Protein 5YKS (pdb70)

Sequence (637 aa):
HSQDLEVLFQGPHMGHFAVVKLARHVFTGEKVAVKVIDKTKLDTLATGHLFQEVRCMKLVQHPNIVRLYEVIDTQTKLYLILELGDGGDMFDYIMKHEEGLNEDLAKKYFAQIVHAISYCHKLHVVHRDLKPENVVFFEKQGLVKLTDFGFSLAYSAPEILLGDEYDAPAVDIWSLGVILFMLVCGQPPFQEANDSETLTMIMDCKYTVPSHVSKECKDLITRMLQRDPKRRASLEEIENHPWLQGVDNIPLVSYKNLSEEEHNSIIQRMVLGDIADRDAIVEALETNRYNHITATYFLLAERILREKQEKESQDLEVLFQGPHMGHFAVVKLARHVFTGEKVAVKVIDKTKLDTLATGHLFQEVRCMKLVQHPNIVRLYEVIDTQTKLYLILELGDGGDMFDYIMKHEEGLNEDLAKKYFAQIVHAISYCHKLHVVHRDLKPENVVFFEKQGLVKLTDFGFSNKFTTSCGSLAYSAPEILLGDEYDAPAVDIWSLGVILFMLVCGQPPFQEANDSETLTMIMDCKYTVPSHVSKECKDLITRMLQRDPKRRASLEEIENHPWLQGPSPATKYNIPLVSYKNLSEEEHNSIIQRMVLGDIADRDAIVEALETNRYNHITATYFLLAERILREKQEKE

Solvent-accessible surface area: 29573 Å² total; per-residue (Å²): 123,94,49,26,7,40,37,2,2,71,14,131,26,56,72,39,8,0,0,1,67,16,35,156,27,60,79,53,57,92,60,2,1,1,56,20,36,74,36,89,86,49,104,128,88,52,21,41,58,45,53,35,40,8,108,8,22,56,68,5,115,20,78,9,3,8,70,6,61,41,22,25,80,21,95,56,36,0,2,15,2,15,37,10,11,60,36,5,5,0,51,30,57,0,80,160,57,119,133,19,8,106,30,84,58,0,43,111,29,0,25,32,2,3,85,0,0,4,30,0,18,63,2,19,8,9,0,77,53,2,37,0,55,12,0,3,6,4,106,99,108,56,47,2,12,1,8,48,31,9,176,109,50,20,25,18,0,3,21,76,56,69,68,67,114,61,64,18,29,14,8,0,8,0,6,0,0,0,0,0,10,2,0,1,8,1,93,39,13,5,80,48,117,49,114,85,48,9,70,89,92,0,86,65,22,59,46,119,29,48,113,118,4,44,86,90,0,72,76,1,0,55,66,0,3,56,51,78,44,92,42,17,2,86,12,61,70,2,67,110,14,84,3,11,70,83,53,143,153,60,20,27,28,62,149,125,138,42,56,140,75,53,60,74,42,0,6,119,117,1,55,159,43,83,22,26,72,121,81,46,0,72,62,10,36,82,105,72,28,63,46,30,19,0,3,7,12,2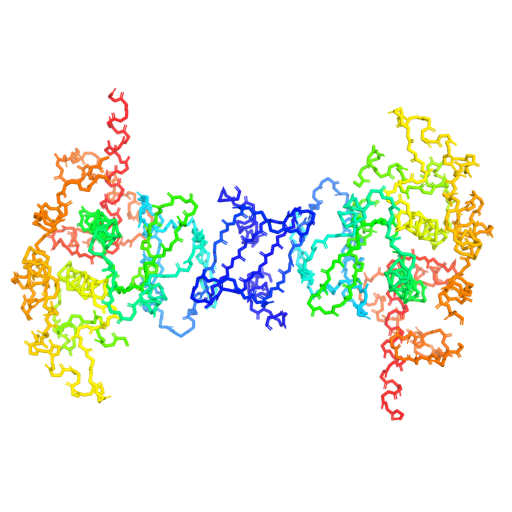7,10,28,3,22,64,42,18,56,56,47,67,151,189,122,124,129,30,7,29,51,2,2,111,8,122,31,53,54,36,0,0,0,0,55,18,50,172,32,69,81,49,62,86,47,2,0,1,57,23,18,80,30,68,110,46,88,119,60,22,30,40,95,1,63,29,40,5,117,4,30,61,85,6,112,20,53,12,5,14,73,6,64,49,18,14,62,31,99,76,12,0,5,11,1,16,35,13,8,60,54,5,4,0,61,28,58,0,67,159,52,123,134,14,7,106,38,89,61,0,55,144,15,0,24,37,0,2,96,0,0,21,28,1,17,73,1,19,10,11,0,65,24,5,9,0,56,8,0,4,7,3,89,84,113,47,31,1,12,1,6,45,27,16,21,12,46,69,129,114,79,98,84,50,16,28,13,26,18,1,0,18,62,56,94,62,91,108,92,98,12,26,13,7,1,7,0,8,0,0,2,1,0,9,2,0,2,10,1,92,32,15,2,104,65,113,104,69,83,43,0,66,75,80,0,41,108,22,56,46,126,28,48,111,121,4,41,84,76,0,73,71,0,0,49,62,0,4,57,107,72,37,91,41,17,3,86,9,66,76,0,36,114,15,72,1,35,72,88,132,105,109,100,67,73,190,92,78,5,17,29,61,124,37,143,51,57,78,78,54,61,82,47,0,6,98,118,4,50,152,56,128,20,21,100,116,110,32,0,77,72,1,38,84,74,84,116,48,45,12,25,1,3,11,15,37,11,33,2,32,60,37,19,49,68,58,109,82,97,115

Structure (mmCIF, N/CA/C/O backbone):
data_5YKS
#
_entry.id   5YKS
#
_cell.length_a   91.920
_cell.length_b   99.075
_cell.length_c   118.656
_cell.angle_alpha   90.00
_cell.angle_beta   90.00
_cell.angle_gamma   90.00
#
_symmetry.space_group_name_H-M   'P 21 21 21'
#
loop_
_atom_site.group_PDB
_atom_site.id
_atom_site.type_symbol
_atom_site.label_atom_id
_atom_site.label_alt_id
_atom_site.label_comp_id
_atom_site.label_asym_id
_atom_site.label_entity_id
_atom_site.label_seq_id
_atom_site.pdbx_PDB_ins_code
_atom_site.Cartn_x
_atom_site.Cartn_y
_atom_site.Cartn_z
_atom_site.occupancy
_atom_site.B_iso_or_equiv
_atom_site.auth_seq_id
_atom_site.auth_comp_id
_atom_site.auth_asym_id
_atom_site.auth_atom_id
_atom_site.pdbx_PDB_model_num
ATOM 1 N N . HIS A 1 9 ? 11.920 31.816 -20.052 1.00 94.79 -12 HIS A N 1
ATOM 2 C CA . HIS A 1 9 ? 11.305 33.132 -20.199 1.00 102.39 -12 HIS A CA 1
ATOM 3 C C . HIS A 1 9 ? 10.479 33.183 -21.483 1.00 105.42 -12 HIS A C 1
ATOM 4 O O . HIS A 1 9 ? 9.254 33.299 -21.438 1.00 101.07 -12 HIS A O 1
ATOM 6 N N . SER A 1 10 ? 11.156 33.102 -22.631 1.00 111.56 -11 SER A N 1
ATOM 7 C CA . SER A 1 10 ? 10.509 33.093 -23.939 1.00 103.22 -11 SER A CA 1
ATOM 8 C C . SER A 1 10 ? 10.419 31.690 -24.525 1.00 103.96 -11 SER A C 1
ATOM 9 O O . SER A 1 10 ? 10.286 31.538 -25.746 1.00 104.59 -11 SER A O 1
ATOM 11 N N . GLN A 1 11 ? 10.516 30.666 -23.681 1.00 99.24 -10 GLN A N 1
ATOM 12 C CA . GLN A 1 11 ? 10.299 29.279 -24.066 1.00 96.61 -10 GLN A CA 1
ATOM 13 C C . GLN A 1 11 ? 9.301 28.622 -23.114 1.00 91.62 -10 GLN A C 1
ATOM 14 O O . GLN A 1 11 ? 9.478 27.476 -22.690 1.00 92.06 -10 GLN A O 1
ATOM 16 N N . ASP A 1 12 ? 8.233 29.349 -22.756 1.00 87.74 -9 ASP A N 1
ATOM 17 C CA . ASP A 1 12 ? 7.273 28.853 -21.769 1.00 86.31 -9 ASP A CA 1
ATOM 18 C C . ASP A 1 12 ? 6.327 27.814 -22.375 1.00 84.46 -9 ASP A C 1
ATOM 19 O O . ASP A 1 12 ? 6.139 26.724 -21.813 1.00 75.09 -9 ASP A O 1
ATOM 24 N N . LEU A 1 13 ? 5.714 28.136 -23.521 1.00 77.92 -8 LEU A N 1
ATOM 25 C CA . LEU A 1 13 ? 5.020 27.107 -24.283 1.00 72.10 -8 LEU A CA 1
ATOM 26 C C . LEU A 1 13 ? 5.918 25.904 -24.487 1.00 72.39 -8 LEU A C 1
ATOM 27 O O . LEU A 1 13 ? 5.456 24.764 -24.465 1.00 75.51 -8 LEU A O 1
ATOM 32 N N . GLU A 1 14 ? 7.215 26.147 -24.650 1.00 78.93 -7 GLU A N 1
ATOM 33 C CA . GLU A 1 14 ? 8.168 25.071 -24.883 1.00 82.02 -7 GLU A CA 1
ATOM 34 C C . GLU A 1 14 ? 8.236 24.113 -23.698 1.00 78.85 -7 GLU A C 1
ATOM 35 O O . GLU A 1 14 ? 8.319 22.895 -23.887 1.00 77.48 -7 GLU A O 1
ATOM 41 N N . VAL A 1 15 ? 8.230 24.637 -22.468 1.00 75.35 -6 VAL A N 1
ATOM 42 C CA . VAL A 1 15 ? 8.327 23.738 -21.318 1.00 71.07 -6 VAL A CA 1
ATOM 43 C C . VAL A 1 15 ? 6.984 23.094 -21.036 1.00 75.10 -6 VAL A C 1
ATOM 44 O O . VAL A 1 15 ? 6.928 21.929 -20.632 1.00 81.66 -6 VAL A O 1
ATOM 48 N N . LEU A 1 16 ? 5.885 23.816 -21.249 1.00 73.92 -5 LEU A N 1
ATOM 49 C CA . LEU A 1 16 ? 4.572 23.194 -21.154 1.00 69.37 -5 LEU A CA 1
ATOM 50 C C . LEU A 1 16 ? 4.453 22.046 -22.145 1.00 72.32 -5 LEU A C 1
ATOM 51 O O . LEU A 1 16 ? 4.289 20.885 -21.755 1.00 79.58 -5 LEU A O 1
ATOM 56 N N . PHE A 1 17 ? 4.576 22.348 -23.438 1.00 70.80 -4 PHE A N 1
ATOM 57 C CA . PHE A 1 17 ? 4.237 21.398 -24.491 1.00 68.79 -4 PHE A CA 1
ATOM 58 C C . PHE A 1 17 ? 5.353 20.433 -24.854 1.00 73.71 -4 PHE A C 1
ATOM 59 O O . PHE A 1 17 ? 5.053 19.356 -25.373 1.00 79.33 -4 PHE A O 1
ATOM 67 N N . GLN A 1 18 ? 6.620 20.772 -24.601 1.00 80.46 -3 GLN A N 1
ATOM 68 C CA . GLN A 1 18 ? 7.738 19.898 -24.959 1.00 79.70 -3 GLN A CA 1
ATOM 69 C C . GLN A 1 18 ? 8.566 19.431 -23.771 1.00 76.53 -3 GLN A C 1
ATOM 70 O O . GLN A 1 18 ? 9.562 18.724 -23.977 1.00 78.17 -3 GLN A O 1
ATOM 76 N N . GLY A 1 19 ? 8.190 19.792 -22.537 1.00 72.70 -2 GLY A N 1
ATOM 77 C CA . GLY A 1 19 ? 8.989 19.477 -21.385 1.00 75.02 -2 GLY A CA 1
ATOM 78 C C . GLY A 1 19 ? 9.050 17.980 -21.085 1.00 82.35 -2 GLY A C 1
ATOM 79 O O . GLY A 1 19 ? 8.442 17.146 -21.775 1.00 82.72 -2 GLY A O 1
ATOM 80 N N . PRO A 1 20 ? 9.759 17.634 -20.003 1.00 85.55 -1 PRO A N 1
ATOM 81 C CA . PRO A 1 20 ? 10.019 16.213 -19.704 1.00 84.64 -1 PRO A CA 1
ATOM 82 C C . PRO A 1 20 ? 8.808 15.449 -19.184 1.00 84.22 -1 PRO A C 1
ATOM 83 O O . PRO A 1 20 ? 8.910 14.235 -18.959 1.00 90.49 -1 PRO A O 1
ATOM 87 N N . HIS A 1 21 ? 7.680 16.108 -18.968 1.00 81.34 0 HIS A N 1
ATOM 88 C CA . HIS A 1 21 ? 6.514 15.448 -18.407 1.00 79.05 0 HIS A CA 1
ATOM 89 C C . HIS A 1 21 ? 5.655 14.792 -19.474 1.00 79.37 0 HIS A C 1
ATOM 90 O O . HIS A 1 21 ? 4.561 14.317 -19.158 1.00 78.34 0 HIS A O 1
ATOM 97 N N . MET A 1 22 ? 6.131 14.759 -20.717 1.00 84.99 1 MET A N 1
ATOM 98 C CA . MET A 1 22 ? 5.416 14.160 -21.844 1.00 87.45 1 MET A CA 1
ATOM 99 C C . MET A 1 22 ? 6.214 13.007 -22.465 1.00 86.80 1 MET A C 1
ATOM 100 O O . MET A 1 22 ? 6.704 12.111 -21.764 1.00 91.67 1 MET A O 1
ATOM 105 N N . GLY A 1 46 ? 2.490 17.086 -33.399 1.00 59.39 25 GLY A N 1
ATOM 106 C CA . GLY A 1 46 ? 2.461 17.941 -32.226 1.00 53.57 25 GLY A CA 1
ATOM 107 C C . GLY A 1 46 ? 1.110 18.612 -32.117 1.00 62.70 25 GLY A C 1
ATOM 108 O O . GLY A 1 46 ? 0.909 19.720 -32.590 1.00 65.30 25 GLY A O 1
ATOM 109 N N . HIS A 1 47 ? 0.163 17.925 -31.491 1.00 64.25 26 HIS A N 1
ATOM 110 C CA . HIS A 1 47 ? -1.230 18.356 -31.507 1.00 57.48 26 HIS A CA 1
ATOM 111 C C . HIS A 1 47 ? -1.840 18.018 -30.157 1.00 56.84 26 HIS A C 1
ATOM 112 O O . HIS A 1 47 ? -1.824 16.854 -29.746 1.00 59.18 26 HIS A O 1
ATOM 119 N N . PHE A 1 48 ? -2.356 19.027 -29.460 1.00 55.70 27 PHE A N 1
ATOM 120 C CA . PHE A 1 48 ? -2.844 18.839 -28.109 1.00 54.29 27 PHE A CA 1
ATOM 121 C C . PHE A 1 48 ? -4.243 19.404 -27.971 1.00 54.24 27 PHE A C 1
ATOM 122 O O . PHE A 1 48 ? -4.685 20.244 -28.753 1.00 54.55 27 PHE A O 1
ATOM 130 N N . ALA A 1 49 ? -4.949 18.908 -26.971 1.00 55.71 28 ALA A N 1
ATOM 131 C CA . ALA A 1 49 ? -6.193 19.512 -26.538 1.00 53.43 28 ALA A CA 1
ATOM 132 C C . ALA A 1 49 ? -5.930 20.201 -25.212 1.00 52.96 28 ALA A C 1
ATOM 133 O O . ALA A 1 49 ? -5.210 19.677 -24.350 1.00 53.27 28 ALA A O 1
ATOM 135 N N . VAL A 1 50 ? -6.457 21.402 -25.083 1.00 49.98 29 VAL A N 1
ATOM 136 C CA . VAL A 1 50 ? -6.472 22.126 -23.823 1.00 52.20 29 VAL A CA 1
ATOM 137 C C . VAL A 1 50 ? -7.923 22.129 -23.376 1.00 54.00 29 VAL A C 1
ATOM 138 O O . VAL A 1 50 ? -8.800 22.595 -24.118 1.00 51.68 29 VAL A O 1
ATOM 142 N N . VAL A 1 51 ? -8.191 21.557 -22.200 1.00 48.07 30 VAL A N 1
ATOM 143 C CA . VAL A 1 51 ? -9.561 21.391 -21.722 1.00 48.03 30 VAL A CA 1
ATOM 144 C C . VAL A 1 51 ? -9.696 21.915 -20.300 1.00 45.17 30 VAL A C 1
ATOM 145 O O . VAL A 1 51 ? -8.979 21.469 -19.399 1.00 43.13 30 VAL A O 1
ATOM 149 N N . LYS A 1 52 ? -10.654 22.817 -20.089 1.00 44.25 31 LYS A N 1
ATOM 150 C CA . LYS A 1 52 ? -10.930 23.287 -18.739 1.00 50.10 31 LYS A CA 1
ATOM 151 C C . LYS A 1 52 ? -11.514 22.159 -17.888 1.00 51.30 31 LYS A C 1
ATOM 152 O O . LYS A 1 52 ? -12.415 21.425 -18.322 1.00 49.15 31 LYS A O 1
ATOM 158 N N . LEU A 1 53 ? -10.973 22.002 -16.684 1.00 45.93 32 LEU A N 1
ATOM 159 C CA . LEU A 1 53 ? -11.457 20.982 -15.776 1.00 42.21 32 LEU A CA 1
ATOM 160 C C . LEU A 1 53 ? -12.458 21.566 -14.781 1.00 45.04 32 LEU A C 1
ATOM 161 O O . LEU A 1 53 ? -12.497 22.770 -14.521 1.00 50.52 32 LEU A O 1
ATOM 166 N N . ALA A 1 54 ? -13.280 20.678 -14.233 1.00 48.81 33 ALA A N 1
ATOM 167 C CA . ALA A 1 54 ? -14.283 21.013 -13.229 1.00 42.42 33 ALA A CA 1
ATOM 168 C C . ALA A 1 54 ? -14.291 19.852 -12.256 1.00 48.65 33 ALA A C 1
ATOM 169 O O . ALA A 1 54 ? -14.575 18.716 -12.665 1.00 47.41 33 ALA A O 1
ATOM 171 N N . ARG A 1 55 ? -13.970 20.122 -10.995 1.00 44.62 34 ARG A N 1
ATOM 172 C CA . ARG A 1 55 ? -13.859 19.060 -10.002 1.00 39.73 34 ARG A CA 1
ATOM 173 C C . ARG A 1 55 ? -13.087 17.858 -10.572 1.00 41.45 34 ARG A C 1
ATOM 174 O O . ARG A 1 55 ? -13.433 16.699 -10.355 1.00 52.67 34 ARG A O 1
ATOM 182 N N . HIS A 1 56 ? -12.074 18.142 -11.378 1.00 41.69 35 HIS A N 1
ATOM 183 C CA . HIS A 1 56 ? -11.096 17.216 -11.968 1.00 41.51 35 HIS A CA 1
ATOM 184 C C . HIS A 1 56 ? -11.605 16.360 -13.107 1.00 45.31 35 HIS A C 1
ATOM 185 O O . HIS A 1 56 ? -10.908 15.414 -13.474 1.00 50.10 35 HIS A O 1
ATOM 192 N N . VAL A 1 57 ? -12.733 16.688 -13.724 1.00 47.29 36 VAL A N 1
ATOM 193 C CA . VAL A 1 57 ? -13.178 15.977 -14.915 1.00 48.27 36 VAL A CA 1
ATOM 194 C C . VAL A 1 57 ? -13.326 16.973 -16.063 1.00 49.34 36 VAL A C 1
ATOM 195 O O . VAL A 1 57 ? -13.598 18.165 -15.851 1.00 41.18 36 VAL A O 1
ATOM 199 N N . PHE A 1 58 ? -13.185 16.450 -17.290 1.00 47.24 37 PHE A N 1
ATOM 200 C CA . PHE A 1 58 ? -13.330 17.251 -18.501 1.00 45.12 37 PHE A CA 1
ATOM 201 C C . PHE A 1 58 ? -14.693 17.921 -18.553 1.00 48.57 37 PHE A C 1
ATOM 202 O O . PHE A 1 58 ? -15.695 17.370 -18.094 1.00 57.89 37 PHE A O 1
ATOM 210 N N . THR A 1 59 ? -14.711 19.136 -19.102 1.00 48.01 38 THR A N 1
ATOM 211 C CA . THR A 1 59 ? -15.917 19.834 -19.525 1.00 44.93 38 THR A CA 1
ATOM 212 C C . THR A 1 59 ? -15.898 19.927 -21.052 1.00 51.82 38 THR A C 1
ATOM 213 O O . THR A 1 59 ? -15.148 19.208 -21.713 1.00 55.68 38 THR A O 1
ATOM 217 N N . GLY A 1 60 ? -16.708 20.794 -21.639 1.00 50.92 39 GLY A N 1
ATOM 218 C CA . GLY A 1 60 ? -16.656 21.028 -23.063 1.00 55.54 39 GLY A CA 1
ATOM 219 C C . GLY A 1 60 ? -15.974 22.318 -23.480 1.00 63.99 39 GLY A C 1
ATOM 220 O O . GLY A 1 60 ? -15.972 22.647 -24.672 1.00 69.52 39 GLY A O 1
ATOM 221 N N . GLU A 1 61 ? -15.413 23.078 -22.544 1.00 51.99 40 GLU A N 1
ATOM 222 C CA . GLU A 1 61 ? -14.633 24.252 -22.905 1.00 55.06 40 GLU A CA 1
ATOM 223 C C . GLU A 1 61 ? -13.239 23.793 -23.309 1.00 52.46 40 GLU A C 1
ATOM 224 O O . GLU A 1 61 ? -12.430 23.426 -22.452 1.00 53.44 40 GLU A O 1
ATOM 230 N N . LYS A 1 62 ? -12.947 23.826 -24.607 1.00 49.61 41 LYS A N 1
ATOM 231 C CA . LYS A 1 62 ? -11.735 23.200 -25.096 1.00 52.22 41 LYS A CA 1
ATOM 232 C C . LYS A 1 62 ? -11.254 23.885 -26.365 1.00 53.99 41 LYS A C 1
ATOM 233 O O . LYS A 1 62 ? -12.045 24.419 -27.142 1.00 50.63 41 LYS A O 1
ATOM 239 N N . VAL A 1 63 ? -9.939 23.841 -26.572 1.00 56.81 42 VAL A N 1
ATOM 240 C CA . VAL A 1 63 ? -9.322 24.234 -27.832 1.00 54.98 42 VAL A CA 1
ATOM 241 C C . VAL A 1 63 ? -8.217 23.241 -28.102 1.00 50.21 42 VAL A C 1
ATOM 242 O O . VAL A 1 63 ? -7.702 22.593 -27.193 1.00 56.55 42 VAL A O 1
ATOM 246 N N . ALA A 1 64 ? -7.839 23.143 -29.364 1.00 52.72 43 ALA A N 1
ATOM 247 C CA . ALA A 1 64 ? -6.638 22.424 -29.747 1.00 50.21 43 ALA A CA 1
ATOM 248 C C . ALA A 1 64 ? -5.468 23.402 -29.839 1.00 52.13 43 ALA A C 1
ATOM 249 O O . ALA A 1 64 ? -5.623 24.618 -29.815 1.00 55.10 43 ALA A O 1
ATOM 251 N N . VAL A 1 65 ? -4.276 22.837 -29.919 1.00 55.41 44 VAL A N 1
ATOM 252 C CA . VAL A 1 65 ? -3.027 23.564 -30.048 1.00 53.93 44 VAL A CA 1
ATOM 253 C C . VAL A 1 65 ? -2.158 22.732 -30.979 1.00 55.43 44 VAL A C 1
ATOM 254 O O . VAL A 1 65 ? -1.895 21.560 -30.689 1.00 55.20 44 VAL A O 1
ATOM 258 N N . LYS A 1 66 ? -1.738 23.303 -32.104 1.00 55.29 45 LYS A N 1
ATOM 259 C CA . LYS A 1 66 ? -0.818 22.613 -33.004 1.00 60.31 45 LYS A CA 1
ATOM 260 C C . LYS A 1 66 ? 0.569 23.235 -32.908 1.00 63.44 45 LYS A C 1
ATOM 261 O O . LYS A 1 66 ? 0.712 24.462 -32.942 1.00 69.21 45 LYS A O 1
ATOM 267 N N . VAL A 1 67 ? 1.581 22.385 -32.786 1.00 64.18 46 VAL A N 1
ATOM 268 C CA . VAL A 1 67 ? 2.970 22.800 -32.630 1.00 71.35 46 VAL A CA 1
ATOM 269 C C . VAL A 1 67 ? 3.710 22.462 -33.913 1.00 75.48 46 VAL A C 1
ATOM 270 O O . VAL A 1 67 ? 3.802 21.287 -34.295 1.00 74.89 46 VAL A O 1
ATOM 274 N N . ILE A 1 68 ? 4.259 23.485 -34.560 1.00 78.40 47 ILE A N 1
ATOM 275 C CA . ILE A 1 68 ? 4.990 23.336 -35.812 1.00 82.06 47 ILE A CA 1
ATOM 276 C C . ILE A 1 68 ? 6.472 23.578 -35.556 1.00 83.54 47 ILE A C 1
ATOM 277 O O . ILE A 1 68 ? 6.844 24.525 -34.857 1.00 88.12 47 ILE A O 1
ATOM 282 N N . ASP A 1 69 ? 7.317 22.718 -36.122 1.00 90.09 48 ASP A N 1
ATOM 283 C CA . ASP A 1 69 ? 8.757 22.737 -35.865 1.00 96.06 48 ASP A CA 1
ATOM 284 C C . ASP A 1 69 ? 9.437 23.670 -36.867 1.00 98.59 48 ASP A C 1
ATOM 285 O O . ASP A 1 69 ? 9.708 23.282 -38.007 1.00 100.91 48 ASP A O 1
ATOM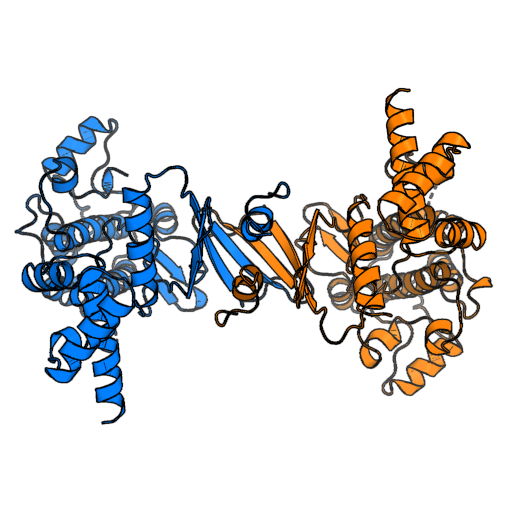 290 N N . LYS A 1 70 ? 9.721 24.909 -36.437 1.00 98.48 49 LYS A N 1
ATOM 291 C CA . LYS A 1 70 ? 10.353 25.883 -37.331 1.00 99.62 49 LYS A CA 1
ATOM 292 C C . LYS A 1 70 ? 11.734 25.410 -37.776 1.00 108.15 49 LYS A C 1
ATOM 293 O O . LYS A 1 70 ? 12.137 25.632 -38.926 1.00 108.52 49 LYS A O 1
ATOM 299 N N . THR A 1 71 ? 12.464 24.748 -36.875 1.00 103.87 50 THR A N 1
ATOM 300 C CA . THR A 1 71 ? 13.857 24.402 -37.124 1.00 100.65 50 THR A CA 1
ATOM 301 C C . THR A 1 71 ? 14.010 23.597 -38.409 1.00 108.18 50 THR A C 1
ATOM 302 O O . THR A 1 71 ? 14.856 23.910 -39.254 1.00 107.78 50 THR A O 1
ATOM 306 N N . LYS A 1 72 ? 13.174 22.571 -38.592 1.00 111.97 51 LYS A N 1
ATOM 307 C CA . LYS A 1 72 ? 13.205 21.773 -39.817 1.00 113.86 51 LYS A CA 1
ATOM 308 C C . LYS A 1 72 ? 12.608 22.548 -40.989 1.00 116.43 51 LYS A C 1
ATOM 309 O O . LYS A 1 72 ? 11.646 22.086 -41.615 1.00 115.02 51 LYS A O 1
ATOM 311 N N . LEU A 1 73 ? 13.179 23.719 -41.290 1.00 112.79 52 LEU A N 1
ATOM 312 C CA . LEU A 1 73 ? 12.746 24.592 -42.375 1.00 114.54 52 LEU A CA 1
ATOM 313 C C . LEU A 1 73 ? 13.718 25.762 -42.481 1.00 120.16 52 LEU A C 1
ATOM 314 O O . LEU A 1 73 ? 14.304 26.186 -41.479 1.00 119.68 52 LEU A O 1
ATOM 316 N N . ASP A 1 74 ? 13.872 26.282 -43.699 1.00 126.23 53 ASP A N 1
ATOM 317 C CA . ASP A 1 74 ? 14.735 27.428 -43.964 1.00 122.58 53 ASP A CA 1
ATOM 318 C C . ASP A 1 74 ? 14.026 28.729 -43.610 1.00 119.93 53 ASP A C 1
ATOM 319 O O . ASP A 1 74 ? 12.806 28.766 -43.445 1.00 121.80 53 ASP A O 1
ATOM 324 N N . THR A 1 75 ? 14.809 29.814 -43.501 1.00 120.15 54 THR A N 1
ATOM 325 C CA . THR A 1 75 ? 14.208 31.112 -43.183 1.00 121.75 54 THR A CA 1
ATOM 326 C C . THR A 1 75 ? 13.405 31.661 -44.355 1.00 121.13 54 THR A C 1
ATOM 327 O O . THR A 1 75 ? 12.487 32.467 -44.152 1.00 122.53 54 THR A O 1
ATOM 331 N N . LEU A 1 76 ? 13.737 31.255 -45.582 1.00 120.30 55 LEU A N 1
ATOM 332 C CA . LEU A 1 76 ? 12.855 31.559 -46.702 1.00 121.73 55 LEU A CA 1
ATOM 333 C C . LEU A 1 76 ? 11.548 30.778 -46.594 1.00 122.09 55 LEU A C 1
ATOM 334 O O . LEU A 1 76 ? 10.468 31.333 -46.835 1.00 124.82 55 LEU A O 1
ATOM 336 N N . ALA A 1 77 ? 11.622 29.496 -46.208 1.00 122.09 56 ALA A N 1
ATOM 337 C CA . ALA A 1 77 ? 10.406 28.703 -46.032 1.00 119.14 56 ALA A CA 1
ATOM 338 C C . ALA A 1 77 ? 9.664 29.066 -44.748 1.00 114.37 56 ALA A C 1
ATOM 339 O O . ALA A 1 77 ? 8.429 29.076 -44.734 1.00 112.08 56 ALA A O 1
ATOM 341 N N . THR A 1 78 ? 10.393 29.367 -43.666 1.00 118.95 57 THR A N 1
ATOM 342 C CA . THR A 1 78 ? 9.754 29.786 -42.419 1.00 115.89 57 THR A CA 1
ATOM 343 C C . THR A 1 78 ? 9.064 31.145 -42.551 1.00 118.34 57 THR A C 1
ATOM 344 O O . THR A 1 78 ? 8.069 31.399 -41.859 1.00 115.43 57 THR A O 1
ATOM 346 N N . GLY A 1 79 ? 9.576 32.036 -43.408 1.00 119.38 58 GLY A N 1
ATOM 347 C CA . GLY A 1 79 ? 8.868 33.278 -43.676 1.00 111.79 58 GLY A CA 1
ATOM 348 C C . GLY A 1 79 ? 7.573 33.069 -44.440 1.00 105.71 58 GLY A C 1
ATOM 349 O O . GLY A 1 79 ? 6.593 33.793 -44.219 1.00 99.65 58 GLY A O 1
ATOM 350 N N . HIS A 1 80 ? 7.544 32.080 -45.342 1.00 101.37 59 HIS A N 1
ATOM 351 C CA . HIS A 1 80 ? 6.335 31.794 -46.108 1.00 100.50 59 HIS A CA 1
ATOM 352 C C . HIS A 1 80 ? 5.299 31.037 -45.285 1.00 101.79 59 HIS A C 1
ATOM 353 O O . HIS A 1 80 ? 4.095 31.156 -45.548 1.00 98.20 59 HIS A O 1
ATOM 355 N N . LEU A 1 81 ? 5.733 30.264 -44.288 1.00 97.93 60 LEU A N 1
ATOM 356 C CA . LEU A 1 81 ? 4.775 29.578 -43.433 1.00 89.85 60 LEU A CA 1
ATOM 357 C C . LEU A 1 81 ? 4.012 30.565 -42.552 1.00 89.86 60 LEU A C 1
ATOM 358 O O . LEU A 1 81 ? 2.793 30.448 -42.385 1.00 86.61 60 LEU A O 1
ATOM 363 N N . PHE A 1 82 ? 4.706 31.545 -41.970 1.00 86.78 61 PHE A N 1
ATOM 364 C CA . PHE A 1 82 ? 4.017 32.451 -41.062 1.00 82.44 61 PHE A CA 1
ATOM 365 C C . PHE A 1 82 ? 3.034 33.340 -41.804 1.00 85.58 61 PHE A C 1
ATOM 366 O O . PHE A 1 82 ? 1.983 33.687 -41.252 1.00 84.99 61 PHE A O 1
ATOM 374 N N . GLN A 1 83 ? 3.345 33.732 -43.040 1.00 88.90 62 GLN A N 1
ATOM 375 C CA . GLN A 1 83 ? 2.370 34.526 -43.779 1.00 87.46 62 GLN A CA 1
ATOM 376 C C . GLN A 1 83 ? 1.167 33.677 -44.154 1.00 86.42 62 GLN A C 1
ATOM 377 O O . GLN A 1 83 ? 0.026 34.160 -44.156 1.00 80.68 62 GLN A O 1
ATOM 383 N N . GLU A 1 84 ? 1.409 32.387 -44.414 1.00 93.50 63 GLU A N 1
ATOM 384 C CA . GLU A 1 84 ? 0.353 31.485 -44.857 1.00 86.51 63 GLU A CA 1
ATOM 385 C C . GLU A 1 84 ? -0.625 31.181 -43.729 1.00 81.31 63 GLU A C 1
ATOM 386 O O . GLU A 1 84 ? -1.823 31.009 -43.973 1.00 84.49 63 GLU A O 1
ATOM 392 N N . VAL A 1 85 ? -0.144 31.120 -42.487 1.00 80.73 64 VAL A N 1
ATOM 393 C CA . VAL A 1 85 ? -1.049 30.819 -41.383 1.00 75.99 64 VAL A CA 1
ATOM 394 C C . VAL A 1 85 ? -1.685 32.082 -40.825 1.00 75.60 64 VAL A C 1
ATOM 395 O O . VAL A 1 85 ? -2.830 32.038 -40.363 1.00 75.14 64 VAL A O 1
ATOM 399 N N . ARG A 1 86 ? -0.982 33.222 -40.854 1.00 76.67 65 ARG A N 1
ATOM 400 C CA . ARG A 1 86 ? -1.621 34.460 -40.424 1.00 75.74 65 ARG A CA 1
ATOM 401 C C . ARG A 1 86 ? -2.867 34.722 -41.247 1.00 73.93 65 ARG A C 1
ATOM 402 O O . ARG A 1 86 ? -3.929 35.042 -40.701 1.00 75.64 65 ARG A O 1
ATOM 410 N N . CYS A 1 87 ? -2.750 34.574 -42.566 1.00 69.83 66 CYS A N 1
ATOM 411 C CA . CYS A 1 87 ? -3.900 34.684 -43.454 1.00 71.79 66 CYS A CA 1
ATOM 412 C C . CYS A 1 87 ? -5.100 33.874 -42.941 1.00 74.82 66 CYS A C 1
ATOM 413 O O . CYS A 1 87 ? -6.254 34.328 -43.004 1.00 68.37 66 CYS A O 1
ATOM 416 N N . MET A 1 88 ? -4.840 32.692 -42.381 1.00 73.18 67 MET A N 1
ATOM 417 C CA . MET A 1 88 ? -5.922 31.785 -42.024 1.00 69.92 67 MET A CA 1
ATOM 418 C C . MET A 1 88 ? -6.815 32.336 -40.913 1.00 69.38 67 MET A C 1
ATOM 419 O O . MET A 1 88 ? -8.008 32.009 -40.877 1.00 64.83 67 MET A O 1
ATOM 424 N N . LYS A 1 89 ? -6.280 33.185 -40.019 1.00 65.92 68 LYS A N 1
ATOM 425 C CA . LYS A 1 89 ? -7.108 33.759 -38.954 1.00 63.23 68 LYS A CA 1
ATOM 426 C C . LYS A 1 89 ? -8.296 34.520 -39.507 1.00 65.59 68 LYS A C 1
ATOM 427 O O . LYS A 1 89 ? -9.234 34.824 -38.760 1.00 69.37 68 LYS A O 1
ATOM 433 N N . LEU A 1 90 ? -8.268 34.849 -40.790 1.00 65.78 69 LEU A N 1
ATOM 434 C CA . LEU A 1 90 ? -9.331 35.628 -41.394 1.00 65.96 69 LEU A CA 1
ATOM 435 C C . LEU A 1 90 ? -10.425 34.763 -41.975 1.00 68.84 69 LEU A C 1
ATOM 436 O O . LEU A 1 90 ? -11.549 35.249 -42.134 1.00 75.49 69 LEU A O 1
ATOM 441 N N . VAL A 1 91 ? -10.117 33.498 -42.283 1.00 71.77 70 VAL A N 1
ATOM 442 C CA . VAL A 1 91 ? -11.138 32.535 -42.684 1.00 74.45 70 VAL A CA 1
ATOM 443 C C . VAL A 1 91 ? -12.153 32.369 -41.566 1.00 73.83 70 VAL A C 1
ATOM 444 O O . VAL A 1 91 ? -11.787 32.174 -40.401 1.00 76.95 70 VAL A O 1
ATOM 448 N N . GLN A 1 92 ? -13.436 32.421 -41.916 1.00 71.63 71 GLN A N 1
ATOM 449 C CA . GLN A 1 92 ? -14.495 32.176 -40.937 1.00 73.78 71 GLN A CA 1
ATOM 450 C C . GLN A 1 92 ? -15.654 31.480 -41.648 1.00 71.50 71 GLN A C 1
ATOM 451 O O . GLN A 1 92 ? -16.427 32.122 -42.362 1.00 70.64 71 GLN A O 1
ATOM 457 N N . HIS A 1 93 ? -15.771 30.173 -41.438 1.00 75.17 72 HIS A N 1
ATOM 458 C CA . HIS A 1 93 ? -16.805 29.368 -42.071 1.00 65.45 72 HIS A CA 1
ATOM 459 C C . HIS A 1 93 ? -17.217 28.266 -41.105 1.00 64.00 72 HIS A C 1
ATOM 460 O O . HIS A 1 93 ? -16.404 27.829 -40.279 1.00 61.49 72 HIS A O 1
ATOM 467 N N . PRO A 1 94 ? -18.473 27.821 -41.161 1.00 67.89 73 PRO A N 1
ATOM 468 C CA . PRO A 1 94 ? -18.902 26.752 -40.240 1.00 64.12 73 PRO A CA 1
ATOM 469 C C . PRO A 1 94 ? -18.251 25.415 -40.508 1.00 60.37 73 PRO A C 1
ATOM 470 O O . PRO A 1 94 ? -18.158 24.604 -39.581 1.00 60.94 73 PRO A O 1
ATOM 474 N N . ASN A 1 95 ? -17.809 25.153 -41.737 1.00 59.43 74 ASN A N 1
ATOM 475 C CA . ASN A 1 95 ? -17.213 23.876 -42.098 1.00 57.38 74 ASN A CA 1
ATOM 476 C C . ASN A 1 95 ? -15.712 23.947 -42.252 1.00 59.77 74 ASN A C 1
ATOM 477 O O . ASN A 1 95 ? -15.124 23.047 -42.856 1.00 57.05 74 ASN A O 1
ATOM 482 N N . ILE A 1 96 ? -15.087 25.005 -41.741 1.00 61.51 75 ILE A N 1
ATOM 483 C CA . ILE A 1 96 ? -13.638 25.143 -41.691 1.00 56.96 75 ILE A CA 1
ATOM 484 C C . ILE A 1 96 ? -13.229 25.423 -40.253 1.00 54.37 75 ILE A C 1
ATOM 485 O O . ILE A 1 96 ? -13.858 26.226 -39.553 1.00 60.37 75 ILE A O 1
ATOM 490 N N . VAL A 1 97 ? -12.190 24.729 -39.809 1.00 50.53 76 VAL A N 1
ATOM 491 C CA . VAL A 1 97 ? -11.729 24.827 -38.429 1.00 57.34 76 VAL A CA 1
ATOM 492 C C . VAL A 1 97 ? -11.117 26.204 -38.194 1.00 57.91 76 VAL A C 1
ATOM 493 O O . VAL A 1 97 ? -10.160 26.590 -38.873 1.00 61.25 76 VAL A O 1
ATOM 497 N N . ARG A 1 98 ? -11.649 26.940 -37.219 1.00 54.74 77 ARG A N 1
ATOM 498 C CA . ARG A 1 98 ? -11.116 28.265 -36.920 1.00 61.71 77 ARG A CA 1
ATOM 499 C C . ARG A 1 98 ? -9.694 28.201 -36.361 1.00 59.40 77 ARG A C 1
ATOM 500 O O . ARG A 1 98 ? -9.350 27.326 -35.564 1.00 55.41 77 ARG A O 1
ATOM 508 N N . LEU A 1 99 ? -8.857 29.132 -36.828 1.00 64.81 78 LEU A N 1
ATOM 509 C CA . LEU A 1 99 ? -7.546 29.414 -36.253 1.00 58.99 78 LEU A CA 1
ATOM 510 C C . LEU A 1 99 ? -7.712 30.639 -35.370 1.00 60.21 78 LEU A C 1
ATOM 511 O O . LEU A 1 99 ? -7.906 31.750 -35.875 1.00 71.62 78 LEU A O 1
ATOM 516 N N . TYR A 1 100 ? -7.679 30.437 -34.056 1.00 59.48 79 TYR A N 1
ATOM 517 C CA . TYR A 1 100 ? -7.885 31.554 -33.140 1.00 62.49 79 TYR A CA 1
ATOM 518 C C . TYR A 1 100 ? -6.637 32.432 -33.030 1.00 65.96 79 TYR A C 1
ATOM 519 O O . TYR A 1 100 ? -6.740 33.658 -33.100 1.00 60.23 79 TYR A O 1
ATOM 528 N N . GLU A 1 101 ? -5.457 31.826 -32.869 1.00 63.84 80 GLU A N 1
ATOM 529 C CA . GLU A 1 101 ? -4.216 32.562 -32.690 1.00 61.64 80 GLU A CA 1
ATOM 530 C C . GLU A 1 101 ? -3.063 31.822 -33.336 1.00 65.13 80 GLU A C 1
ATOM 531 O O . GLU A 1 101 ? -3.094 30.602 -33.513 1.00 65.78 80 GLU A O 1
ATOM 537 N N . VAL A 1 102 ? -2.027 32.588 -33.658 1.00 66.99 81 VAL A N 1
ATOM 538 C CA . VAL A 1 102 ? -0.702 32.060 -33.951 1.00 64.01 81 VAL A CA 1
ATOM 539 C C . VAL A 1 102 ? 0.256 32.685 -32.948 1.00 65.46 81 VAL A C 1
ATOM 540 O O . VAL A 1 102 ? 0.227 33.900 -32.723 1.00 73.42 81 VAL A O 1
ATOM 544 N N . ILE A 1 103 ? 1.060 31.860 -32.306 1.00 63.52 82 ILE A N 1
ATOM 545 C CA . ILE A 1 103 ? 2.048 32.327 -31.352 1.00 65.36 82 ILE A CA 1
ATOM 546 C C . ILE A 1 103 ? 3.404 31.872 -31.865 1.00 69.31 82 ILE A C 1
ATOM 547 O O . ILE A 1 103 ? 3.656 30.667 -31.965 1.00 72.07 82 ILE A O 1
ATOM 552 N N . ASP A 1 104 ? 4.262 32.837 -32.209 1.00 82.45 83 ASP A N 1
ATOM 553 C CA . ASP A 1 104 ? 5.589 32.585 -32.763 1.00 79.08 83 ASP A CA 1
ATOM 554 C C . ASP A 1 104 ? 6.605 32.376 -31.641 1.00 78.20 83 ASP A C 1
ATOM 555 O O . ASP A 1 104 ? 6.492 32.961 -30.559 1.00 79.85 83 ASP A O 1
ATOM 560 N N . THR A 1 105 ? 7.564 31.493 -31.888 1.00 77.48 84 THR A N 1
ATOM 561 C CA . THR A 1 105 ? 8.695 31.268 -31.005 1.00 83.00 84 THR A CA 1
ATOM 562 C C . THR A 1 105 ? 9.932 31.247 -31.888 1.00 88.77 84 THR A C 1
ATOM 563 O O . THR A 1 105 ? 9.837 31.073 -33.107 1.00 84.95 84 THR A O 1
ATOM 567 N N . GLN A 1 106 ? 11.092 31.488 -31.279 1.00 89.75 85 GLN A N 1
ATOM 568 C CA . GLN A 1 106 ? 12.333 31.199 -31.978 1.00 97.65 85 GLN A CA 1
ATOM 569 C C . GLN A 1 106 ? 12.249 29.831 -32.649 1.00 95.25 85 GLN A C 1
ATOM 570 O O . GLN A 1 106 ? 12.213 29.723 -33.881 1.00 94.42 85 GLN A O 1
ATOM 572 N N . THR A 1 107 ? 12.127 28.779 -31.848 1.00 92.56 86 THR A N 1
ATOM 573 C CA . THR A 1 107 ? 12.230 27.424 -32.369 1.00 94.23 86 THR A CA 1
ATOM 574 C C . THR A 1 107 ? 10.929 26.861 -32.943 1.00 96.81 86 THR A C 1
ATOM 575 O O . THR A 1 107 ? 10.998 25.972 -33.802 1.00 100.81 86 THR A O 1
ATOM 579 N N . LYS A 1 108 ? 9.750 27.333 -32.511 1.00 91.69 87 LYS A N 1
ATOM 580 C CA . LYS A 1 108 ? 8.502 26.652 -32.856 1.00 89.46 87 LYS A CA 1
ATOM 581 C C . LYS A 1 108 ? 7.378 27.646 -33.119 1.00 80.95 87 LYS A C 1
ATOM 582 O O . LYS A 1 108 ? 7.503 28.844 -32.887 1.00 83.47 87 LYS A O 1
ATOM 588 N N . LEU A 1 109 ? 6.265 27.123 -33.614 1.00 80.27 88 LEU A N 1
ATOM 589 C CA . LEU A 1 109 ? 5.076 27.902 -33.930 1.00 78.83 88 LEU A CA 1
ATOM 590 C C . LEU A 1 109 ? 3.839 27.184 -33.401 1.00 74.35 88 LEU A C 1
ATOM 591 O O . LEU A 1 109 ? 3.689 25.970 -33.585 1.00 70.24 88 LEU A O 1
ATOM 596 N N . TYR A 1 110 ? 2.943 27.943 -32.771 1.00 66.85 89 TYR A N 1
ATOM 597 C CA . TYR A 1 110 ? 1.789 27.397 -32.064 1.00 65.54 89 TYR A CA 1
ATOM 598 C C . TYR A 1 110 ? 0.496 27.923 -32.665 1.00 63.17 89 TYR A C 1
ATOM 599 O O . TYR A 1 110 ? 0.313 29.138 -32.776 1.00 65.91 89 TYR A O 1
ATOM 608 N N . LEU A 1 111 ? -0.414 27.024 -33.029 1.00 54.90 90 LEU A N 1
ATOM 609 C CA . LEU A 1 111 ? -1.705 27.434 -33.568 1.00 57.04 90 LEU A CA 1
ATOM 610 C C . LEU A 1 111 ? -2.798 27.000 -32.608 1.00 55.73 90 LEU A C 1
ATOM 611 O O . LEU A 1 111 ? -2.944 25.803 -32.342 1.00 57.08 90 LEU A O 1
ATOM 616 N N . ILE A 1 112 ? -3.567 27.957 -32.100 1.00 53.50 91 ILE A N 1
ATOM 617 C CA . ILE A 1 112 ? -4.711 27.647 -31.245 1.00 58.34 91 ILE A CA 1
ATOM 618 C C . ILE A 1 112 ? -5.942 27.452 -32.122 1.00 57.71 91 ILE A C 1
ATOM 619 O O . ILE A 1 112 ? -6.367 28.370 -32.828 1.00 60.20 91 ILE A O 1
ATOM 624 N N . LEU A 1 113 ? -6.534 26.263 -32.049 1.00 60.02 92 LEU A N 1
ATOM 625 C CA . LEU A 1 113 ? -7.482 25.781 -33.040 1.00 56.99 92 LEU A CA 1
ATOM 626 C C . LEU A 1 113 ? -8.739 25.259 -32.372 1.00 54.98 92 LEU A C 1
ATOM 627 O O . LEU A 1 113 ? -8.745 24.911 -31.189 1.00 53.35 92 LEU A O 1
ATOM 632 N N . GLU A 1 114 ? -9.801 25.224 -33.168 1.00 58.31 93 GLU A N 1
ATOM 633 C CA . GLU A 1 114 ? -11.067 24.625 -32.789 1.00 53.47 93 GLU A CA 1
ATOM 634 C C . GLU A 1 114 ? -10.878 23.117 -32.628 1.00 57.18 93 GLU A C 1
ATOM 635 O O . GLU A 1 114 ? -10.162 22.477 -33.406 1.00 54.17 93 GLU A O 1
ATOM 641 N N . LEU A 1 115 ? -11.491 22.543 -31.601 1.00 59.02 94 LEU A N 1
ATOM 642 C CA . LEU A 1 115 ? -11.271 21.137 -31.275 1.00 56.39 94 LEU A CA 1
ATOM 643 C C . LEU A 1 115 ? -12.515 20.314 -31.572 1.00 54.26 94 LEU A C 1
ATOM 644 O O . LEU A 1 115 ? -13.616 20.667 -31.143 1.00 57.13 94 LEU A O 1
ATOM 649 N N . GLY A 1 116 ? -12.332 19.214 -32.300 1.00 58.64 95 GLY A N 1
ATOM 650 C CA . GLY A 1 116 ? -13.436 18.387 -32.734 1.00 60.20 95 GLY A CA 1
ATOM 651 C C . GLY A 1 116 ? -13.849 17.389 -31.671 1.00 61.51 95 GLY A C 1
ATOM 652 O O . GLY A 1 116 ? -13.329 17.367 -30.554 1.00 58.23 95 GLY A O 1
ATOM 653 N N . ASP A 1 117 ? -14.799 16.525 -32.049 1.00 72.85 96 ASP A N 1
ATOM 654 C CA . ASP A 1 117 ? -15.329 15.499 -31.153 1.00 60.76 96 ASP A CA 1
ATOM 655 C C . ASP A 1 117 ? -15.067 14.085 -31.664 1.00 65.11 96 ASP A C 1
ATOM 656 O O . ASP A 1 117 ? -14.442 13.292 -30.949 1.00 75.00 96 ASP A O 1
ATOM 661 N N . GLY A 1 118 ? -15.464 13.728 -32.884 1.00 58.09 97 GLY A N 1
ATOM 662 C CA . GLY A 1 118 ? -15.264 12.335 -33.278 1.00 55.78 97 GLY A CA 1
ATOM 663 C C . GLY A 1 118 ? -14.156 11.949 -34.246 1.00 53.02 97 GLY A C 1
ATOM 664 O O . GLY A 1 118 ? -14.423 11.244 -35.217 1.00 64.58 97 GLY A O 1
ATOM 665 N N . GLY A 1 119 ? -12.915 12.350 -33.998 1.00 59.71 98 GLY A N 1
ATOM 666 C CA . GLY A 1 119 ? -11.814 12.002 -34.890 1.00 54.24 98 GLY A CA 1
ATOM 667 C C . GLY A 1 119 ? -11.958 12.525 -36.323 1.00 53.02 98 GLY A C 1
ATOM 668 O O . GLY A 1 119 ? -12.779 13.378 -36.643 1.00 55.27 98 GLY A O 1
ATOM 669 N N . ASP A 1 120 ? -11.122 11.969 -37.191 1.00 50.35 99 ASP A N 1
ATOM 670 C CA . ASP A 1 120 ? -11.073 12.322 -38.599 1.00 52.64 99 ASP A CA 1
ATOM 671 C C . ASP A 1 120 ? -12.003 11.441 -39.429 1.00 57.06 99 ASP A C 1
ATOM 672 O O . ASP A 1 120 ? -12.563 10.450 -38.961 1.00 60.27 99 ASP A O 1
ATOM 677 N N . MET A 1 121 ? -12.152 11.827 -40.693 1.00 57.72 100 MET A N 1
ATOM 678 C CA . MET A 1 121 ? -12.955 11.116 -41.674 1.00 57.76 100 MET A CA 1
ATOM 679 C C . MET A 1 121 ? -12.222 9.921 -42.270 1.00 62.95 100 MET A C 1
ATOM 680 O O . MET A 1 121 ? -12.857 9.071 -42.905 1.00 60.46 100 MET A O 1
ATOM 685 N N . PHE A 1 122 ? -10.909 9.815 -42.063 1.00 61.01 101 PHE A N 1
ATOM 686 C CA . PHE A 1 122 ? -10.205 8.651 -42.577 1.00 59.43 101 PHE A CA 1
ATOM 687 C C . PHE A 1 122 ? -10.441 7.440 -41.699 1.00 61.92 101 PHE A C 1
ATOM 688 O O . PHE A 1 122 ? -10.577 6.324 -42.210 1.00 63.85 101 PHE A O 1
ATOM 696 N N . ASP A 1 123 ? -10.483 7.623 -40.380 1.00 62.66 102 ASP A N 1
ATOM 697 C CA . ASP A 1 123 ? -10.760 6.466 -39.535 1.00 64.26 102 ASP A CA 1
ATOM 698 C C . ASP A 1 123 ? -12.197 5.998 -39.705 1.00 62.99 102 ASP A C 1
ATOM 699 O O . ASP A 1 123 ? -12.457 4.788 -39.670 1.00 63.64 102 ASP A O 1
ATOM 704 N N . TYR A 1 124 ? -13.128 6.931 -39.931 1.00 55.99 103 TYR A N 1
ATOM 705 C CA . TYR A 1 124 ? -14.511 6.552 -40.186 1.00 53.38 103 TYR A CA 1
ATOM 706 C C . TYR A 1 124 ? -14.615 5.665 -41.414 1.00 59.91 103 TYR A C 1
ATOM 707 O O . TYR A 1 124 ? -15.281 4.625 -41.378 1.00 63.54 103 TYR A O 1
ATOM 716 N N . ILE A 1 125 ? -13.939 6.033 -42.501 1.00 57.80 104 ILE A N 1
ATOM 717 C CA . ILE A 1 125 ? -13.959 5.191 -43.694 1.00 55.66 104 ILE A CA 1
ATOM 718 C C . ILE A 1 125 ? -13.268 3.847 -43.450 1.00 60.32 104 ILE A C 1
ATOM 719 O O . ILE A 1 125 ? -13.648 2.828 -44.038 1.00 64.28 104 ILE A O 1
ATOM 724 N N . MET A 1 126 ? -12.246 3.806 -42.592 1.00 63.78 105 MET A N 1
ATOM 725 C CA . MET A 1 126 ? -11.646 2.511 -42.290 1.00 62.14 105 MET A CA 1
ATOM 726 C C . MET A 1 126 ? -12.637 1.603 -41.581 1.00 61.51 105 MET A C 1
ATOM 727 O O . MET A 1 126 ? -12.533 0.376 -41.677 1.00 69.04 105 MET A O 1
ATOM 732 N N . LYS A 1 127 ? -13.601 2.182 -40.878 1.00 60.99 106 LYS A N 1
ATOM 733 C CA . LYS A 1 127 ? -14.642 1.408 -40.221 1.00 60.12 106 LYS A CA 1
ATOM 734 C C . LYS A 1 127 ? -15.743 0.978 -41.181 1.00 63.20 106 LYS A C 1
ATOM 735 O O . LYS A 1 127 ? -16.758 0.432 -40.731 1.00 68.29 106 LYS A O 1
ATOM 741 N N . HIS A 1 128 ? -15.580 1.230 -42.502 1.00 62.20 107 HIS A N 1
ATOM 742 C CA . HIS A 1 128 ? -16.610 0.950 -43.517 1.00 62.34 107 HIS A CA 1
ATOM 743 C C . HIS A 1 128 ? -15.905 0.406 -44.771 1.00 63.77 107 HIS A C 1
ATOM 744 O O . HIS A 1 128 ? -15.829 1.085 -45.802 1.00 59.47 107 HIS A O 1
ATOM 751 N N . GLU A 1 129 ? -15.454 -0.856 -44.690 1.00 60.27 108 GLU A N 1
ATOM 752 C CA . GLU A 1 129 ? -14.536 -1.411 -45.678 1.00 60.40 108 GLU A CA 1
ATOM 753 C C . GLU A 1 129 ? -15.075 -1.380 -47.106 1.00 57.96 108 GLU A C 1
ATOM 754 O O . GLU A 1 129 ? -14.275 -1.475 -48.043 1.00 60.42 108 GLU A O 1
ATOM 760 N N . GLU A 1 130 ? -16.389 -1.269 -47.318 1.00 54.35 109 GLU A N 1
ATOM 761 C CA . GLU A 1 130 ? -16.920 -1.245 -48.682 1.00 55.54 109 GLU A CA 1
ATOM 762 C C . GLU A 1 130 ? -17.699 0.024 -48.968 1.00 61.75 109 GLU A C 1
ATOM 763 O O . GLU A 1 130 ? -18.521 0.046 -49.892 1.00 62.52 109 GLU A O 1
ATOM 769 N N . GLY A 1 131 ? -17.479 1.073 -48.192 1.00 60.43 110 GLY A N 1
ATOM 770 C CA . GLY A 1 131 ? -18.093 2.341 -48.508 1.00 58.28 110 GLY A CA 1
ATOM 771 C C . GLY A 1 131 ? -19.228 2.699 -47.565 1.00 58.02 110 GLY A C 1
ATOM 772 O O . GLY A 1 131 ? -19.786 1.861 -46.862 1.00 61.46 110 GLY A O 1
ATOM 773 N N . LEU A 1 132 ? -19.553 3.982 -47.543 1.00 57.90 111 LEU A N 1
ATOM 774 C CA . LEU A 1 132 ? -20.719 4.467 -46.829 1.00 60.41 111 LEU A CA 1
ATOM 775 C C . LEU A 1 132 ? -21.926 4.382 -47.742 1.00 59.18 111 LEU A C 1
ATOM 776 O O . LEU A 1 132 ? -21.803 4.398 -48.971 1.00 60.44 111 LEU A O 1
ATOM 781 N N . ASN A 1 133 ? -23.098 4.277 -47.136 1.00 62.57 112 ASN A N 1
ATOM 782 C CA . ASN A 1 133 ? -24.304 4.418 -47.922 1.00 60.55 112 ASN A CA 1
ATOM 783 C C . ASN A 1 133 ? -24.301 5.791 -48.569 1.00 61.36 112 ASN A C 1
ATOM 784 O O . ASN A 1 133 ? -23.883 6.775 -47.956 1.00 63.85 112 ASN A O 1
ATOM 789 N N . GLU A 1 134 ? -24.757 5.852 -49.821 1.00 61.27 113 GLU A N 1
ATOM 790 C CA . GLU A 1 134 ? -24.645 7.092 -50.578 1.00 57.47 113 GLU A CA 1
ATOM 791 C C . GLU A 1 134 ? -25.404 8.228 -49.913 1.00 63.04 113 GLU A C 1
ATOM 792 O O . GLU A 1 134 ? -24.925 9.365 -49.897 1.00 68.59 113 GLU A O 1
ATOM 798 N N . ASP A 1 135 ? -26.568 7.955 -49.327 1.00 68.08 114 ASP A N 1
ATOM 799 C CA . ASP A 1 135 ? -27.308 9.055 -48.705 1.00 71.72 114 ASP A CA 1
ATOM 800 C C . ASP A 1 135 ? -26.521 9.679 -47.555 1.00 70.23 114 ASP A C 1
ATOM 801 O O . ASP A 1 135 ? -26.555 10.900 -47.365 1.00 65.24 114 ASP A O 1
ATOM 806 N N . LEU A 1 136 ? -25.779 8.866 -46.799 1.00 65.68 115 LEU A N 1
ATOM 807 C CA . LEU A 1 136 ? -24.927 9.427 -45.758 1.00 62.02 115 LEU A CA 1
ATOM 808 C C . LEU A 1 136 ? -23.687 10.106 -46.344 1.00 64.95 115 LEU A C 1
ATOM 809 O O . LEU A 1 136 ? -23.268 11.170 -45.865 1.00 64.62 115 LEU A O 1
ATOM 814 N N . ALA A 1 137 ? -23.092 9.512 -47.379 1.00 63.16 116 ALA A N 1
ATOM 815 C CA . ALA A 1 137 ? -21.970 10.151 -48.059 1.00 59.76 116 ALA A CA 1
ATOM 816 C C . ALA A 1 137 ? -22.328 11.560 -48.501 1.00 60.99 116 ALA A C 1
ATOM 817 O O . ALA A 1 137 ? -21.585 12.508 -48.240 1.00 64.81 116 ALA A O 1
ATOM 819 N N . LYS A 1 138 ? -23.476 11.709 -49.167 1.00 67.85 117 LYS A N 1
ATOM 820 C CA . LYS A 1 138 ? -23.941 13.015 -49.641 1.00 65.99 117 LYS A CA 1
ATOM 821 C C . LYS A 1 138 ? -23.818 14.073 -48.565 1.00 62.78 117 LYS A C 1
ATOM 822 O O . LYS A 1 138 ? -23.378 15.192 -48.831 1.00 64.12 117 LYS A O 1
ATOM 828 N N . LYS A 1 139 ? -24.212 13.730 -47.335 1.00 63.97 118 LYS A N 1
ATOM 829 C CA . LYS A 1 139 ? -24.251 14.723 -46.270 1.00 66.86 118 LYS A CA 1
ATOM 830 C C . LYS A 1 139 ? -22.848 15.206 -45.909 1.00 63.15 118 LYS A C 1
ATOM 831 O O . LYS A 1 139 ? -22.631 16.408 -45.720 1.00 62.51 118 LYS A O 1
ATOM 837 N N . TYR A 1 140 ? -21.881 14.294 -45.848 1.00 61.25 119 TYR A N 1
ATOM 838 C CA . TYR A 1 140 ? -20.503 14.692 -45.595 1.00 59.70 119 TYR A CA 1
ATOM 839 C C . TYR A 1 140 ? -19.907 15.451 -46.779 1.00 61.72 119 TYR A C 1
ATOM 840 O O . TYR A 1 140 ? -19.285 16.508 -46.603 1.00 62.11 119 TYR A O 1
ATOM 849 N N . PHE A 1 141 ? -20.084 14.935 -47.995 1.00 56.09 120 PHE A N 1
ATOM 850 C CA . PHE A 1 141 ? -19.412 15.546 -49.134 1.00 57.55 120 PHE A CA 1
ATOM 851 C C . PHE A 1 141 ? -19.974 16.930 -49.438 1.00 57.90 120 PHE A C 1
ATOM 852 O O . PHE A 1 141 ? -19.228 17.839 -49.813 1.00 57.30 120 PHE A O 1
ATOM 860 N N . ALA A 1 142 ? -21.284 17.114 -49.281 1.00 59.90 121 ALA A N 1
ATOM 861 C CA . ALA A 1 142 ? -21.849 18.445 -49.475 1.00 58.79 121 ALA A CA 1
ATOM 862 C C . ALA A 1 142 ? -21.162 19.460 -48.573 1.00 59.26 121 ALA A C 1
ATOM 863 O O . ALA A 1 142 ? -20.848 20.573 -49.009 1.00 60.87 121 ALA A O 1
ATOM 865 N N . GLN A 1 143 ? -20.898 19.087 -47.319 1.00 53.98 122 GLN A N 1
ATOM 866 C CA . GLN A 1 143 ? -20.219 20.003 -46.412 1.00 60.98 122 GLN A CA 1
ATOM 867 C C . GLN A 1 143 ? -18.785 20.280 -46.867 1.00 61.83 122 GLN A C 1
ATOM 868 O O . GLN A 1 143 ? -18.323 21.428 -46.868 1.00 59.12 122 GLN A O 1
ATOM 874 N N . ILE A 1 144 ? -18.061 19.234 -47.241 1.00 56.65 123 ILE A N 1
ATOM 875 C CA . ILE A 1 144 ? -16.719 19.424 -47.767 1.00 56.59 123 ILE A CA 1
ATOM 876 C C . ILE A 1 144 ? -16.758 20.378 -48.949 1.00 58.12 123 ILE A C 1
ATOM 877 O O . ILE A 1 144 ? -16.079 21.408 -48.964 1.00 62.80 123 ILE A O 1
ATOM 882 N N . VAL A 1 145 ? -17.577 20.063 -49.944 1.00 61.13 124 VAL A N 1
ATOM 883 C CA . VAL A 1 145 ? -17.624 20.884 -51.147 1.00 60.71 124 VAL A CA 1
ATOM 884 C C . VAL A 1 145 ? -18.049 22.298 -50.804 1.00 62.34 124 VAL A C 1
ATOM 885 O O . VAL A 1 145 ? -17.489 23.262 -51.318 1.00 68.79 124 VAL A O 1
ATOM 889 N N . HIS A 1 146 ? -19.013 22.451 -49.904 1.00 65.11 125 HIS A N 1
ATOM 890 C CA . HIS A 1 146 ? -19.420 23.793 -49.512 1.00 67.98 125 HIS A CA 1
ATOM 891 C C . HIS A 1 146 ? -18.251 24.568 -48.919 1.00 70.94 125 HIS A C 1
ATOM 892 O O . HIS A 1 146 ? -18.117 25.779 -49.133 1.00 72.20 125 HIS A O 1
ATOM 899 N N . ALA A 1 147 ? -17.379 23.879 -48.187 1.00 69.88 126 ALA A N 1
ATOM 900 C CA . ALA A 1 147 ? -16.232 24.537 -47.576 1.00 63.65 126 ALA A CA 1
ATOM 901 C C . ALA A 1 147 ? -15.230 24.986 -48.634 1.00 66.13 126 ALA A C 1
ATOM 902 O O . ALA A 1 147 ? -14.910 26.172 -48.735 1.00 70.11 126 ALA A O 1
ATOM 904 N N . ILE A 1 148 ? -14.716 24.050 -49.434 1.00 65.61 127 ILE A N 1
ATOM 905 C CA . ILE A 1 148 ? -13.754 24.422 -50.460 1.00 62.67 127 ILE A CA 1
ATOM 906 C C . ILE A 1 148 ? -14.378 25.368 -51.470 1.00 68.34 127 ILE A C 1
ATOM 907 O O . ILE A 1 148 ? -13.712 26.281 -51.974 1.00 68.99 127 ILE A O 1
ATOM 912 N N . SER A 1 149 ? -15.662 25.193 -51.775 1.00 72.07 128 SER A N 1
ATOM 913 C CA . SER A 1 149 ? -16.325 26.164 -52.641 1.00 73.97 128 SER A CA 1
ATOM 914 C C . SER A 1 149 ? -16.223 27.573 -52.077 1.00 71.82 128 SER A C 1
ATOM 915 O O . SER A 1 149 ? -16.058 28.533 -52.831 1.00 73.47 128 SER A O 1
ATOM 918 N N . TYR A 1 150 ? -16.350 27.720 -50.759 1.00 67.45 129 TYR A N 1
ATOM 919 C CA . TYR A 1 150 ? -16.155 29.028 -50.140 1.00 67.58 129 TYR A CA 1
ATOM 920 C C . TYR A 1 150 ? -14.699 29.472 -50.261 1.00 73.30 129 TYR A C 1
ATOM 921 O O . TYR A 1 150 ? -14.416 30.607 -50.662 1.00 72.54 129 TYR A O 1
ATOM 930 N N . CYS A 1 151 ? -13.761 28.585 -49.930 1.00 68.33 130 CYS A N 1
ATOM 931 C CA . CYS A 1 151 ? -12.348 28.895 -50.082 1.00 69.20 130 CYS A CA 1
ATOM 932 C C . CYS A 1 151 ? -12.044 29.456 -51.463 1.00 72.55 130 CYS A C 1
ATOM 933 O O . CYS A 1 151 ? -11.492 30.552 -51.593 1.00 79.51 130 CYS A O 1
ATOM 936 N N . HIS A 1 152 ? -12.399 28.716 -52.510 1.00 70.96 131 HIS A N 1
ATOM 937 C CA . HIS A 1 152 ? -11.991 29.097 -53.853 1.00 69.04 131 HIS A CA 1
ATOM 938 C C . HIS A 1 152 ? -12.588 30.435 -54.293 1.00 72.60 131 HIS A C 1
ATOM 939 O O . HIS A 1 152 ? -11.990 31.116 -55.133 1.00 82.83 131 HIS A O 1
ATOM 946 N N . LYS A 1 153 ? -13.711 30.865 -53.720 1.00 65.70 132 LYS A N 1
ATOM 947 C CA . LYS A 1 153 ? -14.217 32.187 -54.068 1.00 71.27 132 LYS A CA 1
ATOM 948 C C . LYS A 1 153 ? -13.468 33.302 -53.347 1.00 77.05 132 LYS A C 1
ATOM 949 O O . LYS A 1 153 ? -13.622 34.475 -53.709 1.00 84.85 132 LYS A O 1
ATOM 955 N N . LEU A 1 154 ? -12.650 32.955 -52.356 1.00 73.53 133 LEU A N 1
ATOM 956 C CA . LEU A 1 154 ? -11.833 33.893 -51.607 1.00 69.14 133 LEU A CA 1
ATOM 957 C C . LEU A 1 154 ? -10.360 33.681 -51.864 1.00 72.28 133 LEU A C 1
ATOM 958 O O . LEU A 1 154 ? -9.525 34.170 -51.101 1.00 74.37 133 LEU A O 1
ATOM 963 N N . HIS A 1 155 ? -10.027 32.938 -52.904 1.00 70.22 134 HIS A N 1
ATOM 964 C CA . HIS A 1 155 ? -8.650 32.695 -53.299 1.00 70.82 134 HIS A CA 1
ATOM 965 C C . HIS A 1 155 ? -7.850 31.997 -52.203 1.00 69.62 134 HIS A C 1
ATOM 966 O O . HIS A 1 155 ? -6.612 31.981 -52.242 1.00 69.79 134 HIS A O 1
ATOM 973 N N . VAL A 1 156 ? -8.551 31.376 -51.236 1.00 69.49 135 VAL A N 1
ATOM 974 C CA . VAL A 1 156 ? -7.952 30.390 -50.342 1.00 68.20 135 VAL A CA 1
ATOM 975 C C . VAL A 1 156 ? -8.043 29.028 -51.006 1.00 63.11 135 VAL A C 1
ATOM 976 O O . VAL A 1 156 ? -9.035 28.705 -51.666 1.00 63.42 135 VAL A O 1
ATOM 980 N N . VAL A 1 157 ? -7.009 28.220 -50.814 1.00 61.43 136 VAL A N 1
ATOM 981 C CA . VAL A 1 157 ? -6.828 26.970 -51.537 1.00 61.37 136 VAL A CA 1
ATOM 982 C C . VAL A 1 157 ? -6.123 25.984 -50.611 1.00 67.30 136 VAL A C 1
ATOM 983 O O . VAL A 1 157 ? -5.106 26.323 -49.994 1.00 69.44 136 VAL A O 1
ATOM 987 N N . HIS A 1 158 ? -6.642 24.755 -50.533 1.00 66.49 137 HIS A N 1
ATOM 988 C CA . HIS A 1 158 ? -6.208 23.859 -49.466 1.00 64.14 137 HIS A CA 1
ATOM 989 C C . HIS A 1 158 ? -4.886 23.154 -49.791 1.00 64.11 137 HIS A C 1
ATOM 990 O O . HIS A 1 158 ? -3.997 23.084 -48.936 1.00 63.18 137 HIS A O 1
ATOM 997 N N . ARG A 1 159 ? -4.756 22.588 -50.998 1.00 64.30 138 ARG A N 1
ATOM 998 C CA . ARG A 1 159 ? -3.522 21.964 -51.489 1.00 64.44 138 ARG A CA 1
ATOM 999 C C . ARG A 1 159 ? -3.184 20.601 -50.886 1.00 72.14 138 ARG A C 1
ATOM 1000 O O . ARG A 1 159 ? -2.339 19.872 -51.432 1.00 69.72 138 ARG A O 1
ATOM 1008 N N . ASP A 1 160 ? -3.789 20.249 -49.752 1.00 73.53 139 ASP A N 1
ATOM 1009 C CA . ASP A 1 160 ? -3.470 18.982 -49.089 1.00 71.39 139 ASP A CA 1
ATOM 1010 C C . ASP A 1 160 ? -4.744 18.297 -48.635 1.00 69.76 139 ASP A C 1
ATOM 1011 O O . ASP A 1 160 ? -4.854 17.820 -47.503 1.00 69.01 139 ASP A O 1
ATOM 1016 N N . LEU A 1 161 ? -5.728 18.239 -49.511 1.00 65.68 140 LEU A N 1
ATOM 1017 C CA . LEU A 1 161 ? -7.061 17.824 -49.117 1.00 65.14 140 LEU A CA 1
ATOM 1018 C C . LEU A 1 161 ? -7.141 16.295 -49.052 1.00 68.15 140 LEU A C 1
ATOM 1019 O O . LEU A 1 161 ? -7.071 15.617 -50.078 1.00 74.15 140 LEU A O 1
ATOM 1024 N N . LYS A 1 162 ? -7.278 15.749 -47.851 1.00 68.87 141 LYS A N 1
ATOM 1025 C CA . LYS A 1 162 ? -7.339 14.317 -47.602 1.00 63.82 141 LYS A CA 1
ATOM 1026 C C . LYS A 1 162 ? -8.449 14.071 -46.587 1.00 63.93 141 LYS A C 1
ATOM 1027 O O . LYS A 1 162 ? -8.816 14.980 -45.843 1.00 67.60 141 LYS A O 1
ATOM 1033 N N . PRO A 1 163 ? -8.967 12.840 -46.516 1.00 64.04 142 PRO A N 1
ATOM 1034 C CA . PRO A 1 163 ? -9.921 12.524 -45.436 1.00 61.68 142 PRO A CA 1
ATOM 1035 C C . PRO A 1 163 ? -9.339 12.714 -44.053 1.00 63.30 142 PRO A C 1
ATOM 1036 O O . PRO A 1 163 ? -10.079 13.007 -43.105 1.00 62.54 142 PRO A O 1
ATOM 1040 N N . GLU A 1 164 ? -8.027 12.545 -43.905 1.00 61.96 143 GLU A N 1
ATOM 1041 C CA . GLU A 1 164 ? -7.388 12.849 -42.638 1.00 59.15 143 GLU A CA 1
ATOM 1042 C C . GLU A 1 164 ? -7.547 14.322 -42.264 1.00 60.70 143 GLU A C 1
ATOM 1043 O O . GLU A 1 164 ? -7.443 14.664 -41.086 1.00 62.86 143 GLU A O 1
ATOM 1049 N N . ASN A 1 165 ? -7.791 15.207 -43.228 1.00 58.13 144 ASN A N 1
ATOM 1050 C CA . ASN A 1 165 ? -8.001 16.618 -42.939 1.00 52.23 144 ASN A CA 1
ATOM 1051 C C . ASN A 1 165 ? -9.476 16.995 -42.975 1.00 59.12 144 ASN A C 1
ATOM 1052 O O . ASN A 1 165 ? -9.817 18.168 -43.189 1.00 58.92 144 ASN A O 1
ATOM 1057 N N . VAL A 1 166 ? -10.359 16.017 -42.796 1.00 61.40 145 VAL A N 1
ATOM 1058 C CA . VAL A 1 166 ? -11.780 16.254 -42.575 1.00 56.72 145 VAL A CA 1
ATOM 1059 C C . VAL A 1 166 ? -12.101 15.719 -41.186 1.00 52.15 145 VAL A C 1
ATOM 1060 O O . VAL A 1 166 ? -11.748 14.587 -40.857 1.00 55.58 145 VAL A O 1
ATOM 1064 N N . VAL A 1 167 ? -12.736 16.537 -40.367 1.00 55.45 146 VAL A N 1
ATOM 1065 C CA . VAL A 1 167 ? -12.741 16.347 -38.926 1.00 53.41 146 VAL A CA 1
ATOM 1066 C C . VAL A 1 167 ? -14.172 16.388 -38.424 1.00 55.64 146 VAL A C 1
ATOM 1067 O O . VAL A 1 167 ? -14.988 17.177 -38.917 1.00 60.11 146 VAL A O 1
ATOM 1071 N N . PHE A 1 168 ? -14.477 15.556 -37.436 1.00 55.71 147 PHE A N 1
ATOM 1072 C CA . PHE A 1 168 ? -15.836 15.482 -36.920 1.00 58.21 147 PHE A CA 1
ATOM 1073 C C . PHE A 1 168 ? -16.046 16.467 -35.781 1.00 58.15 147 PHE A C 1
ATOM 1074 O O . PHE A 1 168 ? -15.181 16.621 -34.913 1.00 60.71 147 PHE A O 1
ATOM 1082 N N . PHE A 1 169 ? -17.192 17.148 -35.822 1.00 55.75 148 PHE A N 1
ATOM 1083 C CA . PHE A 1 169 ? -17.762 17.895 -34.703 1.00 65.25 148 PHE A CA 1
ATOM 1084 C C . PHE A 1 169 ? -19.119 17.248 -34.462 1.00 67.91 148 PHE A C 1
ATOM 1085 O O . PHE A 1 169 ? -20.151 17.761 -34.895 1.00 67.54 148 PHE A O 1
ATOM 1093 N N . GLU A 1 170 ? -19.103 16.099 -33.771 1.00 73.62 149 GLU A N 1
ATOM 1094 C CA . GLU A 1 170 ? -20.281 15.241 -33.740 1.00 72.88 149 GLU A CA 1
ATOM 1095 C C . GLU A 1 170 ? -21.434 15.902 -33.004 1.00 75.87 149 GLU A C 1
ATOM 1096 O O . GLU A 1 170 ? -22.582 15.838 -33.461 1.00 75.44 149 GLU A O 1
ATOM 1102 N N . LYS A 1 171 ? -21.147 16.543 -31.863 1.00 74.70 150 LYS A N 1
ATOM 1103 C CA . LYS A 1 171 ? -22.195 17.171 -31.066 1.00 67.85 150 LYS A CA 1
ATOM 1104 C C . LYS A 1 171 ? -22.953 18.224 -31.862 1.00 74.08 150 LYS A C 1
ATOM 1105 O O . LYS A 1 171 ? -24.135 18.475 -31.580 1.00 78.85 150 LYS A O 1
ATOM 1107 N N . GLN A 1 172 ? -22.307 18.814 -32.873 1.00 73.65 151 GLN A N 1
ATOM 1108 C CA . GLN A 1 172 ? -22.916 19.793 -33.762 1.00 71.15 151 GLN A CA 1
ATOM 1109 C C . GLN A 1 172 ? -23.458 19.191 -35.055 1.00 72.53 151 GLN A C 1
ATOM 1110 O O . GLN A 1 172 ? -24.202 19.872 -35.769 1.00 73.60 151 GLN A O 1
ATOM 1116 N N . GLY A 1 173 ? -23.109 17.951 -35.384 1.00 68.55 152 GLY A N 1
ATOM 1117 C CA . GLY A 1 173 ? -23.529 17.392 -36.657 1.00 70.13 152 GLY A CA 1
ATOM 1118 C C . GLY A 1 173 ? -22.800 17.965 -37.853 1.00 74.29 152 GLY A C 1
ATOM 1119 O O . GLY A 1 173 ? -23.391 18.102 -38.929 1.00 74.14 152 GLY A O 1
ATOM 1120 N N . LEU A 1 174 ? -21.520 18.290 -37.692 1.00 70.67 153 LEU A N 1
ATOM 1121 C CA . LEU A 1 174 ? -20.708 18.923 -38.713 1.00 60.02 153 LEU A CA 1
ATOM 1122 C C . LEU A 1 174 ? -19.442 18.114 -39.008 1.00 62.18 153 LEU A C 1
ATOM 1123 O O . LEU A 1 174 ? -18.910 17.389 -38.154 1.00 61.69 153 LEU A O 1
ATOM 1128 N N . VAL A 1 175 ? -18.958 18.242 -40.240 1.00 58.52 154 VAL A N 1
ATOM 1129 C CA . VAL A 1 175 ? -17.557 17.978 -40.554 1.00 59.71 154 VAL A CA 1
ATOM 1130 C C . VAL A 1 175 ? -16.901 19.310 -40.930 1.00 57.08 154 VAL A C 1
ATOM 1131 O O . VAL A 1 175 ? -17.561 20.241 -41.405 1.00 54.96 154 VAL A O 1
ATOM 1135 N N . LYS A 1 176 ? -15.598 19.416 -40.683 1.00 58.24 155 LYS A N 1
ATOM 1136 C CA . LYS A 1 176 ? -14.864 20.639 -40.979 1.00 53.56 155 LYS A CA 1
ATOM 1137 C C . LYS A 1 176 ? -13.503 20.283 -41.541 1.00 49.44 155 LYS A C 1
ATOM 1138 O O . LYS A 1 176 ? -12.901 19.286 -41.154 1.00 48.65 155 LYS A O 1
ATOM 1144 N N . LEU A 1 177 ? -13.026 21.107 -42.465 1.00 54.67 156 LEU A N 1
ATOM 1145 C CA . LEU A 1 177 ? -11.675 20.959 -42.999 1.00 56.70 156 LEU A CA 1
ATOM 1146 C C . LEU A 1 177 ? -10.657 21.593 -42.061 1.00 53.45 156 LEU A C 1
ATOM 1147 O O . LEU A 1 177 ? -10.873 22.682 -41.527 1.00 57.86 156 LEU A O 1
ATOM 1152 N N . THR A 1 178 ? -9.537 20.923 -41.870 1.00 48.77 157 THR A N 1
ATOM 1153 C CA . THR A 1 178 ? -8.492 21.480 -41.037 1.00 54.48 157 THR A CA 1
ATOM 1154 C C . THR A 1 178 ? -7.146 21.258 -41.715 1.00 58.89 157 THR A C 1
ATOM 1155 O O . THR A 1 178 ? -7.057 20.633 -42.775 1.00 58.61 157 THR A O 1
ATOM 1159 N N . ASP A 1 179 ? -6.092 21.775 -41.085 1.00 59.53 158 ASP A N 1
ATOM 1160 C CA . ASP A 1 179 ? -4.717 21.528 -41.503 1.00 56.30 158 ASP A CA 1
ATOM 1161 C C . ASP A 1 179 ? -4.513 21.916 -42.965 1.00 56.78 158 ASP A C 1
ATOM 1162 O O . ASP A 1 179 ? -4.063 21.126 -43.787 1.00 59.02 158 ASP A O 1
ATOM 1167 N N . PHE A 1 180 ? -4.867 23.151 -43.293 1.00 61.88 159 PHE A N 1
ATOM 1168 C CA . PHE A 1 180 ? -4.593 23.657 -44.628 1.00 62.82 159 PHE A CA 1
ATOM 1169 C C . PHE A 1 180 ? -3.116 23.495 -44.964 1.00 73.26 159 PHE A C 1
ATOM 1170 O O . PHE A 1 180 ? -2.251 23.494 -44.081 1.00 79.43 159 PHE A O 1
ATOM 1178 N N . GLY A 1 181 ? -2.837 23.308 -46.254 1.00 76.95 160 GLY A N 1
ATOM 1179 C CA . GLY A 1 181 ? -1.488 23.051 -46.724 1.00 79.75 160 GLY A CA 1
ATOM 1180 C C . GLY A 1 181 ? -0.540 24.214 -46.500 1.00 86.74 160 GLY A C 1
ATOM 1181 O O . GLY A 1 181 ? -0.895 25.377 -46.749 1.00 78.30 160 GLY A O 1
ATOM 1182 N N . PHE A 1 182 ? 0.661 23.888 -46.007 1.00 87.33 161 PHE A N 1
ATOM 1183 C CA . PHE A 1 182 ? 1.735 24.852 -45.746 1.00 92.60 161 PHE A CA 1
ATOM 1184 C C . PHE A 1 182 ? 1.381 25.949 -44.711 1.00 87.59 161 PHE A C 1
ATOM 1185 O O . PHE A 1 182 ? 0.217 26.307 -44.489 1.00 79.82 161 PHE A O 1
ATOM 1193 N N . SER A 1 198 ? 1.249 9.257 -48.922 1.00 93.04 177 SER A N 1
ATOM 1194 C CA . SER A 1 198 ? 0.655 10.533 -49.294 1.00 93.76 177 SER A CA 1
ATOM 1195 C C . SER A 1 198 ? 0.361 10.578 -50.802 1.00 98.30 177 SER A C 1
ATOM 1196 O O . SER A 1 198 ? -0.251 11.532 -51.315 1.00 89.11 177 SER A O 1
ATOM 1199 N N . LEU A 1 199 ? 0.777 9.510 -51.496 1.00 98.99 178 LEU A N 1
ATOM 1200 C CA . LEU A 1 199 ? 0.777 9.501 -52.959 1.00 92.19 178 LEU A CA 1
ATOM 1201 C C . LEU A 1 199 ? -0.627 9.346 -53.549 1.00 91.09 178 LEU A C 1
ATOM 1202 O O . LEU A 1 199 ? -0.900 9.877 -54.632 1.00 94.40 178 LEU A O 1
ATOM 1207 N N . ALA A 1 200 ? -1.529 8.642 -52.860 1.00 88.98 179 ALA A N 1
ATOM 1208 C CA . ALA A 1 200 ? -2.863 8.396 -53.407 1.00 86.37 179 ALA A CA 1
ATOM 1209 C C . ALA A 1 200 ? -3.612 9.698 -53.685 1.00 85.83 179 ALA A C 1
ATOM 1210 O O . ALA A 1 200 ? -4.223 9.866 -54.750 1.00 85.65 179 ALA A O 1
ATOM 1212 N N . TYR A 1 201 ? -3.564 10.637 -52.741 1.00 86.06 180 TYR A N 1
ATOM 1213 C CA . TYR A 1 201 ? -4.393 11.834 -52.793 1.00 82.54 180 TYR A CA 1
ATOM 1214 C C . TYR A 1 201 ? -3.860 12.909 -53.724 1.00 83.43 180 TYR A C 1
ATOM 1215 O O . TYR A 1 201 ? -4.549 13.918 -53.930 1.00 82.22 180 TYR A O 1
ATOM 1224 N N . SER A 1 202 ? -2.661 12.733 -54.268 1.00 83.43 181 SER A N 1
ATOM 1225 C CA . SER A 1 202 ? -2.005 13.775 -55.044 1.00 84.91 181 SER A CA 1
ATOM 1226 C C . SER A 1 202 ? -2.486 13.752 -56.487 1.00 82.85 181 SER A C 1
ATOM 1227 O O . SER A 1 202 ? -2.431 12.710 -57.148 1.00 87.59 181 SER A O 1
ATOM 1230 N N . ALA A 1 203 ? -2.955 14.899 -56.962 1.00 78.42 182 ALA A N 1
ATOM 1231 C CA . ALA A 1 203 ? -3.325 15.033 -58.361 1.00 80.11 182 ALA A CA 1
ATOM 1232 C C . ALA A 1 203 ? -2.128 14.661 -59.227 1.00 86.49 182 ALA A C 1
ATOM 1233 O O . ALA A 1 203 ? -0.985 14.915 -58.833 1.00 90.76 182 ALA A O 1
ATOM 1235 N N . PRO A 1 204 ? -2.342 14.048 -60.399 1.00 92.14 183 PRO A N 1
ATOM 1236 C CA . PRO A 1 204 ? -1.199 13.479 -61.134 1.00 93.54 183 PRO A CA 1
ATOM 1237 C C . PRO A 1 204 ? -0.272 14.541 -61.710 1.00 96.99 183 PRO A C 1
ATOM 1238 O O . PRO A 1 204 ? 0.907 14.238 -61.947 1.00 95.73 183 PRO A O 1
ATOM 1242 N N . GLU A 1 205 ? -0.765 15.774 -61.922 1.00 90.78 184 GLU A N 1
ATOM 1243 C CA . GLU A 1 205 ? 0.107 16.865 -62.346 1.00 90.33 184 GLU A CA 1
ATOM 1244 C C . GLU A 1 205 ? 1.122 17.211 -61.265 1.00 93.84 184 GLU A C 1
ATOM 1245 O O . GLU A 1 205 ? 2.280 17.520 -61.572 1.00 98.72 184 GLU A O 1
ATOM 1251 N N . ILE A 1 206 ? 0.710 17.143 -60.000 1.00 90.63 185 ILE A N 1
ATOM 1252 C CA . ILE A 1 206 ? 1.625 17.359 -58.886 1.00 92.48 185 ILE A CA 1
ATOM 1253 C C . ILE A 1 206 ? 2.813 16.401 -58.969 1.00 99.95 185 ILE A C 1
ATOM 1254 O O . ILE A 1 206 ? 3.955 16.774 -58.672 1.00 103.94 185 ILE A O 1
ATOM 1259 N N . LEU A 1 207 ? 2.569 15.157 -59.390 1.00 99.79 186 LEU A N 1
ATOM 1260 C CA . LEU A 1 207 ? 3.639 14.173 -59.489 1.00 99.45 186 LEU A CA 1
ATOM 1261 C C . LEU A 1 207 ? 4.570 14.440 -60.666 1.00 100.98 186 LEU A C 1
ATOM 1262 O O . LEU A 1 207 ? 5.727 13.997 -60.641 1.00 97.00 186 LEU A O 1
ATOM 1267 N N . LEU A 1 208 ? 4.098 15.171 -61.681 1.00 100.05 187 LEU A N 1
ATOM 1268 C CA . LEU A 1 208 ? 4.972 15.548 -62.788 1.00 106.12 187 LEU A CA 1
ATOM 1269 C C . LEU A 1 208 ? 5.842 16.754 -62.438 1.00 105.18 187 LEU A C 1
ATOM 1270 O O . LEU A 1 208 ? 6.869 16.990 -63.084 1.00 106.44 187 LEU A O 1
ATOM 1272 N N . GLY A 1 209 ? 5.456 17.526 -61.430 1.00 106.39 188 GLY A N 1
ATOM 1273 C CA . GLY A 1 209 ? 6.201 18.705 -61.041 1.00 108.69 188 GLY A CA 1
ATOM 1274 C C . GLY A 1 209 ? 5.924 19.954 -61.851 1.00 112.53 188 GLY A C 1
ATOM 1275 O O . GLY A 1 209 ? 6.514 21.001 -61.560 1.00 114.91 188 GLY A O 1
ATOM 1276 N N . ASP A 1 210 ? 5.045 19.884 -62.849 1.00 115.59 189 ASP A N 1
ATOM 1277 C CA . ASP A 1 210 ? 4.757 21.020 -63.718 1.00 119.00 189 ASP A CA 1
ATOM 1278 C C . ASP A 1 210 ? 3.875 22.052 -63.012 1.00 118.06 189 ASP A C 1
ATOM 1279 O O . ASP A 1 210 ? 3.159 21.754 -62.057 1.00 115.31 189 ASP A O 1
ATOM 1281 N N . GLU A 1 211 ? 3.927 23.285 -63.515 1.00 117.29 190 GLU A N 1
ATOM 1282 C CA . GLU A 1 211 ? 3.169 24.393 -62.934 1.00 116.62 190 GLU A CA 1
ATOM 1283 C C . GLU A 1 211 ? 1.682 24.058 -62.870 1.00 117.73 190 GLU A C 1
ATOM 1284 O O . GLU A 1 211 ? 1.092 23.607 -63.856 1.00 115.73 190 GLU A O 1
ATOM 1286 N N . TYR A 1 212 ? 1.085 24.287 -61.697 1.00 111.25 191 TYR A N 1
ATOM 1287 C CA . TYR A 1 212 ? -0.269 23.867 -61.362 1.00 100.77 191 TYR A CA 1
ATOM 1288 C C . TYR A 1 212 ? -1.216 25.063 -61.291 1.00 98.13 191 TYR A C 1
ATOM 1289 O O . TYR A 1 212 ? -0.802 26.187 -61.003 1.00 104.01 191 TYR A O 1
ATOM 1291 N N . ASP A 1 213 ? -2.495 24.819 -61.586 1.00 100.24 192 ASP A N 1
ATOM 1292 C CA . ASP A 1 213 ? -3.575 25.748 -61.250 1.00 98.62 192 ASP A CA 1
ATOM 1293 C C . ASP A 1 213 ? -4.171 25.251 -59.939 1.00 96.24 192 ASP A C 1
ATOM 1294 O O . ASP A 1 213 ? -4.907 24.257 -59.921 1.00 96.72 192 ASP A O 1
ATOM 1296 N N . ALA A 1 214 ? -3.836 25.934 -58.847 1.00 91.48 193 ALA A N 1
ATOM 1297 C CA . ALA A 1 214 ? -4.108 25.391 -57.520 1.00 83.50 193 ALA A CA 1
ATOM 1298 C C . ALA A 1 214 ? -5.565 25.012 -57.279 1.00 79.53 193 ALA A C 1
ATOM 1299 O O . ALA A 1 214 ? -5.797 24.009 -56.581 1.00 77.78 193 ALA A O 1
ATOM 1301 N N . PRO A 1 215 ? -6.572 25.736 -57.781 1.00 76.52 194 PRO A N 1
ATOM 1302 C CA . PRO A 1 215 ? -7.957 25.290 -57.538 1.00 81.20 194 PRO A CA 1
ATOM 1303 C C . PRO A 1 215 ? -8.291 23.933 -58.143 1.00 76.86 194 PRO A C 1
ATOM 1304 O O . PRO A 1 215 ? -9.101 23.198 -57.569 1.00 77.84 194 PRO A O 1
ATOM 1308 N N . ALA A 1 216 ? -7.684 23.569 -59.271 1.00 74.98 195 ALA A N 1
ATOM 1309 C CA . ALA A 1 216 ? -7.967 22.274 -59.877 1.00 75.62 195 ALA A CA 1
ATOM 1310 C C . ALA A 1 216 ? -7.405 21.114 -59.066 1.00 75.16 195 ALA A C 1
ATOM 1311 O O . ALA A 1 216 ? -7.947 20.007 -59.132 1.00 76.10 195 ALA A O 1
ATOM 1313 N N . VAL A 1 217 ? -6.316 21.323 -58.327 1.00 71.61 196 VAL A N 1
ATOM 1314 C CA . VAL A 1 217 ? -5.772 20.225 -57.541 1.00 70.73 196 VAL A CA 1
ATOM 1315 C C . VAL A 1 217 ? -6.706 19.899 -56.389 1.00 69.44 196 VAL A C 1
ATOM 1316 O O . VAL A 1 217 ? -6.874 18.731 -56.009 1.00 70.52 196 VAL A O 1
ATOM 1320 N N . ASP A 1 218 ? -7.350 20.917 -55.832 1.00 67.72 197 ASP A N 1
ATOM 1321 C CA . ASP A 1 218 ? -8.363 20.652 -54.824 1.00 71.44 197 ASP A CA 1
ATOM 1322 C C . ASP A 1 218 ? -9.525 19.852 -55.418 1.00 70.00 197 ASP A C 1
ATOM 1323 O O . ASP A 1 218 ? -9.986 18.883 -54.809 1.00 71.37 197 ASP A O 1
ATOM 1328 N N . ILE A 1 219 ? -9.965 20.200 -56.634 1.00 70.86 198 ILE A N 1
ATOM 1329 C CA . ILE A 1 219 ? -11.032 19.451 -57.300 1.00 69.48 198 ILE A CA 1
ATOM 1330 C C . ILE A 1 219 ? -10.654 17.981 -57.467 1.00 67.10 198 ILE A C 1
ATOM 1331 O O . ILE A 1 219 ? -11.482 17.090 -57.265 1.00 70.81 198 ILE A O 1
ATOM 1336 N N . TRP A 1 220 ? -9.413 17.696 -57.846 1.00 62.84 199 TRP A N 1
ATOM 1337 C CA . TRP A 1 220 ? -8.990 16.306 -57.887 1.00 67.39 199 TRP A CA 1
ATOM 1338 C C . TRP A 1 220 ? -9.072 15.688 -56.502 1.00 70.97 199 TRP A C 1
ATOM 1339 O O . TRP A 1 220 ? -9.712 14.651 -56.301 1.00 72.06 199 TRP A O 1
ATOM 1350 N N . SER A 1 221 ? -8.411 16.308 -55.527 1.00 70.16 200 SER A N 1
ATOM 1351 C CA . SER A 1 221 ? -8.453 15.782 -54.171 1.00 69.13 200 SER A CA 1
ATOM 1352 C C . SER A 1 221 ? -9.886 15.655 -53.663 1.00 65.33 200 SER A C 1
ATOM 1353 O O . SER A 1 221 ? -10.174 14.831 -52.791 1.00 60.03 200 SER A O 1
ATOM 1356 N N . LEU A 1 222 ? -10.789 16.468 -54.196 1.00 63.53 201 LEU A N 1
ATOM 1357 C CA . LEU A 1 222 ? -12.206 16.303 -53.924 1.00 63.28 201 LEU A CA 1
ATOM 1358 C C . LEU A 1 222 ? -12.721 14.990 -54.520 1.00 71.95 201 LEU A C 1
ATOM 1359 O O . LEU A 1 222 ? -13.543 14.291 -53.906 1.00 66.80 201 LEU A O 1
ATOM 1364 N N . GLY A 1 223 ? -12.234 14.632 -55.711 1.00 70.03 202 GLY A N 1
ATOM 1365 C CA . GLY A 1 223 ? -12.687 13.411 -56.348 1.00 64.31 202 GLY A CA 1
ATOM 1366 C C . GLY A 1 223 ? -12.201 12.164 -55.643 1.00 68.78 202 GLY A C 1
ATOM 1367 O O . GLY A 1 223 ? -12.931 11.175 -55.542 1.00 72.82 202 GLY A O 1
ATOM 1368 N N . VAL A 1 224 ? -10.955 12.178 -55.169 1.00 66.91 203 VAL A N 1
ATOM 1369 C CA . VAL A 1 224 ? -10.458 11.058 -54.382 1.00 59.97 203 VAL A CA 1
ATOM 1370 C C . VAL A 1 224 ? -11.267 10.917 -53.104 1.00 59.79 203 VAL A C 1
ATOM 1371 O O . VAL A 1 224 ? -11.417 9.818 -52.568 1.00 66.19 203 VAL A O 1
ATOM 1375 N N . ILE A 1 225 ? -11.837 12.007 -52.612 1.00 61.06 204 ILE A N 1
ATOM 1376 C CA . ILE A 1 225 ? -12.558 11.931 -51.353 1.00 56.59 204 ILE A CA 1
ATOM 1377 C C . ILE A 1 225 ? -13.929 11.317 -51.574 1.00 61.09 204 ILE A C 1
ATOM 1378 O O . ILE A 1 225 ? -14.376 10.458 -50.801 1.00 57.93 204 ILE A O 1
ATOM 1383 N N . LEU A 1 226 ? -14.606 11.731 -52.649 1.00 64.23 205 LEU A N 1
ATOM 1384 C CA . LEU A 1 226 ? -15.890 11.133 -52.995 1.00 60.78 205 LEU A CA 1
ATOM 1385 C C . LEU A 1 226 ? -15.746 9.636 -53.193 1.00 66.00 205 LEU A C 1
ATOM 1386 O O . LEU A 1 226 ? -16.534 8.846 -52.660 1.00 62.61 205 LEU A O 1
ATOM 1391 N N . PHE A 1 227 ? -14.736 9.227 -53.965 1.00 65.59 206 PHE A N 1
ATOM 1392 C CA . PHE A 1 227 ? -14.506 7.805 -54.175 1.00 63.31 206 PHE A CA 1
ATOM 1393 C C . PHE A 1 227 ? -14.423 7.075 -52.845 1.00 65.19 206 PHE A C 1
ATOM 1394 O O . PHE A 1 227 ? -15.156 6.109 -52.605 1.00 65.85 206 PHE A O 1
ATOM 1402 N N . MET A 1 228 ? -13.569 7.560 -51.942 1.00 64.89 207 MET A N 1
ATOM 1403 C CA . MET A 1 228 ? -13.320 6.812 -50.715 1.00 64.06 207 MET A CA 1
ATOM 1404 C C . MET A 1 228 ? -14.549 6.758 -49.824 1.00 61.47 207 MET A C 1
ATOM 1405 O O . MET A 1 228 ? -14.721 5.799 -49.070 1.00 60.73 207 MET A O 1
ATOM 1410 N N . LEU A 1 229 ? -15.412 7.772 -49.893 1.00 58.54 208 LEU A N 1
ATOM 1411 C CA . LEU A 1 229 ? -16.647 7.734 -49.118 1.00 59.19 208 LEU A CA 1
ATOM 1412 C C . LEU A 1 229 ? -17.540 6.584 -49.563 1.00 63.70 208 LEU A C 1
ATOM 1413 O O . LEU A 1 229 ? -18.158 5.905 -48.731 1.00 62.25 208 LEU A O 1
ATOM 1418 N N . VAL A 1 230 ? -17.614 6.341 -50.872 1.00 61.80 209 VAL A N 1
ATOM 1419 C CA . VAL A 1 230 ? -18.584 5.397 -51.407 1.00 60.13 209 VAL A CA 1
ATOM 1420 C C . VAL A 1 230 ? -17.996 4.009 -51.684 1.00 65.01 209 VAL A C 1
ATOM 1421 O O . VAL A 1 230 ? -18.762 3.086 -52.009 1.00 67.61 209 VAL A O 1
ATOM 1425 N N . CYS A 1 231 ? -16.676 3.814 -51.543 1.00 61.95 210 CYS A N 1
ATOM 1426 C CA . CYS A 1 231 ? -16.089 2.475 -51.622 1.00 56.80 210 CYS A CA 1
ATOM 1427 C C . CYS A 1 231 ? -15.333 2.053 -50.379 1.00 59.61 210 CYS A C 1
ATOM 1428 O O . CYS A 1 231 ? -15.059 0.861 -50.220 1.00 66.31 210 CYS A O 1
ATOM 1431 N N . GLY A 1 232 ? -14.972 2.980 -49.508 1.00 59.98 211 GLY A N 1
ATOM 1432 C CA . GLY A 1 232 ? -14.157 2.652 -48.368 1.00 59.28 211 GLY A CA 1
ATOM 1433 C C . GLY A 1 232 ? -12.743 2.263 -48.712 1.00 59.01 211 GLY A C 1
ATOM 1434 O O . GLY A 1 232 ? -12.033 1.739 -47.841 1.00 60.14 211 GLY A O 1
ATOM 1435 N N . GLN A 1 233 ? -12.321 2.480 -49.955 1.00 55.45 212 GLN A N 1
ATOM 1436 C CA . GLN A 1 233 ? -10.962 2.198 -50.394 1.00 64.39 212 GLN A CA 1
ATOM 1437 C C . GLN A 1 233 ? -10.483 3.353 -51.262 1.00 65.51 212 GLN A C 1
ATOM 1438 O O . GLN A 1 233 ? -11.295 4.023 -51.914 1.00 63.29 212 GLN A O 1
ATOM 1444 N N . PRO A 1 234 ? -9.180 3.618 -51.287 1.00 68.27 213 PRO A N 1
ATOM 1445 C CA . PRO A 1 234 ? -8.661 4.670 -52.172 1.00 66.27 213 PRO A CA 1
ATOM 1446 C C . PRO A 1 234 ? -8.817 4.268 -53.627 1.00 64.64 213 PRO A C 1
ATOM 1447 O O . PRO A 1 234 ? -8.875 3.072 -53.947 1.00 70.43 213 PRO A O 1
ATOM 1451 N N . PRO A 1 235 ? -8.892 5.234 -54.544 1.00 64.04 214 PRO A N 1
ATOM 1452 C CA . PRO A 1 235 ? -9.081 4.882 -55.954 1.00 66.09 214 PRO A CA 1
ATOM 1453 C C . PRO A 1 235 ? -7.829 4.380 -56.647 1.00 71.25 214 PRO A C 1
ATOM 1454 O O . PRO A 1 235 ? -7.955 3.722 -57.688 1.00 76.72 214 PRO A O 1
ATOM 1458 N N . PHE A 1 236 ? -6.633 4.659 -56.123 1.00 76.49 215 PHE A N 1
ATOM 1459 C CA . PHE A 1 236 ? -5.386 4.156 -56.705 1.00 72.74 215 PHE A CA 1
ATOM 1460 C C . PHE A 1 236 ? -4.534 3.512 -55.609 1.00 75.78 215 PHE A C 1
ATOM 1461 O O . PHE A 1 236 ? -3.931 4.219 -54.797 1.00 74.33 215 PHE A O 1
ATOM 1469 N N . GLN A 1 237 ? -4.476 2.174 -55.597 1.00 81.26 216 GLN A N 1
ATOM 1470 C CA . GLN A 1 237 ? -3.697 1.437 -54.596 1.00 89.39 216 GLN A CA 1
ATOM 1471 C C . GLN A 1 237 ? -3.218 0.109 -55.183 1.00 96.75 216 GLN A C 1
ATOM 1472 O O . GLN A 1 237 ? -4.018 -0.808 -55.387 1.00 96.72 216 GLN A O 1
ATOM 1474 N N . GLU A 1 238 ? -1.911 0.000 -55.438 1.00 96.47 217 GLU A N 1
ATOM 1475 C CA . GLU A 1 238 ? -1.253 -1.237 -55.846 1.00 94.93 217 GLU A CA 1
ATOM 1476 C C . GLU A 1 238 ? -0.109 -1.519 -54.867 1.00 103.36 217 GLU A C 1
ATOM 1477 O O . GLU A 1 238 ? 0.173 -0.713 -53.973 1.00 104.90 217 GLU A O 1
ATOM 1479 N N . ALA A 1 239 ? 0.565 -2.669 -55.038 1.00 104.62 218 ALA A N 1
ATOM 1480 C CA . ALA A 1 239 ? 1.599 -3.083 -54.085 1.00 103.80 218 ALA A CA 1
ATOM 1481 C C . ALA A 1 239 ? 2.764 -2.098 -54.056 1.00 104.26 218 ALA A C 1
ATOM 1482 O O . ALA A 1 239 ? 3.135 -1.590 -52.991 1.00 104.30 218 ALA A O 1
ATOM 1484 N N . ASN A 1 240 ? 3.356 -1.822 -55.215 1.00 107.79 219 ASN A N 1
ATOM 1485 C CA . ASN A 1 240 ? 4.513 -0.942 -55.305 1.00 108.43 219 ASN A CA 1
ATOM 1486 C C . ASN A 1 240 ? 4.049 0.504 -55.385 1.00 106.09 219 ASN A C 1
ATOM 1487 O O . ASN A 1 240 ? 3.125 0.823 -56.142 1.00 102.65 219 ASN A O 1
ATOM 1489 N N . ASP A 1 241 ? 4.697 1.378 -54.607 1.00 107.80 220 ASP A N 1
ATOM 1490 C CA . ASP A 1 241 ? 4.499 2.815 -54.789 1.00 104.78 220 ASP A CA 1
ATOM 1491 C C . ASP A 1 241 ? 4.709 3.219 -56.242 1.00 103.86 220 ASP A C 1
ATOM 1492 O O . ASP A 1 241 ? 4.138 4.215 -56.705 1.00 97.72 220 ASP A O 1
ATOM 1497 N N . SER A 1 242 ? 5.517 2.448 -56.978 1.00 109.43 221 SER A N 1
ATOM 1498 C CA . SER A 1 242 ? 5.788 2.758 -58.375 1.00 106.62 221 SER A CA 1
ATOM 1499 C C . SER A 1 242 ? 4.629 2.342 -59.274 1.00 103.70 221 SER A C 1
ATOM 1500 O O . SER A 1 242 ? 4.143 3.143 -60.084 1.00 97.89 221 SER A O 1
ATOM 1503 N N . GLU A 1 243 ? 4.177 1.091 -59.144 1.00 100.33 222 GLU A N 1
ATOM 1504 C CA . GLU A 1 243 ? 3.015 0.634 -59.899 1.00 102.92 222 GLU A CA 1
ATOM 1505 C C . GLU A 1 243 ? 1.856 1.614 -59.741 1.00 104.94 222 GLU A C 1
ATOM 1506 O O . GLU A 1 243 ? 1.262 2.066 -60.729 1.00 103.58 222 GLU A O 1
ATOM 1508 N N . THR A 1 244 ? 1.566 1.992 -58.493 1.00 101.84 223 THR A N 1
ATOM 1509 C CA . THR A 1 244 ? 0.515 2.962 -58.195 1.00 92.47 223 THR A CA 1
ATOM 1510 C C . THR A 1 244 ? 0.630 4.203 -59.062 1.00 93.51 223 THR A C 1
ATOM 1511 O O . THR A 1 244 ? -0.340 4.621 -59.701 1.00 95.37 223 THR A O 1
ATOM 1515 N N . LEU A 1 245 ? 1.826 4.793 -59.103 1.00 102.01 224 LEU A N 1
ATOM 1516 C CA . LEU A 1 245 ? 2.027 6.077 -59.768 1.00 96.48 224 LEU A CA 1
ATOM 1517 C C . LEU A 1 245 ? 1.546 6.043 -61.216 1.00 94.86 224 LEU A C 1
ATOM 1518 O O . LEU A 1 245 ? 0.933 7.002 -61.695 1.00 88.21 224 LEU A O 1
ATOM 1523 N N . THR A 1 246 ? 1.786 4.931 -61.921 1.00 99.24 225 THR A N 1
ATOM 1524 C CA . THR A 1 246 ? 1.332 4.816 -63.306 1.00 97.91 225 THR A CA 1
ATOM 1525 C C . THR A 1 246 ? -0.175 4.993 -63.391 1.00 98.02 225 THR A C 1
ATOM 1526 O O . THR A 1 246 ? -0.676 5.833 -64.154 1.00 91.29 225 THR A O 1
ATOM 1530 N N . MET A 1 247 ? -0.906 4.203 -62.590 1.00 99.28 226 MET A N 1
ATOM 1531 C CA . MET A 1 247 ? -2.363 4.296 -62.520 1.00 92.70 226 MET A CA 1
ATOM 1532 C C . MET A 1 247 ? -2.821 5.740 -62.375 1.00 90.75 226 MET A C 1
ATOM 1533 O O . MET A 1 247 ? -3.692 6.195 -63.121 1.00 94.75 226 MET A O 1
ATOM 1538 N N . ILE A 1 248 ? -2.251 6.472 -61.409 1.00 89.42 227 ILE A N 1
ATOM 1539 C CA . ILE A 1 248 ? -2.680 7.845 -61.142 1.00 82.82 227 ILE A CA 1
ATOM 1540 C C . ILE A 1 248 ? -2.427 8.715 -62.361 1.00 86.35 227 ILE A C 1
ATOM 1541 O O . ILE A 1 248 ? -3.282 9.523 -62.752 1.00 87.21 227 ILE A O 1
ATOM 1546 N N . MET A 1 249 ? -1.264 8.529 -63.005 1.00 91.04 228 MET A N 1
ATOM 1547 C CA . MET A 1 249 ? -0.971 9.222 -64.257 1.00 94.35 228 MET A CA 1
ATOM 1548 C C . MET A 1 249 ? -1.956 8.823 -65.340 1.00 92.67 228 MET A C 1
ATOM 1549 O O . MET A 1 249 ? -2.494 9.685 -66.052 1.00 90.70 228 MET A O 1
ATOM 1554 N N . ASP A 1 250 ? -2.175 7.513 -65.498 1.00 93.21 229 ASP A N 1
ATOM 1555 C CA . ASP A 1 250 ? -3.182 7.042 -66.441 1.00 96.37 229 ASP A CA 1
ATOM 1556 C C . ASP A 1 250 ? -4.556 7.624 -66.096 1.00 96.67 229 ASP A C 1
ATOM 1557 O O . ASP A 1 250 ? -5.255 8.161 -66.969 1.00 94.28 229 ASP A O 1
ATOM 1559 N N . CYS A 1 251 ? -4.916 7.587 -64.800 1.00 94.92 230 CYS A N 1
ATOM 1560 C CA . CYS A 1 251 ? -6.205 8.001 -64.234 1.00 95.17 230 CYS A CA 1
ATOM 1561 C C . CYS A 1 251 ? -7.208 6.873 -64.481 1.00 91.87 230 CYS A C 1
ATOM 1562 O O . CYS A 1 251 ? -8.354 7.090 -64.891 1.00 88.07 230 CYS A O 1
ATOM 1565 N N . LYS A 1 252 ? -6.763 5.647 -64.229 1.00 85.46 231 LYS A N 1
ATOM 1566 C CA . LYS A 1 252 ? -7.554 4.441 -64.446 1.00 88.95 231 LYS A CA 1
ATOM 1567 C C . LYS A 1 252 ? -7.984 3.867 -63.095 1.00 84.02 231 LYS A C 1
ATOM 1568 O O . LYS A 1 252 ? -7.153 3.379 -62.314 1.00 78.60 231 LYS A O 1
ATOM 1570 N N . TYR A 1 253 ? -9.286 3.930 -62.832 1.00 82.38 232 TYR A N 1
ATOM 1571 C CA . TYR A 1 253 ? -9.907 3.384 -61.633 1.00 81.16 232 TYR A CA 1
ATOM 1572 C C . TYR A 1 253 ? -11.226 2.708 -62.014 1.00 78.03 232 TYR A C 1
ATOM 1573 O O . TYR A 1 253 ? -11.856 3.053 -63.021 1.00 75.55 232 TYR A O 1
ATOM 1582 N N . THR A 1 254 ? -11.653 1.743 -61.196 1.00 73.73 233 THR A N 1
ATOM 1583 C CA . THR A 1 254 ? -12.955 1.100 -61.360 1.00 72.65 233 THR A CA 1
ATOM 1584 C C . THR A 1 254 ? -13.896 1.536 -60.250 1.00 70.98 233 THR A C 1
ATOM 1585 O O . THR A 1 254 ? -13.540 1.442 -59.069 1.00 72.38 233 THR A O 1
ATOM 1589 N N . VAL A 1 255 ? -15.101 1.962 -60.630 1.00 63.62 234 VAL A N 1
ATOM 1590 C CA . VAL A 1 255 ? -16.185 2.284 -59.699 1.00 60.69 234 VAL A CA 1
ATOM 1591 C C . VAL A 1 255 ? -17.054 1.048 -59.468 1.00 62.26 234 VAL A C 1
ATOM 1592 O O . VAL A 1 255 ? -17.525 0.441 -60.442 1.00 68.78 234 VAL A O 1
ATOM 1596 N N . PRO A 1 256 ? -17.298 0.630 -58.223 1.00 61.71 235 PRO A N 1
ATOM 1597 C CA . PRO A 1 256 ? -18.100 -0.591 -57.990 1.00 62.48 235 PRO A CA 1
ATOM 1598 C C . PRO A 1 256 ? -19.553 -0.484 -58.470 1.00 60.04 235 PRO A C 1
ATOM 1599 O O . PRO A 1 256 ? -20.137 0.604 -58.548 1.00 55.55 235 PRO A O 1
ATOM 1603 N N . SER A 1 257 ? -20.153 -1.655 -58.748 1.00 58.70 236 SER A N 1
ATOM 1604 C CA . SER A 1 257 ? -21.423 -1.693 -59.478 1.00 55.29 236 SER A CA 1
ATOM 1605 C C . SER A 1 257 ? -22.568 -1.085 -58.680 1.00 52.11 236 SER A C 1
ATOM 1606 O O . SER A 1 257 ? -23.557 -0.613 -59.261 1.00 49.44 236 SER A O 1
ATOM 1609 N N . HIS A 1 258 ? -22.460 -1.077 -57.360 1.00 51.38 237 HIS A N 1
ATOM 1610 C CA . HIS A 1 258 ? -23.564 -0.558 -56.578 1.00 52.19 237 HIS A CA 1
ATOM 1611 C C . HIS A 1 258 ? -23.625 0.960 -56.560 1.00 55.80 237 HIS A C 1
ATOM 1612 O O . HIS A 1 258 ? -24.625 1.501 -56.082 1.00 62.19 237 HIS A O 1
ATOM 1619 N N . VAL A 1 259 ? -22.615 1.661 -57.079 1.00 55.09 238 VAL A N 1
ATOM 1620 C CA . VAL A 1 259 ? -22.611 3.122 -57.043 1.00 55.89 238 VAL A CA 1
ATOM 1621 C C . VAL A 1 259 ? -23.517 3.645 -58.142 1.00 56.93 238 VAL A C 1
ATOM 1622 O O . VAL A 1 259 ? -23.371 3.269 -59.310 1.00 61.25 238 VAL A O 1
ATOM 1626 N N . SER A 1 260 ? -24.421 4.553 -57.775 1.00 59.83 239 SER A N 1
ATOM 1627 C CA . SER A 1 260 ? -25.442 5.040 -58.691 1.00 58.01 239 SER A CA 1
ATOM 1628 C C . SER A 1 260 ? -24.834 5.659 -59.944 1.00 65.79 239 SER A C 1
ATOM 1629 O O . SER A 1 260 ? -23.642 6.002 -60.001 1.00 63.09 239 SER A O 1
ATOM 1632 N N . LYS A 1 261 ? -25.688 5.791 -60.969 1.00 71.74 240 LYS A N 1
ATOM 1633 C CA . LYS A 1 261 ? -25.246 6.362 -62.238 1.00 74.04 240 LYS A CA 1
ATOM 1634 C C . LYS A 1 261 ? -24.881 7.834 -62.074 1.00 70.13 240 LYS A C 1
ATOM 1635 O O . LYS A 1 261 ? -23.858 8.284 -62.604 1.00 71.18 240 LYS A O 1
ATOM 1637 N N . GLU A 1 262 ? -25.693 8.589 -61.322 1.00 69.71 241 GLU A N 1
ATOM 1638 C CA . GLU A 1 262 ? -25.388 9.996 -61.059 1.00 76.31 241 GLU A CA 1
ATOM 1639 C C . GLU A 1 262 ? -24.044 10.154 -60.358 1.00 73.48 241 GLU A C 1
ATOM 1640 O O . GLU A 1 262 ? -23.145 10.842 -60.854 1.00 76.78 241 GLU A O 1
ATOM 1646 N N . CYS A 1 263 ? -23.890 9.524 -59.195 1.00 69.59 242 CYS A N 1
ATOM 1647 C CA . CYS A 1 263 ? -22.662 9.675 -58.424 1.00 65.45 242 CYS A CA 1
ATOM 1648 C C . CYS A 1 263 ? -21.448 9.160 -59.176 1.00 64.79 242 CYS A C 1
ATOM 1649 O O . CYS A 1 263 ? -20.348 9.663 -58.969 1.00 70.63 242 CYS A O 1
ATOM 1652 N N . LYS A 1 264 ? -21.608 8.153 -60.029 1.00 66.13 243 LYS A N 1
ATOM 1653 C CA . LYS A 1 264 ? -20.478 7.727 -60.847 1.00 66.12 243 LYS A CA 1
ATOM 1654 C C . LYS A 1 264 ? -20.027 8.849 -61.766 1.00 68.81 243 LYS A C 1
ATOM 1655 O O . LYS A 1 264 ? -18.829 8.997 -62.038 1.00 66.65 243 LYS A O 1
ATOM 1661 N N . ASP A 1 265 ? -20.979 9.647 -62.250 1.00 64.59 244 ASP A N 1
ATOM 1662 C CA . ASP A 1 265 ? -20.665 10.680 -63.219 1.00 68.73 244 ASP A CA 1
ATOM 1663 C C . ASP A 1 265 ? -19.897 11.818 -62.553 1.00 78.06 244 ASP A C 1
ATOM 1664 O O . ASP A 1 265 ? -18.926 12.348 -63.115 1.00 75.77 244 ASP A O 1
ATOM 1669 N N . LEU A 1 266 ? -20.327 12.194 -61.345 1.00 75.51 245 LEU A N 1
ATOM 1670 C CA . LEU A 1 266 ? -19.636 13.212 -60.572 1.00 68.53 245 LEU A CA 1
ATOM 1671 C C . LEU A 1 266 ? -18.175 12.842 -60.349 1.00 70.21 245 LEU A C 1
ATOM 1672 O O . LEU A 1 266 ? -17.299 13.711 -60.386 1.00 76.86 245 LEU A O 1
ATOM 1677 N N . ILE A 1 267 ? -17.883 11.564 -60.124 1.00 65.65 246 ILE A N 1
ATOM 1678 C CA . ILE A 1 267 ? -16.501 11.182 -59.865 1.00 64.55 246 ILE A CA 1
ATOM 1679 C C . ILE A 1 267 ? -15.660 11.348 -61.114 1.00 73.28 246 ILE A C 1
ATOM 1680 O O . ILE A 1 267 ? -14.517 11.819 -61.049 1.00 80.03 246 ILE A O 1
ATOM 1685 N N . THR A 1 268 ? -16.198 10.968 -62.271 1.00 75.41 247 THR A N 1
ATOM 1686 C CA . THR A 1 268 ? -15.415 11.118 -63.491 1.00 79.22 247 THR A CA 1
ATOM 1687 C C . THR A 1 268 ? -15.257 12.585 -63.877 1.00 81.89 247 THR A C 1
ATOM 1688 O O . THR A 1 268 ? -14.302 12.921 -64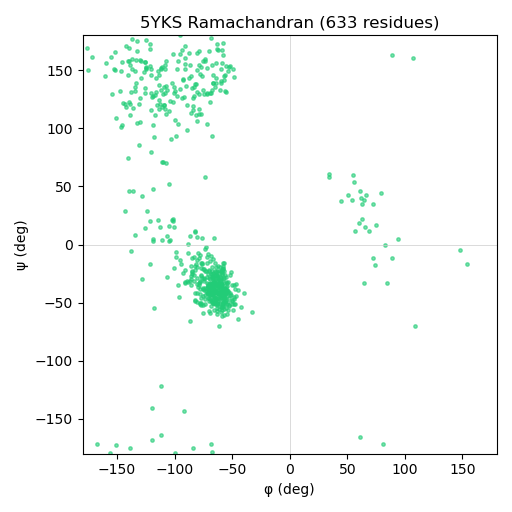.584 1.00 86.84 247 THR A O 1
ATOM 1692 N N . ARG A 1 269 ? -16.144 13.466 -63.393 1.00 76.46 248 ARG A N 1
ATOM 1693 C CA . ARG A 1 269 ? -16.024 14.902 -63.637 1.00 75.47 248 ARG A CA 1
ATOM 1694 C C . ARG A 1 269 ? -14.955 15.567 -62.781 1.00 81.09 248 ARG A C 1
ATOM 1695 O O . ARG A 1 269 ? -14.578 16.709 -63.064 1.00 84.09 248 ARG A O 1
ATOM 1703 N N . MET A 1 270 ? -14.498 14.920 -61.711 1.00 78.46 249 MET A N 1
ATOM 1704 C CA . MET A 1 270 ? -13.438 15.487 -60.888 1.00 73.48 249 MET A CA 1
ATOM 1705 C C . MET A 1 270 ? -12.111 14.777 -61.075 1.00 79.55 249 MET A C 1
ATOM 1706 O O . MET A 1 270 ? -11.060 15.400 -60.908 1.00 82.42 249 MET A O 1
ATOM 1711 N N . LEU A 1 271 ? -12.129 13.495 -61.427 1.00 78.40 250 LEU A N 1
ATOM 1712 C CA . LEU A 1 271 ? -10.911 12.700 -61.545 1.00 81.52 250 LEU A CA 1
ATOM 1713 C C . LEU A 1 271 ? -10.633 12.454 -63.027 1.00 84.85 250 LEU A C 1
ATOM 1714 O O . LEU A 1 271 ? -10.785 11.343 -63.530 1.00 89.05 250 LEU A O 1
ATOM 1719 N N . GLN A 1 272 ? -10.245 13.510 -63.736 1.00 92.12 251 GLN A N 1
ATOM 1720 C CA . GLN A 1 272 ? -9.759 13.378 -65.101 1.00 96.95 251 GLN A CA 1
ATOM 1721 C C . GLN A 1 272 ? -8.284 13.745 -65.145 1.00 96.55 251 GLN A C 1
ATOM 1722 O O . GLN A 1 272 ? -7.828 14.602 -64.384 1.00 96.18 251 GLN A O 1
ATOM 1728 N N . ARG A 1 273 ? -7.534 13.068 -66.027 1.00 96.91 252 ARG A N 1
ATOM 1729 C CA . ARG A 1 273 ? -6.077 13.212 -66.036 1.00 97.03 252 ARG A CA 1
ATOM 1730 C C . ARG A 1 273 ? -5.624 14.650 -66.274 1.00 100.99 252 ARG A C 1
ATOM 1731 O O . ARG A 1 273 ? -4.505 15.002 -65.878 1.00 102.92 252 ARG A O 1
ATOM 1733 N N . ASP A 1 274 ? -6.465 15.490 -66.891 1.00 92.55 253 ASP A N 1
ATOM 1734 C CA . ASP A 1 274 ? -6.050 16.813 -67.335 1.00 91.40 253 ASP A CA 1
ATOM 1735 C C . ASP A 1 274 ? -6.723 17.895 -66.506 1.00 97.51 253 ASP A C 1
ATOM 1736 O O . ASP A 1 274 ? -7.960 18.032 -66.540 1.00 94.27 253 ASP A O 1
ATOM 1741 N N . PRO A 1 275 ? -5.932 18.712 -65.799 1.00 95.90 254 PRO A N 1
ATOM 1742 C CA . PRO A 1 275 ? -6.510 19.718 -64.889 1.00 88.04 254 PRO A CA 1
ATOM 1743 C C . PRO A 1 275 ? -7.473 20.683 -65.547 1.00 85.77 254 PRO A C 1
ATOM 1744 O O . PRO A 1 275 ? -8.239 21.345 -64.835 1.00 85.09 254 PRO A O 1
ATOM 1748 N N . LYS A 1 276 ? -7.483 20.780 -66.875 1.00 89.75 255 LYS A N 1
ATOM 1749 C CA . LYS A 1 276 ? -8.407 21.709 -67.514 1.00 97.66 255 LYS A CA 1
ATOM 1750 C C . LYS A 1 276 ? -9.807 21.117 -67.686 1.00 96.09 255 LYS A C 1
ATOM 1751 O O . LYS A 1 276 ? -10.785 21.874 -67.725 1.00 91.49 255 LYS A O 1
ATOM 1753 N N . ARG A 1 277 ? -9.931 19.781 -67.771 1.00 98.85 256 ARG A N 1
ATOM 1754 C CA . ARG A 1 277 ? -11.229 19.134 -67.976 1.00 97.21 256 ARG A CA 1
ATOM 1755 C C . ARG A 1 277 ? -12.003 18.903 -66.682 1.00 89.84 256 ARG A C 1
ATOM 1756 O O . ARG A 1 277 ? -13.195 18.579 -66.752 1.00 88.02 256 ARG A O 1
ATOM 1758 N N . ARG A 1 278 ? -11.368 19.064 -65.518 1.00 87.51 257 ARG A N 1
ATOM 1759 C CA . ARG A 1 278 ? -12.061 18.886 -64.253 1.00 79.45 257 ARG A CA 1
ATOM 1760 C C . ARG A 1 278 ? -13.154 19.924 -64.121 1.00 76.06 257 ARG A C 1
ATOM 1761 O O . ARG A 1 278 ? -13.283 20.833 -64.930 1.00 82.58 257 ARG A O 1
ATOM 1769 N N . ALA A 1 279 ? -13.951 19.779 -63.082 1.00 78.57 258 ALA A N 1
ATOM 1770 C CA . ALA A 1 279 ? -15.178 20.548 -62.956 1.00 82.72 258 ALA A CA 1
ATOM 1771 C C . ALA A 1 279 ? -14.992 21.727 -62.008 1.00 84.54 258 ALA A C 1
ATOM 1772 O O . ALA A 1 279 ? -14.399 21.593 -60.930 1.00 85.41 258 ALA A O 1
ATOM 1774 N N . SER A 1 280 ? -15.499 22.885 -62.413 1.00 81.17 259 SER A N 1
ATOM 1775 C CA . SER A 1 280 ? -15.564 24.006 -61.490 1.00 84.10 259 SER A CA 1
ATOM 1776 C C . SER A 1 280 ? -16.625 23.721 -60.422 1.00 83.95 259 SER A C 1
ATOM 1777 O O . SER A 1 280 ? -17.444 22.809 -60.548 1.00 86.52 259 SER A O 1
ATOM 1780 N N . LEU A 1 281 ? -16.617 24.517 -59.359 1.00 80.93 260 LEU A N 1
ATOM 1781 C CA . LEU A 1 281 ? -17.453 24.179 -58.214 1.00 81.17 260 LEU A CA 1
ATOM 1782 C C . LEU A 1 281 ? -18.943 24.449 -58.439 1.00 85.01 260 LEU A C 1
ATOM 1783 O O . LEU A 1 281 ? -19.775 23.759 -57.839 1.00 89.47 260 LEU A O 1
ATOM 1788 N N . GLU A 1 282 ? -19.324 25.424 -59.268 1.00 82.01 261 GLU A N 1
ATOM 1789 C CA . GLU A 1 282 ? -20.756 25.599 -59.514 1.00 87.36 261 GLU A CA 1
ATOM 1790 C C . GLU A 1 282 ? -21.371 24.329 -60.107 1.00 85.82 261 GLU A C 1
ATOM 1791 O O . GLU A 1 282 ? -22.529 23.990 -59.817 1.00 80.03 261 GLU A O 1
ATOM 1793 N N . GLU A 1 283 ? -20.595 23.603 -60.912 1.00 82.38 262 GLU A N 1
ATOM 1794 C CA . GLU A 1 283 ? -21.056 22.335 -61.462 1.00 85.02 262 GLU A CA 1
ATOM 1795 C C . GLU A 1 283 ? -21.204 21.289 -60.359 1.00 89.28 262 GLU A C 1
ATOM 1796 O O . GLU A 1 283 ? -22.250 20.632 -60.246 1.00 90.42 262 GLU A O 1
ATOM 1802 N N . ILE A 1 284 ? -20.168 21.141 -59.527 1.00 84.26 263 ILE A N 1
ATOM 1803 C CA . ILE A 1 284 ? -20.197 20.169 -58.439 1.00 79.74 263 ILE A CA 1
ATOM 1804 C C . ILE A 1 284 ? -21.273 20.540 -57.425 1.00 81.70 263 ILE A C 1
ATOM 1805 O O . ILE A 1 284 ? -22.073 19.696 -57.011 1.00 87.00 263 ILE A O 1
ATOM 1810 N N . GLU A 1 285 ? -21.316 21.808 -57.018 1.00 77.70 264 GLU A N 1
ATOM 1811 C CA . GLU A 1 285 ? -22.300 22.242 -56.030 1.00 80.08 264 GLU A CA 1
ATOM 1812 C C . GLU A 1 285 ? -23.718 21.902 -56.430 1.00 76.50 264 GLU A C 1
ATOM 1813 O O . GLU A 1 285 ? -24.556 21.630 -55.567 1.00 74.77 264 GLU A O 1
ATOM 1819 N N . ASN A 1 286 ? -24.019 21.974 -57.721 1.00 81.41 265 ASN A N 1
ATOM 1820 C CA . ASN A 1 286 ? -25.375 21.814 -58.218 1.00 83.00 265 ASN A CA 1
ATOM 1821 C C . ASN A 1 286 ? -25.603 20.465 -58.880 1.00 85.49 265 ASN A C 1
ATOM 1822 O O . ASN A 1 286 ? -26.706 20.226 -59.391 1.00 83.38 265 ASN A O 1
ATOM 1827 N N . HIS A 1 287 ? -24.590 19.589 -58.878 1.00 85.77 266 HIS A N 1
ATOM 1828 C CA . HIS A 1 287 ? -24.707 18.264 -59.474 1.00 82.35 266 HIS A CA 1
ATOM 1829 C C . HIS A 1 287 ? -25.989 17.579 -58.996 1.00 81.04 266 HIS A C 1
ATOM 1830 O O . HIS A 1 287 ? -26.406 17.770 -57.841 1.00 77.17 266 HIS A O 1
ATOM 1837 N N . PRO A 1 288 ? -26.654 16.801 -59.864 1.00 82.83 267 PRO A N 1
ATOM 1838 C CA . PRO A 1 288 ? -27.870 16.087 -59.440 1.00 79.66 267 PRO A CA 1
ATOM 1839 C C . PRO A 1 288 ? -27.715 15.339 -58.129 1.00 78.70 267 PRO A C 1
ATOM 1840 O O . PRO A 1 288 ? -28.579 15.446 -57.248 1.00 80.67 267 PRO A O 1
ATOM 1844 N N . TRP A 1 289 ? -26.601 14.618 -57.972 1.00 77.90 268 TRP A N 1
ATOM 1845 C CA . TRP A 1 289 ? -26.386 13.770 -56.803 1.00 75.56 268 TRP A CA 1
ATOM 1846 C C . TRP A 1 289 ? -26.560 14.534 -55.496 1.00 76.75 268 TRP A C 1
ATOM 1847 O O . TRP A 1 289 ? -26.992 13.960 -54.490 1.00 68.68 268 TRP A O 1
ATOM 1858 N N . LEU A 1 290 ? -26.216 15.833 -55.490 1.00 80.96 269 LEU A N 1
ATOM 1859 C CA . LEU A 1 290 ? -26.202 16.660 -54.289 1.00 71.34 269 LEU A CA 1
ATOM 1860 C C . LEU A 1 290 ? -27.493 17.438 -54.076 1.00 77.70 269 LEU A C 1
ATOM 1861 O O . LEU A 1 290 ? -27.726 17.912 -52.957 1.00 81.40 269 LEU A O 1
ATOM 1866 N N . GLN A 1 291 ? -28.331 17.570 -55.108 1.00 81.05 270 GLN A N 1
ATOM 1867 C CA . GLN A 1 291 ? -29.648 18.182 -54.965 1.00 85.86 270 GLN A CA 1
ATOM 1868 C C . GLN A 1 291 ? -30.432 17.541 -53.820 1.00 86.61 270 GLN A C 1
ATOM 1869 O O . GLN A 1 291 ? -30.214 16.381 -53.456 1.00 86.20 270 GLN A O 1
ATOM 1871 N N . GLY A 1 292 ? -31.353 18.312 -53.244 1.00 87.26 271 GLY A N 1
ATOM 1872 C CA . GLY A 1 292 ? -32.121 17.877 -52.103 1.00 86.22 271 GLY A CA 1
ATOM 1873 C C . GLY A 1 292 ? -31.441 18.086 -50.763 1.00 93.41 271 GLY A C 1
ATOM 1874 O O . GLY A 1 292 ? -32.123 18.361 -49.769 1.00 96.17 271 GLY A O 1
ATOM 1875 N N . VAL A 1 293 ? -30.114 17.983 -50.709 1.00 92.82 272 VAL A N 1
ATOM 1876 C CA . VAL A 1 293 ? -29.398 18.095 -49.440 1.00 94.53 272 VAL A CA 1
ATOM 1877 C C . VAL A 1 293 ? -29.326 19.566 -49.043 1.00 96.63 272 VAL A C 1
ATOM 1878 O O . VAL A 1 293 ? -28.641 20.361 -49.695 1.00 99.34 272 VAL A O 1
ATOM 1882 N N . ASP A 1 294 ? -30.016 19.932 -47.967 1.00 100.26 273 ASP A N 1
ATOM 1883 C CA . ASP A 1 294 ? -29.911 21.291 -47.431 1.00 106.00 273 ASP A CA 1
ATOM 1884 C C . ASP A 1 294 ? -29.140 21.236 -46.117 1.00 92.62 273 ASP A C 1
ATOM 1885 O O . ASP A 1 294 ? -28.813 20.149 -45.637 1.00 89.15 273 ASP A O 1
ATOM 1887 N N . ASN A 1 302 ? -24.614 33.683 -46.352 1.00 114.03 281 ASN A N 1
ATOM 1888 C CA . ASN A 1 302 ? -24.972 32.844 -47.491 1.00 116.78 281 ASN A CA 1
ATOM 1889 C C . ASN A 1 302 ? -23.726 32.475 -48.311 1.00 120.43 281 ASN A C 1
ATOM 1890 O O . ASN A 1 302 ? -22.786 31.866 -47.787 1.00 114.26 281 ASN A O 1
ATOM 1892 N N . ILE A 1 303 ? -23.731 32.834 -49.593 1.00 118.84 282 ILE A N 1
ATOM 1893 C CA . ILE A 1 303 ? -22.588 32.631 -50.489 1.00 115.79 282 ILE A CA 1
ATOM 1894 C C . ILE A 1 303 ? -21.722 33.888 -50.434 1.00 114.76 282 ILE A C 1
ATOM 1895 O O . ILE A 1 303 ? -22.266 34.980 -50.213 1.00 117.95 282 ILE A O 1
ATOM 1897 N N . PRO A 1 304 ? -20.399 33.804 -50.642 1.00 110.90 283 PRO A N 1
ATOM 1898 C CA . PRO A 1 304 ? -19.523 34.946 -50.316 1.00 107.54 283 PRO A CA 1
ATOM 1899 C C . PRO A 1 304 ? -19.809 36.185 -51.160 1.00 111.04 283 PRO A C 1
ATOM 1900 O O . PRO A 1 304 ? -20.021 36.108 -52.376 1.00 108.18 283 PRO A O 1
ATOM 1904 N N . LEU A 1 305 ? -19.780 37.348 -50.493 1.00 110.60 284 LEU A N 1
ATOM 1905 C CA . LEU A 1 305 ? -20.172 38.596 -51.141 1.00 104.90 284 LEU A CA 1
ATOM 1906 C C . LEU A 1 305 ? -19.191 38.994 -52.242 1.00 104.53 284 LEU A C 1
ATOM 1907 O O . LEU A 1 305 ? -19.578 39.666 -53.200 1.00 109.15 284 LEU A O 1
ATOM 1909 N N . VAL A 1 306 ? -17.932 38.574 -52.134 1.00 101.94 285 VAL A N 1
ATOM 1910 C CA . VAL A 1 306 ? -16.875 38.841 -53.109 1.00 98.27 285 VAL A CA 1
ATOM 1911 C C . VAL A 1 306 ? -17.255 38.315 -54.489 1.00 100.82 285 VAL A C 1
ATOM 1912 O O . VAL A 1 306 ? -16.711 38.754 -55.511 1.00 99.33 285 VAL A O 1
ATOM 1916 N N . SER A 1 307 ? -18.188 37.359 -54.523 1.00 107.80 286 SER A N 1
ATOM 1917 C CA . SER A 1 307 ? -18.525 36.679 -55.767 1.00 107.74 286 SER A CA 1
ATOM 1918 C C . SER A 1 307 ? -19.429 37.526 -56.661 1.00 107.13 286 SER A C 1
ATOM 1919 O O . SER A 1 307 ? -19.326 37.446 -57.892 1.00 98.72 286 SER A O 1
ATOM 1921 N N . TYR A 1 308 ? -20.292 38.359 -56.070 1.00 107.84 287 TYR A N 1
ATOM 1922 C CA . TYR A 1 308 ? -21.317 39.056 -56.838 1.00 110.80 287 TYR A CA 1
ATOM 1923 C C . TYR A 1 308 ? -21.450 40.541 -56.510 1.00 111.47 287 TYR A C 1
ATOM 1924 O O . TYR A 1 308 ? -22.399 41.173 -56.981 1.00 113.33 287 TYR A O 1
ATOM 1933 N N . LYS A 1 309 ? -20.550 41.116 -55.717 1.00 107.00 288 LYS A N 1
ATOM 1934 C CA . LYS A 1 309 ? -20.516 42.555 -55.488 1.00 108.54 288 LYS A CA 1
ATOM 1935 C C . LYS A 1 309 ? -19.084 43.056 -55.645 1.00 107.26 288 LYS A C 1
ATOM 1936 O O . LYS A 1 309 ? -18.130 42.274 -55.671 1.00 103.30 288 LYS A O 1
ATOM 1942 N N . ASN A 1 310 ? -18.935 44.381 -55.750 1.00 105.73 289 ASN A N 1
ATOM 1943 C CA . ASN A 1 310 ? -17.646 45.009 -56.010 1.00 102.00 289 ASN A CA 1
ATOM 1944 C C . ASN A 1 310 ? -17.319 46.053 -54.949 1.00 100.12 289 ASN A C 1
ATOM 1945 O O . ASN A 1 310 ? -18.210 46.676 -54.355 1.00 95.97 289 ASN A O 1
ATOM 1950 N N . LEU A 1 311 ? -16.022 46.238 -54.725 1.00 96.82 290 LEU A N 1
ATOM 1951 C CA . LEU A 1 311 ? -15.543 47.253 -53.801 1.00 95.17 290 LEU A CA 1
ATOM 1952 C C . LEU A 1 311 ? -15.627 48.638 -54.425 1.00 95.65 290 LEU A C 1
ATOM 1953 O O . LEU A 1 311 ? -15.414 48.802 -55.632 1.00 96.08 290 LEU A O 1
ATOM 1958 N N . SER A 1 312 ? -15.924 49.638 -53.597 1.00 87.02 291 SER A N 1
ATOM 1959 C CA . SER A 1 312 ? -15.710 51.002 -54.050 1.00 88.04 291 SER A CA 1
ATOM 1960 C C . SER A 1 312 ? -14.214 51.295 -54.056 1.00 86.41 291 SER A C 1
ATOM 1961 O O . SER A 1 312 ? -13.430 50.639 -53.367 1.00 89.57 291 SER A O 1
ATOM 1964 N N . GLU A 1 313 ? -13.814 52.289 -54.850 1.00 85.26 292 GLU A N 1
ATOM 1965 C CA . GLU A 1 313 ? -12.384 52.526 -55.057 1.00 91.25 292 GLU A CA 1
ATOM 1966 C C . GLU A 1 313 ? -11.691 53.030 -53.789 1.00 86.27 292 GLU A C 1
ATOM 1967 O O . GLU A 1 313 ? -10.523 52.702 -53.542 1.00 77.61 292 GLU A O 1
ATOM 1973 N N . GLU A 1 314 ? -12.387 53.832 -52.975 1.00 89.40 293 GLU A N 1
ATOM 1974 C CA . GLU A 1 314 ? -11.846 54.162 -51.660 1.00 86.59 293 GLU A CA 1
ATOM 1975 C C . GLU A 1 314 ? -11.822 52.933 -50.755 1.00 84.96 293 GLU A C 1
ATOM 1976 O O . GLU A 1 314 ? -10.888 52.774 -49.960 1.00 83.68 293 GLU A O 1
ATOM 1978 N N . GLU A 1 315 ? -12.810 52.037 -50.878 1.00 86.75 294 GLU A N 1
ATOM 1979 C CA . GLU A 1 315 ? -12.750 50.774 -50.138 1.00 86.52 294 GLU A CA 1
ATOM 1980 C C . GLU A 1 315 ? -11.566 49.918 -50.602 1.00 81.50 294 GLU A C 1
ATOM 1981 O O . GLU A 1 315 ? -10.814 49.371 -49.782 1.00 79.14 294 GLU A O 1
ATOM 1987 N N . HIS A 1 316 ? -11.379 49.800 -51.919 1.00 76.38 295 HIS A N 1
ATOM 1988 C CA . HIS A 1 316 ? -10.252 49.031 -52.437 1.00 75.80 295 HIS A CA 1
ATOM 1989 C C . HIS A 1 316 ? -8.920 49.613 -51.973 1.00 78.70 295 HIS A C 1
ATOM 1990 O O . HIS A 1 316 ? -8.002 48.870 -51.598 1.00 76.87 295 HIS A O 1
ATOM 1997 N N . ASN A 1 317 ? -8.791 50.940 -51.989 1.00 77.05 296 ASN A N 1
ATOM 1998 C CA . ASN A 1 317 ? -7.516 51.543 -51.620 1.00 74.36 296 ASN A CA 1
ATOM 1999 C C . ASN A 1 317 ? -7.224 51.358 -50.140 1.00 74.72 296 ASN A C 1
ATOM 2000 O O . ASN A 1 317 ? -6.067 51.154 -49.756 1.00 74.05 296 ASN A O 1
ATOM 2005 N N . SER A 1 318 ? -8.252 51.418 -49.292 1.00 71.41 297 SER A N 1
ATOM 2006 C CA . SER A 1 318 ? -8.012 51.204 -47.870 1.00 72.38 297 SER A CA 1
ATOM 2007 C C . SER A 1 318 ? -7.397 49.830 -47.616 1.00 80.06 297 SER A C 1
ATOM 2008 O O . SER A 1 318 ? -6.442 49.707 -46.837 1.00 76.78 297 SER A O 1
ATOM 2011 N N . ILE A 1 319 ? -7.917 48.786 -48.283 1.00 78.26 298 ILE A N 1
ATOM 2012 C CA . ILE A 1 319 ? -7.384 47.442 -48.075 1.00 76.78 298 ILE A CA 1
ATOM 2013 C C . ILE A 1 319 ? -5.909 47.401 -48.447 1.00 69.32 298 ILE A C 1
ATOM 2014 O O . ILE A 1 319 ? -5.067 46.994 -47.640 1.00 71.32 298 ILE A O 1
ATOM 2019 N N . ILE A 1 320 ? -5.565 47.830 -49.666 1.00 68.19 299 ILE A N 1
ATOM 2020 C CA . ILE A 1 320 ? -4.161 47.731 -50.063 1.00 72.82 299 ILE A CA 1
ATOM 2021 C C . ILE A 1 320 ? -3.286 48.579 -49.142 1.00 72.09 299 ILE A C 1
ATOM 2022 O O . ILE A 1 320 ? -2.130 48.229 -48.873 1.00 70.35 299 ILE A O 1
ATOM 2027 N N . GLN A 1 321 ? -3.834 49.662 -48.589 1.00 69.37 300 GLN A N 1
ATOM 2028 C CA . GLN A 1 321 ? -3.072 50.445 -47.625 1.00 70.79 300 GLN A CA 1
ATOM 2029 C C . GLN A 1 321 ? -2.894 49.685 -46.313 1.00 71.32 300 GLN A C 1
ATOM 2030 O O . GLN A 1 321 ? -1.783 49.594 -45.782 1.00 74.45 300 GLN A O 1
ATOM 2036 N N . ARG A 1 322 ? -3.973 49.125 -45.772 1.00 75.74 301 ARG A N 1
ATOM 2037 C CA . ARG A 1 322 ? -3.839 48.346 -44.543 1.00 75.32 301 ARG A CA 1
ATOM 2038 C C . ARG A 1 322 ? -2.961 47.110 -44.745 1.00 71.43 301 ARG A C 1
ATOM 2039 O O . ARG A 1 322 ? -2.285 46.666 -43.809 1.00 65.46 301 ARG A O 1
ATOM 2047 N N . MET A 1 323 ? -2.929 46.560 -45.961 1.00 70.81 302 MET A N 1
ATOM 2048 C CA . MET A 1 323 ? -2.124 45.367 -46.196 1.00 72.02 302 MET A CA 1
ATOM 2049 C C . MET A 1 323 ? -0.638 45.685 -46.145 1.00 71.00 302 MET A C 1
ATOM 2050 O O . MET A 1 323 ? 0.156 44.892 -45.623 1.00 68.38 302 MET A O 1
ATOM 2055 N N . VAL A 1 324 ? -0.235 46.836 -46.689 1.00 72.03 303 VAL A N 1
ATOM 2056 C CA . VAL A 1 324 ? 1.186 47.180 -46.681 1.00 72.30 303 VAL A CA 1
ATOM 2057 C C . VAL A 1 324 ? 1.633 47.579 -45.283 1.00 67.09 303 VAL A C 1
ATOM 2058 O O . VAL A 1 324 ? 2.688 47.145 -44.805 1.00 63.11 303 VAL A O 1
ATOM 2062 N N . LEU A 1 325 ? 0.824 48.383 -44.596 1.00 65.76 304 LEU A N 1
ATOM 2063 C CA . LEU A 1 325 ? 1.145 48.763 -43.227 1.00 71.39 304 LEU A CA 1
ATOM 2064 C C . LEU A 1 325 ? 1.287 47.543 -42.316 1.00 74.36 304 LEU A C 1
ATOM 2065 O O . LEU A 1 325 ? 2.055 47.576 -41.348 1.00 79.62 304 LEU A O 1
ATOM 2070 N N . GLY A 1 326 ? 0.567 46.459 -42.603 1.00 72.89 305 GLY A N 1
ATOM 2071 C CA . GLY A 1 326 ? 0.669 45.212 -41.867 1.00 71.95 305 GLY A CA 1
ATOM 2072 C C . GLY A 1 326 ? 1.813 44.301 -42.268 1.00 72.72 305 GLY A C 1
ATOM 2073 O O . GLY A 1 326 ? 1.868 43.150 -41.815 1.00 73.43 305 GLY A O 1
ATOM 2074 N N . ASP A 1 327 ? 2.742 44.791 -43.088 1.00 72.58 306 ASP A N 1
ATOM 2075 C CA . ASP A 1 327 ? 3.886 44.006 -43.554 1.00 80.07 306 ASP A CA 1
ATOM 2076 C C . ASP A 1 327 ? 3.430 42.694 -44.199 1.00 81.12 306 ASP A C 1
ATOM 2077 O O . ASP A 1 327 ? 4.067 41.648 -44.049 1.00 85.47 306 ASP A O 1
ATOM 2079 N N . ILE A 1 328 ? 2.316 42.745 -44.936 1.00 71.15 307 ILE A N 1
ATOM 2080 C CA . ILE A 1 328 ? 1.888 41.547 -45.648 1.00 77.78 307 ILE A CA 1
ATOM 2081 C C . ILE A 1 328 ? 2.764 41.312 -46.879 1.00 83.17 307 ILE A C 1
ATOM 2082 O O . ILE A 1 328 ? 3.123 40.167 -47.184 1.00 80.00 307 ILE A O 1
ATOM 2087 N N . ALA A 1 329 ? 3.146 42.380 -47.585 1.00 86.46 308 ALA A N 1
ATOM 2088 C CA . ALA A 1 329 ? 4.012 42.291 -48.765 1.00 88.38 308 ALA A CA 1
ATOM 2089 C C . ALA A 1 329 ? 4.326 43.703 -49.253 1.00 82.09 308 ALA A C 1
ATOM 2090 O O . ALA A 1 329 ? 3.718 44.677 -48.804 1.00 81.50 308 ALA A O 1
ATOM 2092 N N . ASP A 1 330 ? 5.280 43.801 -50.188 1.00 84.88 309 ASP A N 1
ATOM 2093 C CA . ASP A 1 330 ? 5.555 45.061 -50.878 1.00 81.71 309 ASP A CA 1
ATOM 2094 C C . ASP A 1 330 ? 4.428 45.388 -51.858 1.00 83.08 309 ASP A C 1
ATOM 2095 O O . ASP A 1 330 ? 4.060 44.552 -52.688 1.00 89.77 309 ASP A O 1
ATOM 2097 N N . ARG A 1 331 ? 3.904 46.618 -51.780 1.00 80.80 310 ARG A N 1
ATOM 2098 C CA . ARG A 1 331 ? 2.737 47.020 -52.571 1.00 79.78 310 ARG A CA 1
ATOM 2099 C C . ARG A 1 331 ? 2.826 46.614 -54.040 1.00 84.18 310 ARG A C 1
ATOM 2100 O O . ARG A 1 331 ? 1.798 46.324 -54.669 1.00 83.95 310 ARG A O 1
ATOM 2108 N N . ASP A 1 332 ? 4.028 46.620 -54.619 1.00 84.79 311 ASP A N 1
ATOM 2109 C CA . ASP A 1 332 ? 4.159 46.200 -56.009 1.00 86.99 311 ASP A CA 1
ATOM 2110 C C . ASP A 1 332 ? 3.783 44.728 -56.161 1.00 87.94 311 ASP A C 1
ATOM 2111 O O . ASP A 1 332 ? 2.970 44.364 -57.022 1.00 82.92 311 ASP A O 1
ATOM 2113 N N . ALA A 1 333 ? 4.350 43.870 -55.306 1.00 87.43 312 ALA A N 1
ATOM 2114 C CA . ALA A 1 333 ? 3.986 42.454 -55.302 1.00 85.98 312 ALA A CA 1
ATOM 2115 C C . ALA A 1 333 ? 2.474 42.257 -55.164 1.00 81.59 312 ALA A C 1
ATOM 2116 O O . ALA A 1 333 ? 1.893 41.383 -55.825 1.00 78.46 312 ALA A O 1
ATOM 2118 N N . ILE A 1 334 ? 1.823 43.069 -54.318 1.00 75.76 313 ILE A N 1
ATOM 2119 C CA . ILE A 1 334 ? 0.389 42.935 -54.064 1.00 74.71 313 ILE A CA 1
ATOM 2120 C C . ILE A 1 334 ? -0.406 43.155 -55.338 1.00 78.25 313 ILE A C 1
ATOM 2121 O O . ILE A 1 334 ? -1.462 42.546 -55.544 1.00 78.83 313 ILE A O 1
ATOM 2126 N N . VAL A 1 335 ? 0.065 44.049 -56.200 1.00 83.65 314 VAL A N 1
ATOM 2127 C CA . VAL A 1 335 ? -0.728 44.338 -57.383 1.00 82.61 314 VAL A CA 1
ATOM 2128 C C . VAL A 1 335 ? -0.411 43.346 -58.496 1.00 81.63 314 VAL A C 1
ATOM 2129 O O . VAL A 1 335 ? -1.314 42.965 -59.254 1.00 81.85 314 VAL A O 1
ATOM 2133 N N . GLU A 1 336 ? 0.850 42.902 -58.607 1.00 77.35 315 GLU A N 1
ATOM 2134 C CA . GLU A 1 336 ? 1.156 41.762 -59.467 1.00 78.06 315 GLU A CA 1
ATOM 2135 C C . GLU A 1 336 ? 0.287 40.573 -59.092 1.00 81.61 315 GLU A C 1
ATOM 2136 O O . GLU A 1 336 ? -0.387 39.983 -59.944 1.00 81.17 315 GLU A O 1
ATOM 2138 N N . ALA A 1 337 ? 0.268 40.233 -57.803 1.00 80.94 316 ALA A N 1
ATOM 2139 C CA . ALA A 1 337 ? -0.546 39.125 -57.316 1.00 79.79 316 ALA A CA 1
ATOM 2140 C C . ALA A 1 337 ? -2.005 39.284 -57.722 1.00 79.36 316 ALA A C 1
ATOM 2141 O O . ALA A 1 337 ? -2.572 38.425 -58.405 1.00 85.54 316 ALA A O 1
ATOM 2143 N N . LEU A 1 338 ? -2.633 40.377 -57.294 1.00 72.87 317 LEU A N 1
ATOM 2144 C CA . LEU A 1 338 ? -4.053 40.579 -57.558 1.00 75.31 317 LEU A CA 1
ATOM 2145 C C . LEU A 1 338 ? -4.366 40.577 -59.052 1.00 80.63 317 LEU A C 1
ATOM 2146 O O . LEU A 1 338 ? -5.443 40.121 -59.460 1.00 79.77 317 LEU A O 1
ATOM 2151 N N . GLU A 1 339 ? -3.443 41.088 -59.878 1.00 83.95 318 GLU A N 1
ATOM 2152 C CA . GLU A 1 339 ? -3.670 41.176 -61.318 1.00 83.11 318 GLU A CA 1
ATOM 2153 C C . GLU A 1 339 ? -3.372 39.852 -62.012 1.00 81.51 318 GLU A C 1
ATOM 2154 O O . GLU A 1 339 ? -4.180 39.381 -62.818 1.00 83.37 318 GLU A O 1
ATOM 2156 N N . THR A 1 340 ? -2.208 39.245 -61.723 1.00 76.68 319 THR A N 1
ATOM 2157 C CA . THR A 1 340 ? -1.961 37.853 -62.093 1.00 76.27 319 THR A CA 1
ATOM 2158 C C . THR A 1 340 ? -3.092 36.934 -61.621 1.00 85.94 319 THR A C 1
ATOM 2159 O O . THR A 1 340 ? -3.316 35.871 -62.217 1.00 83.71 319 THR A O 1
ATOM 2163 N N . ASN A 1 341 ? -3.832 37.347 -60.585 1.00 86.76 320 ASN A N 1
ATOM 2164 C CA . ASN A 1 341 ? -4.929 36.571 -60.005 1.00 82.10 320 ASN A CA 1
ATOM 2165 C C . ASN A 1 341 ? -4.416 35.249 -59.442 1.00 86.64 320 ASN A C 1
ATOM 2166 O O . ASN A 1 341 ? -5.057 34.200 -59.579 1.00 82.93 320 ASN A O 1
ATOM 2171 N N . ARG A 1 342 ? -3.245 35.309 -58.806 1.00 85.34 321 ARG A N 1
ATOM 2172 C CA . ARG A 1 342 ? -2.637 34.146 -58.182 1.00 85.16 321 ARG A CA 1
ATOM 2173 C C . ARG A 1 342 ? -3.520 33.620 -57.039 1.00 85.88 321 ARG A C 1
ATOM 2174 O O . ARG A 1 342 ? -4.494 34.259 -56.613 1.00 83.37 321 ARG A O 1
ATOM 2176 N N . TYR A 1 343 ? -3.185 32.422 -56.552 1.00 86.01 322 TYR A N 1
ATOM 2177 C CA . TYR A 1 343 ? -3.866 31.814 -55.403 1.00 77.77 322 TYR A CA 1
ATOM 2178 C C . TYR A 1 343 ? -2.813 31.643 -54.318 1.00 76.74 322 TYR A C 1
ATOM 2179 O O . TYR A 1 343 ? -2.084 30.650 -54.290 1.00 77.50 322 TYR A O 1
ATOM 2188 N N . ASN A 1 344 ? -2.716 32.646 -53.445 1.00 80.64 323 ASN A N 1
ATOM 2189 C CA . ASN A 1 344 ? -1.688 32.706 -52.411 1.00 79.10 323 ASN A CA 1
ATOM 2190 C C . ASN A 1 344 ? -2.189 33.595 -51.277 1.00 74.84 323 ASN A C 1
ATOM 2191 O O . ASN A 1 344 ? -3.299 34.144 -51.331 1.00 64.93 323 ASN A O 1
ATOM 2196 N N . HIS A 1 345 ? -1.338 33.759 -50.257 1.00 71.59 324 HIS A N 1
ATOM 2197 C CA . HIS A 1 345 ? -1.778 34.439 -49.046 1.00 74.48 324 HIS A CA 1
ATOM 2198 C C . HIS A 1 345 ? -2.067 35.920 -49.268 1.00 73.54 324 HIS A C 1
ATOM 2199 O O . HIS A 1 345 ? -2.781 36.526 -48.461 1.00 71.38 324 HIS A O 1
ATOM 2206 N N . ILE A 1 346 ? -1.546 36.517 -50.339 1.00 75.05 325 ILE A N 1
ATOM 2207 C CA . ILE A 1 346 ? -1.814 37.928 -50.603 1.00 71.32 325 ILE A CA 1
ATOM 2208 C C . ILE A 1 346 ? -3.229 38.107 -51.132 1.00 67.48 325 ILE A C 1
ATOM 2209 O O . ILE A 1 346 ? -4.043 38.853 -50.574 1.00 66.23 325 ILE A O 1
ATOM 2214 N N . THR A 1 347 ? -3.524 37.449 -52.249 1.00 69.83 326 THR A N 1
ATOM 2215 C CA . THR A 1 347 ? -4.865 37.495 -52.812 1.00 71.15 326 THR A CA 1
ATOM 2216 C C . THR A 1 347 ? -5.887 37.106 -51.760 1.00 68.90 326 THR A C 1
ATOM 2217 O O . THR A 1 347 ? -6.885 37.806 -51.552 1.00 67.52 326 THR A O 1
ATOM 2221 N N . ALA A 1 348 ? -5.598 36.018 -51.036 1.00 67.76 327 ALA A N 1
ATOM 2222 C CA . ALA A 1 348 ? -6.456 35.560 -49.954 1.00 63.66 327 ALA A CA 1
ATOM 2223 C C . ALA A 1 348 ? -6.644 36.638 -48.901 1.00 65.02 327 ALA A C 1
ATOM 2224 O O . ALA A 1 348 ? -7.777 36.940 -48.508 1.00 64.74 327 ALA A O 1
ATOM 2226 N N . THR A 1 349 ? -5.538 37.227 -48.424 1.00 67.87 328 THR A N 1
ATOM 2227 C CA . THR A 1 349 ? -5.634 38.348 -47.487 1.00 69.99 328 THR A CA 1
ATOM 2228 C C . THR A 1 349 ? -6.478 39.474 -48.063 1.00 65.96 328 THR A C 1
ATOM 2229 O O . THR A 1 349 ? -7.371 40.016 -47.395 1.00 63.13 328 THR A O 1
ATOM 2233 N N . TYR A 1 350 ? -6.192 39.845 -49.307 1.00 62.98 329 TYR A N 1
ATOM 2234 C CA . TYR A 1 350 ? -6.959 40.901 -49.940 1.00 66.97 329 TYR A CA 1
ATOM 2235 C C . TYR A 1 350 ? -8.440 40.572 -49.926 1.00 68.17 329 TYR A C 1
ATOM 2236 O O . TYR A 1 350 ? -9.272 41.392 -49.510 1.00 60.33 329 TYR A O 1
ATOM 2245 N N . PHE A 1 351 ? -8.784 39.350 -50.351 1.00 69.07 330 PHE A N 1
ATOM 2246 C CA . PHE A 1 351 ? -10.180 39.006 -50.582 1.00 64.20 330 PHE A CA 1
ATOM 2247 C C . PHE A 1 351 ? -10.928 38.724 -49.290 1.00 67.96 330 PHE A C 1
ATOM 2248 O O . PHE A 1 351 ? -12.123 39.047 -49.200 1.00 68.46 330 PHE A O 1
ATOM 2256 N N . LEU A 1 352 ? -10.255 38.170 -48.276 1.00 62.86 331 LEU A N 1
ATOM 2257 C CA . LEU A 1 352 ? -10.908 38.032 -46.980 1.00 65.94 331 LEU A CA 1
ATOM 2258 C C . LEU A 1 352 ? -11.220 39.398 -46.382 1.00 70.95 331 LEU A C 1
ATOM 2259 O O . LEU A 1 352 ? -12.332 39.647 -45.885 1.00 67.54 331 LEU A O 1
ATOM 2264 N N . LEU A 1 353 ? -10.244 40.307 -46.434 1.00 70.94 332 LEU A N 1
ATOM 2265 C CA . LEU A 1 353 ? -10.464 41.646 -45.912 1.00 69.11 332 LEU A CA 1
ATOM 2266 C C . LEU A 1 353 ? -11.520 42.372 -46.718 1.00 68.16 332 LEU A C 1
ATOM 2267 O O . LEU A 1 353 ? -12.352 43.091 -46.152 1.00 76.25 332 LEU A O 1
ATOM 2272 N N . ALA A 1 354 ? -11.518 42.184 -48.039 1.00 62.92 333 ALA A N 1
ATOM 2273 C CA . ALA A 1 354 ? -12.591 42.756 -48.846 1.00 69.76 333 ALA A CA 1
ATOM 2274 C C . ALA A 1 354 ? -13.951 42.280 -48.361 1.00 76.68 333 ALA A C 1
ATOM 2275 O O . ALA A 1 354 ? -14.889 43.079 -48.244 1.00 77.45 333 ALA A O 1
ATOM 2277 N N . GLU A 1 355 ? -14.063 40.983 -48.035 1.00 76.12 334 GLU A N 1
ATOM 2278 C CA . GLU A 1 355 ? -15.341 40.427 -47.609 1.00 76.15 334 GLU A CA 1
ATOM 2279 C C . GLU A 1 355 ? -15.804 40.998 -46.273 1.00 80.73 334 GLU A C 1
ATOM 2280 O O . GLU A 1 355 ? -17.012 41.155 -46.065 1.00 84.76 334 GLU A O 1
ATOM 2282 N N . ARG A 1 356 ? -14.878 41.323 -45.360 1.00 81.93 335 ARG A N 1
ATOM 2283 C CA . ARG A 1 356 ? -15.289 41.878 -44.066 1.00 86.53 335 ARG A CA 1
ATOM 2284 C C . ARG A 1 356 ? -15.879 43.290 -44.194 1.00 94.32 335 ARG A C 1
ATOM 2285 O O . ARG A 1 356 ? -16.680 43.707 -43.344 1.00 93.53 335 ARG A O 1
ATOM 2287 N N . ILE A 1 357 ? -15.515 44.036 -45.239 1.00 90.59 336 ILE A N 1
ATOM 2288 C CA . ILE A 1 357 ? -16.090 45.368 -45.414 1.00 96.04 336 ILE A CA 1
ATOM 2289 C C . ILE A 1 357 ? -17.469 45.286 -46.049 1.00 101.57 336 ILE A C 1
ATOM 2290 O O . ILE A 1 357 ? -18.389 46.014 -45.652 1.00 109.32 336 ILE A O 1
ATOM 2295 N N . LEU A 1 358 ? -17.639 44.415 -47.046 1.00 98.17 337 LEU A N 1
ATOM 2296 C CA . LEU A 1 358 ? -18.960 44.245 -47.642 1.00 100.30 337 LEU A CA 1
ATOM 2297 C C . LEU A 1 358 ? -19.948 43.670 -46.633 1.00 105.32 337 LEU A C 1
ATOM 2298 O O . LEU A 1 358 ? -21.110 44.097 -46.578 1.00 110.82 337 LEU A O 1
ATOM 2303 N N . ARG A 1 359 ? -19.499 42.711 -45.814 1.00 99.04 338 ARG A N 1
ATOM 2304 C CA . ARG A 1 359 ? -20.348 42.172 -44.755 1.00 99.23 338 ARG A CA 1
ATOM 2305 C C . ARG A 1 359 ? -20.802 43.267 -43.801 1.00 112.76 338 ARG A C 1
ATOM 2306 O O . ARG A 1 359 ? -21.959 43.278 -43.360 1.00 120.37 338 ARG A O 1
ATOM 2308 N N . GLU A 1 360 ? -19.904 44.199 -43.468 1.00 112.84 339 GLU A N 1
ATOM 2309 C CA . GLU A 1 360 ? -20.295 45.332 -42.638 1.00 113.61 339 GLU A CA 1
ATOM 2310 C C . GLU A 1 360 ? -21.222 46.276 -43.395 1.00 117.33 339 GLU A C 1
ATOM 2311 O O . GLU A 1 360 ? -22.168 46.822 -42.814 1.00 121.41 339 GLU A O 1
ATOM 2313 N N . LYS A 1 361 ? -20.980 46.469 -44.694 1.00 114.20 340 LYS A N 1
ATOM 2314 C CA . LYS A 1 361 ? -21.816 47.385 -45.465 1.00 119.23 340 LYS A CA 1
ATOM 2315 C C . LYS A 1 361 ? -23.238 46.847 -45.615 1.00 120.97 340 LYS A C 1
ATOM 2316 O O . LYS A 1 361 ? -24.206 47.621 -45.585 1.00 118.12 340 LYS A O 1
ATOM 2318 N N . GLN A 1 362 ? -23.385 45.522 -45.769 1.00 120.50 341 GLN A N 1
ATOM 2319 C CA . GLN A 1 362 ? -24.715 44.920 -45.868 1.00 123.82 341 GLN A CA 1
ATOM 2320 C C . GLN A 1 362 ? -25.443 44.936 -44.528 1.00 125.93 341 GLN A C 1
ATOM 2321 O O . GLN A 1 362 ? -26.676 45.063 -44.492 1.00 122.52 341 GLN A O 1
ATOM 2323 N N . GLU A 1 363 ? -24.703 44.814 -43.422 1.00 123.62 342 GLU A N 1
ATOM 2324 C CA . GLU A 1 363 ? -25.329 44.834 -42.105 1.00 122.80 342 GLU A CA 1
ATOM 2325 C C . GLU A 1 363 ? -26.034 46.160 -41.852 1.00 125.42 342 GLU A C 1
ATOM 2326 O O . GLU A 1 363 ? -27.212 46.183 -41.470 1.00 126.10 342 GLU A O 1
ATOM 2332 N N . LYS A 1 364 ? -25.322 47.276 -42.068 1.00 125.42 343 LYS A N 1
ATOM 2333 C CA . LYS A 1 364 ? -25.903 48.610 -41.917 1.00 122.65 343 LYS A CA 1
ATOM 2334 C C . LYS A 1 364 ? -27.234 48.725 -42.648 1.00 128.57 343 LYS A C 1
ATOM 2335 O O . LYS A 1 364 ? -28.216 49.241 -42.101 1.00 130.28 343 LYS A O 1
ATOM 2341 N N . GLU A 1 365 ? -27.278 48.252 -43.893 1.00 128.05 344 GLU A N 1
ATOM 2342 C CA . GLU A 1 365 ? -28.505 48.237 -44.683 1.00 126.68 344 GLU A CA 1
ATOM 2343 C C . GLU A 1 365 ? -29.585 47.391 -44.011 1.00 125.39 344 GLU A C 1
ATOM 2344 O O . GLU A 1 365 ? -30.314 47.872 -43.141 1.00 124.56 344 GLU A O 1
ATOM 2346 N N . SER B 1 10 ? 5.966 36.727 -22.479 1.00 90.48 -11 SER B N 1
ATOM 2347 C CA . SER B 1 10 ? 5.429 37.443 -21.321 1.00 93.63 -11 SER B CA 1
ATOM 2348 C C . SER B 1 10 ? 3.967 37.033 -21.079 1.00 95.66 -11 SER B C 1
ATOM 2349 O O . SER B 1 10 ? 3.553 36.784 -19.943 1.00 88.10 -11 SER B O 1
ATOM 2351 N N . GLN B 1 11 ? 3.197 36.952 -22.166 1.00 89.63 -10 GLN B N 1
ATOM 2352 C CA . GLN B 1 11 ? 1.767 36.682 -22.104 1.00 87.70 -10 GLN B CA 1
ATOM 2353 C C . GLN B 1 11 ? 1.348 35.491 -22.960 1.00 84.54 -10 GLN B C 1
ATOM 2354 O O . GLN B 1 11 ? 0.146 35.323 -23.217 1.00 84.85 -10 GLN B O 1
ATOM 2360 N N . ASP B 1 12 ? 2.297 34.664 -23.412 1.00 80.69 -9 ASP B N 1
ATOM 2361 C CA . ASP B 1 12 ? 1.958 33.554 -24.301 1.00 75.97 -9 ASP B CA 1
ATOM 2362 C C . ASP B 1 12 ? 1.006 32.569 -23.616 1.00 75.05 -9 ASP B C 1
ATOM 2363 O O . ASP B 1 12 ? -0.021 32.183 -24.190 1.00 74.91 -9 ASP B O 1
ATOM 2365 N N . LEU B 1 13 ? 1.313 32.179 -22.371 1.00 71.61 -8 LEU B N 1
ATOM 2366 C CA . LEU B 1 13 ? 0.390 31.353 -21.593 1.00 68.11 -8 LEU B CA 1
ATOM 2367 C C . LEU B 1 13 ? -0.927 32.076 -21.338 1.00 69.73 -8 LEU B C 1
ATOM 2368 O O . LEU B 1 13 ? -1.998 31.458 -21.366 1.00 71.54 -8 LEU B O 1
ATOM 2373 N N . GLU B 1 14 ? -0.867 33.380 -21.065 1.00 73.13 -7 GLU B N 1
ATOM 2374 C CA . GLU B 1 14 ? -2.094 34.124 -20.827 1.00 73.23 -7 GLU B CA 1
ATOM 2375 C C . GLU B 1 14 ? -3.049 33.968 -21.997 1.00 73.39 -7 GLU B C 1
ATOM 2376 O O . GLU B 1 14 ? -4.256 33.775 -21.805 1.00 79.09 -7 GLU B O 1
ATOM 2378 N N . VAL B 1 15 ? -2.524 33.997 -23.223 1.00 69.93 -6 VAL B N 1
ATOM 2379 C CA . VAL B 1 15 ? -3.411 33.929 -24.382 1.00 75.93 -6 VAL B CA 1
ATOM 2380 C C . VAL B 1 15 ? -3.953 32.519 -24.560 1.00 72.98 -6 VAL B C 1
ATOM 2381 O O . VAL B 1 15 ? -5.121 32.334 -24.928 1.00 75.68 -6 VAL B O 1
ATOM 2385 N N . LEU B 1 16 ? -3.121 31.505 -24.294 1.00 68.52 -5 LEU B N 1
ATOM 2386 C CA . LEU B 1 16 ? -3.567 30.119 -24.410 1.00 66.97 -5 LEU B CA 1
ATOM 2387 C C . LEU B 1 16 ? -4.747 29.837 -23.493 1.00 67.68 -5 LEU B C 1
ATOM 2388 O O . LEU B 1 16 ? -5.791 29.342 -23.939 1.00 68.88 -5 LEU B O 1
ATOM 2393 N N . PHE B 1 17 ? -4.597 30.138 -22.206 1.00 66.60 -4 PHE B N 1
ATOM 2394 C CA . PHE B 1 17 ? -5.585 29.739 -21.212 1.00 68.14 -4 PHE B CA 1
ATOM 2395 C C . PHE B 1 17 ? -6.674 30.774 -20.979 1.00 73.27 -4 PHE B C 1
ATOM 2396 O O . PHE B 1 17 ? -7.816 30.393 -20.694 1.00 75.57 -4 PHE B O 1
ATOM 2404 N N . GLN B 1 18 ? -6.369 32.070 -21.084 1.00 77.77 -3 GLN B N 1
ATOM 2405 C CA . GLN B 1 18 ? -7.370 33.106 -20.834 1.00 79.28 -3 GLN B CA 1
ATOM 2406 C C . GLN B 1 18 ? -7.853 33.793 -22.110 1.00 76.87 -3 GLN B C 1
ATOM 2407 O O . GLN B 1 18 ? -8.608 34.765 -22.025 1.00 71.64 -3 GLN B O 1
ATOM 2413 N N . GLY B 1 19 ? -7.458 33.301 -23.284 1.00 78.20 -2 GLY B N 1
ATOM 2414 C CA . GLY B 1 19 ? -7.899 33.865 -24.539 1.00 80.54 -2 GLY B CA 1
ATOM 2415 C C . GLY B 1 19 ? -9.399 33.777 -24.771 1.00 85.69 -2 GLY B C 1
ATOM 2416 O O . GLY B 1 19 ? -10.125 33.050 -24.080 1.00 87.33 -2 GLY B O 1
ATOM 2417 N N . PRO B 1 20 ? -9.886 34.515 -25.778 1.00 85.08 -1 PRO B N 1
ATOM 2418 C CA . PRO B 1 20 ? -11.341 34.570 -26.023 1.00 81.48 -1 PRO B CA 1
ATOM 2419 C C . PRO B 1 20 ? -11.949 33.221 -26.315 1.00 86.35 -1 PRO B C 1
ATOM 2420 O O . PRO B 1 20 ? -13.118 32.975 -25.988 1.00 95.60 -1 PRO B O 1
ATOM 2424 N N . HIS B 1 21 ? -11.176 32.332 -26.925 1.00 85.68 0 HIS B N 1
ATOM 2425 C CA . HIS B 1 21 ? -11.660 31.004 -27.261 1.00 84.36 0 HIS B CA 1
ATOM 2426 C C . HIS B 1 21 ? -12.139 30.215 -26.046 1.00 83.10 0 HIS B C 1
ATOM 2427 O O . HIS B 1 21 ? -12.922 29.277 -26.218 1.00 89.28 0 HIS B O 1
ATOM 2434 N N . MET B 1 22 ? -11.703 30.570 -24.831 1.00 87.36 1 MET B N 1
ATOM 2435 C CA . MET B 1 22 ? -12.127 29.865 -23.606 1.00 90.62 1 MET B CA 1
ATOM 2436 C C . MET B 1 22 ? -13.360 30.511 -22.965 1.00 81.80 1 MET B C 1
ATOM 2437 O O . MET B 1 22 ? -14.027 31.352 -23.566 1.00 82.85 1 MET B O 1
ATOM 2442 N N . GLY B 1 46 ? -8.646 28.088 -12.060 1.00 49.29 25 GLY B N 1
ATOM 2443 C CA . GLY B 1 46 ? -8.171 27.835 -13.408 1.00 44.65 25 GLY B CA 1
ATOM 2444 C C . GLY B 1 46 ? -7.391 26.530 -13.448 1.00 49.83 25 GLY B C 1
ATOM 2445 O O . GLY B 1 46 ? -6.232 26.478 -13.062 1.00 52.25 25 GLY B O 1
ATOM 2446 N N . HIS B 1 47 ? -8.033 25.470 -13.920 1.00 49.89 26 HIS B N 1
ATOM 2447 C CA . HIS B 1 47 ? -7.469 24.125 -13.917 1.00 43.95 26 HIS B CA 1
ATOM 2448 C C . HIS B 1 47 ? -7.783 23.539 -15.282 1.00 46.93 26 HIS B C 1
ATOM 2449 O O . HIS B 1 47 ? -8.957 23.430 -15.649 1.00 49.86 26 HIS B O 1
ATOM 2456 N N . PHE B 1 48 ? -6.747 23.224 -16.057 1.00 48.94 27 PHE B N 1
ATOM 2457 C CA . PHE B 1 48 ? -6.916 22.718 -17.410 1.00 47.22 27 PHE B CA 1
ATOM 2458 C C . PHE B 1 48 ? -6.183 21.412 -17.581 1.00 47.98 27 PHE B C 1
ATOM 2459 O O . PHE B 1 48 ? -5.248 21.108 -16.847 1.00 52.84 27 PHE B O 1
ATOM 2467 N N . ALA B 1 49 ? -6.632 20.649 -18.551 1.00 49.55 28 ALA B N 1
ATOM 2468 C CA . ALA B 1 49 ? -5.911 19.481 -19.013 1.00 53.67 28 ALA B CA 1
ATOM 2469 C C . ALA B 1 49 ? -5.199 19.831 -20.316 1.00 50.34 28 ALA B C 1
ATOM 2470 O O . ALA B 1 49 ? -5.726 20.534 -21.176 1.00 52.07 28 ALA B O 1
ATOM 2472 N N . VAL B 1 50 ? -3.985 19.370 -20.447 1.00 48.73 29 VAL B N 1
ATOM 2473 C CA . VAL B 1 50 ? -3.208 19.438 -21.683 1.00 49.50 29 VAL B CA 1
ATOM 2474 C C . VAL B 1 50 ? -2.970 17.988 -22.097 1.00 53.03 29 VAL B C 1
ATOM 2475 O O . VAL B 1 50 ? -2.267 17.228 -21.418 1.00 54.73 29 VAL B O 1
ATOM 2479 N N . VAL B 1 51 ? -3.587 17.577 -23.196 1.00 55.89 30 VAL B N 1
ATOM 2480 C CA . VAL B 1 51 ? -3.715 16.166 -23.576 1.00 53.11 30 VAL B CA 1
ATOM 2481 C C . VAL B 1 51 ? -3.176 15.961 -24.993 1.00 54.91 30 VAL B C 1
ATOM 2482 O O . VAL B 1 51 ? -3.558 16.686 -25.921 1.00 55.99 30 VAL B O 1
ATOM 2486 N N . LYS B 1 52 ? -2.314 14.961 -25.169 1.00 56.86 31 LYS B N 1
ATOM 2487 C CA . LYS B 1 52 ? -1.835 14.624 -26.507 1.00 62.91 31 LYS B CA 1
ATOM 2488 C C . LYS B 1 52 ? -2.962 14.023 -27.339 1.00 60.04 31 LYS B C 1
ATOM 2489 O O . LYS B 1 52 ? -3.646 13.097 -26.888 1.00 62.97 31 LYS B O 1
ATOM 2495 N N . LEU B 1 53 ? -3.155 14.543 -28.553 1.00 52.55 32 LEU B N 1
ATOM 2496 C CA . LEU B 1 53 ? -4.114 13.969 -29.490 1.00 56.75 32 LEU B CA 1
ATOM 2497 C C . LEU B 1 53 ? -3.401 13.067 -30.490 1.00 61.74 32 LEU B C 1
ATOM 2498 O O . LEU B 1 53 ? -2.232 13.269 -30.808 1.00 65.56 32 LEU B O 1
ATOM 2503 N N . ALA B 1 54 ? -4.122 12.060 -30.981 1.00 61.83 33 ALA B N 1
ATOM 2504 C CA . ALA B 1 54 ? -3.621 11.161 -32.015 1.00 58.73 33 ALA B CA 1
ATOM 2505 C C . ALA B 1 54 ? -4.761 10.886 -32.988 1.00 59.29 33 ALA B C 1
ATOM 2506 O O . ALA B 1 54 ? -5.811 10.379 -32.580 1.00 58.85 33 ALA B O 1
ATOM 2508 N N . ARG B 1 55 ? -4.537 11.192 -34.268 1.00 58.95 34 ARG B N 1
ATOM 2509 C CA . ARG B 1 55 ? -5.601 11.390 -35.256 1.00 55.69 34 ARG B CA 1
ATOM 2510 C C . ARG B 1 55 ? -6.828 12.031 -34.604 1.00 62.93 34 ARG B C 1
ATOM 2511 O O . ARG B 1 55 ? -7.927 11.475 -34.594 1.00 69.18 34 ARG B O 1
ATOM 2519 N N . HIS B 1 56 ? -6.625 13.203 -34.010 1.00 59.44 35 HIS B N 1
ATOM 2520 C CA . HIS B 1 56 ? -7.688 14.056 -33.489 1.00 56.33 35 HIS B CA 1
ATOM 2521 C C . HIS B 1 56 ? -8.476 13.466 -32.320 1.00 64.26 35 HIS B C 1
ATOM 2522 O O . HIS B 1 56 ? -9.556 13.990 -31.997 1.00 65.12 35 HIS B O 1
ATOM 2529 N N . VAL B 1 57 ? -7.979 12.412 -31.660 1.00 62.63 36 VAL B N 1
ATOM 2530 C CA . VAL B 1 57 ? -8.637 11.867 -30.476 1.00 60.70 36 VAL B CA 1
ATOM 2531 C C . VAL B 1 57 ? -7.664 11.817 -29.300 1.00 59.85 36 VAL B C 1
ATOM 2532 O O . VAL B 1 57 ? -6.443 11.672 -29.454 1.00 53.53 36 VAL B O 1
ATOM 2536 N N . PHE B 1 58 ? -8.240 11.902 -28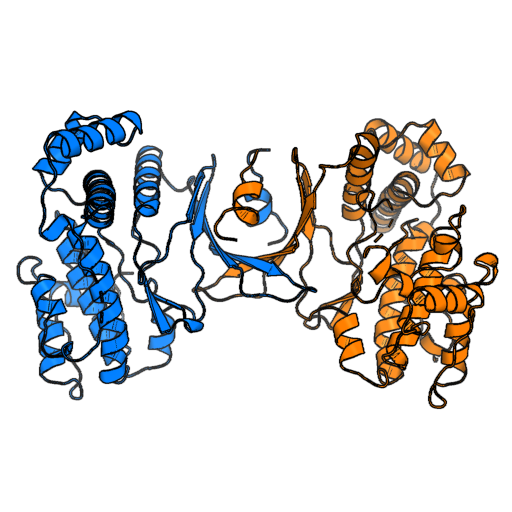.106 1.00 58.09 37 PHE B N 1
ATOM 2537 C CA . PHE B 1 58 ? -7.470 11.923 -26.872 1.00 55.97 37 PHE B CA 1
ATOM 2538 C C . PHE B 1 58 ? -6.620 10.667 -26.713 1.00 60.49 37 PHE B C 1
ATOM 2539 O O . PHE B 1 58 ? -6.964 9.587 -27.198 1.00 69.65 37 PHE B O 1
ATOM 2547 N N . THR B 1 59 ? -5.498 10.813 -26.016 1.00 61.01 38 THR B N 1
ATOM 2548 C CA . THR B 1 59 ? -4.698 9.684 -25.569 1.00 61.16 38 THR B CA 1
ATOM 2549 C C . THR B 1 59 ? -4.624 9.718 -24.042 1.00 68.42 38 THR B C 1
ATOM 2550 O O . THR B 1 59 ? -5.367 10.451 -23.378 1.00 72.19 38 THR B O 1
ATOM 2554 N N . GLY B 1 60 ? -3.731 8.910 -23.481 1.00 65.12 39 GLY B N 1
ATOM 2555 C CA . GLY B 1 60 ? -3.560 8.899 -22.046 1.00 65.41 39 GLY B CA 1
ATOM 2556 C C . GLY B 1 60 ? -2.378 9.737 -21.617 1.00 70.13 39 GLY B C 1
ATOM 2557 O O . GLY B 1 60 ? -2.183 10.002 -20.427 1.00 73.79 39 GLY B O 1
ATOM 2558 N N . GLU B 1 61 ? -1.564 10.153 -22.578 1.00 72.29 40 GLU B N 1
ATOM 2559 C CA . GLU B 1 61 ? -0.478 11.082 -22.278 1.00 74.96 40 GLU B CA 1
ATOM 2560 C C . GLU B 1 61 ? -1.096 12.446 -22.007 1.00 66.58 40 GLU B C 1
ATOM 2561 O O . GLU B 1 61 ? -1.522 13.139 -22.930 1.00 64.80 40 GLU B O 1
ATOM 2567 N N . LYS B 1 62 ? -1.162 12.830 -20.735 1.00 64.99 41 LYS B N 1
ATOM 2568 C CA . LYS B 1 62 ? -1.779 14.088 -20.359 1.00 59.82 41 LYS B CA 1
ATOM 2569 C C . LYS B 1 62 ? -1.158 14.622 -19.074 1.00 59.63 41 LYS B C 1
ATOM 2570 O O . LYS B 1 62 ? -0.700 13.861 -18.209 1.00 57.13 41 LYS B O 1
ATOM 2576 N N . VAL B 1 63 ? -1.159 15.949 -18.963 1.00 54.72 42 VAL B N 1
ATOM 2577 C CA . VAL B 1 63 ? -0.810 16.652 -17.737 1.00 55.59 42 VAL B CA 1
ATOM 2578 C C . VAL B 1 63 ? -1.872 17.705 -17.474 1.00 52.38 42 VAL B C 1
ATOM 2579 O O . VAL B 1 63 ? -2.769 17.936 -18.284 1.00 56.35 42 VAL B O 1
ATOM 2583 N N . ALA B 1 64 ? -1.738 18.368 -16.333 1.00 51.70 43 ALA B N 1
ATOM 2584 C CA . ALA B 1 64 ? -2.683 19.385 -15.918 1.00 49.37 43 ALA B CA 1
ATOM 2585 C C . ALA B 1 64 ? -1.930 20.666 -15.632 1.00 52.01 43 ALA B C 1
ATOM 2586 O O . ALA B 1 64 ? -0.734 20.657 -15.351 1.00 58.19 43 ALA B O 1
ATOM 2588 N N . VAL B 1 65 ? -2.654 21.769 -15.711 1.00 52.09 44 VAL B N 1
ATOM 2589 C CA . VAL B 1 65 ? -2.134 23.089 -15.423 1.00 49.88 44 VAL B CA 1
ATOM 2590 C C . VAL B 1 65 ? -3.127 23.757 -14.483 1.00 47.23 44 VAL B C 1
ATOM 2591 O O . VAL B 1 65 ? -4.309 23.859 -14.809 1.00 47.83 44 VAL B O 1
ATOM 2595 N N . LYS B 1 66 ? -2.673 24.142 -13.298 1.00 47.22 45 LYS B N 1
ATOM 2596 C CA . LYS B 1 66 ? -3.464 24.959 -12.394 1.00 47.80 45 LYS B CA 1
ATOM 2597 C C . LYS B 1 66 ? -2.908 26.376 -12.466 1.00 51.41 45 LYS B C 1
ATOM 2598 O O . LYS B 1 66 ? -1.711 26.576 -12.263 1.00 55.04 45 LYS B O 1
ATOM 2604 N N . VAL B 1 67 ? -3.760 27.343 -12.800 1.00 48.44 46 VAL B N 1
ATOM 2605 C CA . VAL B 1 67 ? -3.366 28.736 -12.960 1.00 53.54 46 VAL B CA 1
ATOM 2606 C C . VAL B 1 67 ? -3.691 29.472 -11.670 1.00 59.32 46 VAL B C 1
ATOM 2607 O O . VAL B 1 67 ? -4.826 29.388 -11.181 1.00 58.96 46 VAL B O 1
ATOM 2611 N N . ILE B 1 68 ? -2.709 30.188 -11.109 1.00 58.88 47 ILE B N 1
ATOM 2612 C CA . ILE B 1 68 ? -2.882 30.882 -9.832 1.00 62.73 47 ILE B CA 1
ATOM 2613 C C . ILE B 1 68 ? -2.689 32.374 -10.033 1.00 69.52 47 ILE B C 1
ATOM 2614 O O . ILE B 1 68 ? -1.661 32.810 -10.562 1.00 70.12 47 ILE B O 1
ATOM 2619 N N . ASP B 1 69 ? -3.658 33.152 -9.572 1.00 70.43 48 ASP B N 1
ATOM 2620 C CA . ASP B 1 69 ? -3.639 34.588 -9.750 1.00 77.50 48 ASP B CA 1
ATOM 2621 C C . ASP B 1 69 ? -2.796 35.229 -8.651 1.00 82.46 48 ASP B C 1
ATOM 2622 O O . ASP B 1 69 ? -3.151 35.155 -7.467 1.00 81.57 48 ASP B O 1
ATOM 2627 N N . LYS B 1 70 ? -1.678 35.861 -9.047 1.00 81.62 49 LYS B N 1
ATOM 2628 C CA . LYS B 1 70 ? -0.825 36.573 -8.105 1.00 78.10 49 LYS B CA 1
ATOM 2629 C C . LYS B 1 70 ? -1.305 37.991 -7.807 1.00 83.77 49 LYS B C 1
ATOM 2630 O O . LYS B 1 70 ? -0.771 38.624 -6.891 1.00 82.10 49 LYS B O 1
ATOM 2636 N N . THR B 1 71 ? -2.270 38.516 -8.559 1.00 86.13 50 THR B N 1
ATOM 2637 C CA . THR B 1 71 ? -2.840 39.808 -8.207 1.00 87.32 50 THR B CA 1
ATOM 2638 C C . THR B 1 71 ? -3.742 39.657 -6.985 1.00 95.81 50 THR B C 1
ATOM 2639 O O . THR B 1 71 ? -4.227 38.557 -6.664 1.00 94.27 50 THR B O 1
ATOM 2643 N N . LYS B 1 72 ? -3.979 40.792 -6.313 1.00 91.61 51 LYS B N 1
ATOM 2644 C CA . LYS B 1 72 ? -4.612 40.805 -4.991 1.00 93.54 51 LYS B CA 1
ATOM 2645 C C . LYS B 1 72 ? -3.739 40.065 -3.974 1.00 96.04 51 LYS B C 1
ATOM 2646 O O . LYS B 1 72 ? -4.239 39.403 -3.060 1.00 93.61 51 LYS B O 1
ATOM 2648 N N . LEU B 1 73 ? -2.420 40.174 -4.144 1.00 87.31 52 LEU B N 1
ATOM 2649 C CA . LEU B 1 73 ? -1.447 39.546 -3.261 1.00 91.72 52 LEU B CA 1
ATOM 2650 C C . LEU B 1 73 ? -0.321 40.532 -3.009 1.00 94.79 52 LEU B C 1
ATOM 2651 O O . LEU B 1 73 ? 0.233 41.095 -3.958 1.00 92.93 52 LEU B O 1
ATOM 2656 N N . ASP B 1 74 ? 0.035 40.718 -1.743 1.00 100.02 53 ASP B N 1
ATOM 2657 C CA . ASP B 1 74 ? 1.154 41.581 -1.379 1.00 97.22 53 ASP B CA 1
ATOM 2658 C C . ASP B 1 74 ? 2.470 40.944 -1.844 1.00 93.96 53 ASP B C 1
ATOM 2659 O O . ASP B 1 74 ? 2.504 39.939 -2.557 1.00 95.33 53 ASP B O 1
ATOM 2664 N N . THR B 1 75 ? 3.582 41.535 -1.430 1.00 94.68 54 THR B N 1
ATOM 2665 C CA . THR B 1 75 ? 4.876 41.093 -1.937 1.00 94.24 54 THR B CA 1
ATOM 2666 C C . THR B 1 75 ? 5.433 39.919 -1.129 1.00 92.18 54 THR B C 1
ATOM 2667 O O . THR B 1 75 ? 6.138 39.066 -1.687 1.00 82.21 54 THR B O 1
ATOM 2671 N N . LEU B 1 76 ? 5.099 39.833 0.167 1.00 92.48 55 LEU B N 1
ATOM 2672 C CA . LEU B 1 76 ? 5.590 38.737 0.997 1.00 93.23 55 LEU B CA 1
ATOM 2673 C C . LEU B 1 76 ? 4.786 37.451 0.777 1.00 98.81 55 LEU B C 1
ATOM 2674 O O . LEU B 1 76 ? 5.358 36.356 0.802 1.00 92.46 55 LEU B O 1
ATOM 2676 N N . ALA B 1 77 ? 3.465 37.552 0.567 1.00 102.22 56 ALA B N 1
ATOM 2677 C CA . ALA B 1 77 ? 2.705 36.386 0.118 1.00 95.60 56 ALA B CA 1
ATOM 2678 C C . ALA B 1 77 ? 3.259 35.867 -1.202 1.00 91.35 56 ALA B C 1
ATOM 2679 O O . ALA B 1 77 ? 3.608 34.687 -1.325 1.00 90.22 56 ALA B O 1
ATOM 2681 N N . THR B 1 78 ? 3.369 36.754 -2.194 1.00 90.63 57 THR B N 1
ATOM 2682 C CA . THR B 1 78 ? 3.928 36.389 -3.493 1.00 91.70 57 THR B CA 1
ATOM 2683 C C . THR B 1 78 ? 5.324 35.788 -3.367 1.00 86.30 57 THR B C 1
ATOM 2684 O O . THR B 1 78 ? 5.695 34.901 -4.146 1.00 76.64 57 THR B O 1
ATOM 2688 N N . GLY B 1 79 ? 6.101 36.232 -2.382 1.00 91.75 58 GLY B N 1
ATOM 2689 C CA . GLY B 1 79 ? 7.427 35.665 -2.195 1.00 88.79 58 GLY B CA 1
ATOM 2690 C C . GLY B 1 79 ? 7.398 34.243 -1.664 1.00 86.84 58 GLY B C 1
ATOM 2691 O O . GLY B 1 79 ? 8.113 33.372 -2.171 1.00 84.72 58 GLY B O 1
ATOM 2692 N N . HIS B 1 80 ? 6.568 33.986 -0.644 1.00 87.96 59 HIS B N 1
ATOM 2693 C CA . HIS B 1 80 ? 6.530 32.676 0.009 1.00 81.79 59 HIS B CA 1
ATOM 2694 C C . HIS B 1 80 ? 5.915 31.617 -0.899 1.00 83.83 59 HIS B C 1
ATOM 2695 O O . HIS B 1 80 ? 6.528 30.573 -1.172 1.00 76.84 59 HIS B O 1
ATOM 2702 N N . LEU B 1 81 ? 4.678 31.858 -1.338 1.00 84.32 60 LEU B N 1
ATOM 2703 C CA . LEU B 1 81 ? 4.016 31.021 -2.322 1.00 82.53 60 LEU B CA 1
ATOM 2704 C C . LEU B 1 81 ? 5.009 30.589 -3.388 1.00 79.75 60 LEU B C 1
ATOM 2705 O O . LEU B 1 81 ? 5.023 29.425 -3.799 1.00 85.13 60 LEU B O 1
ATOM 2710 N N . PHE B 1 82 ? 5.873 31.501 -3.825 1.00 80.40 61 PHE B N 1
ATOM 2711 C CA . PHE B 1 82 ? 6.821 31.105 -4.853 1.00 82.35 61 PHE B CA 1
ATOM 2712 C C . PHE B 1 82 ? 7.806 30.071 -4.339 1.00 81.04 61 PHE B C 1
ATOM 2713 O O . PHE B 1 82 ? 8.322 29.270 -5.125 1.00 79.65 61 PHE B O 1
ATOM 2721 N N . GLN B 1 83 ? 8.095 30.076 -3.041 1.00 82.76 62 GLN B N 1
ATOM 2722 C CA . GLN B 1 83 ? 8.983 29.058 -2.493 1.00 81.65 62 GLN B CA 1
ATOM 2723 C C . GLN B 1 83 ? 8.219 27.827 -2.041 1.00 78.56 62 GLN B C 1
ATOM 2724 O O . GLN B 1 83 ? 8.754 26.712 -2.128 1.00 75.25 62 GLN B O 1
ATOM 2730 N N . GLU B 1 84 ? 6.976 28.006 -1.578 1.00 74.45 63 GLU B N 1
ATOM 2731 C CA . GLU B 1 84 ? 6.132 26.866 -1.237 1.00 72.77 63 GLU B CA 1
ATOM 2732 C C . GLU B 1 84 ? 5.837 26.017 -2.459 1.00 73.59 63 GLU B C 1
ATOM 2733 O O . GLU B 1 84 ? 6.152 24.821 -2.507 1.00 72.18 63 GLU B O 1
ATOM 2739 N N . VAL B 1 85 ? 5.211 26.627 -3.451 1.00 71.59 64 VAL B N 1
ATOM 2740 C CA . VAL B 1 85 ? 5.108 26.020 -4.764 1.00 72.16 64 VAL B CA 1
ATOM 2741 C C . VAL B 1 85 ? 6.458 25.501 -5.244 1.00 71.07 64 VAL B C 1
ATOM 2742 O O . VAL B 1 85 ? 6.531 24.463 -5.908 1.00 71.87 64 VAL B O 1
ATOM 2746 N N . ARG B 1 86 ? 7.550 26.196 -4.906 1.00 75.83 65 ARG B N 1
ATOM 2747 C CA . ARG B 1 86 ? 8.869 25.729 -5.326 1.00 75.08 65 ARG B CA 1
ATOM 2748 C C . ARG B 1 86 ? 9.270 24.479 -4.567 1.00 68.00 65 ARG B C 1
ATOM 2749 O O . ARG B 1 86 ? 9.945 23.603 -5.116 1.00 65.98 65 ARG B O 1
ATOM 2757 N N . CYS B 1 87 ? 8.893 24.383 -3.298 1.00 65.96 66 CYS B N 1
ATOM 2758 C CA . CYS B 1 87 ? 9.365 23.235 -2.544 1.00 69.41 66 CYS B CA 1
ATOM 2759 C C . CYS B 1 87 ? 8.439 22.029 -2.733 1.00 69.65 66 CYS B C 1
ATOM 2760 O O . CYS B 1 87 ? 8.903 20.881 -2.705 1.00 65.54 66 CYS B O 1
ATOM 2763 N N . MET B 1 88 ? 7.161 22.260 -3.030 1.00 66.65 67 MET B N 1
ATOM 2764 C CA . MET B 1 88 ? 6.304 21.151 -3.423 1.00 63.74 67 MET B CA 1
ATOM 2765 C C . MET B 1 88 ? 6.848 20.403 -4.638 1.00 63.60 67 MET B C 1
ATOM 2766 O O . MET B 1 88 ? 6.506 19.227 -4.832 1.00 61.67 67 MET B O 1
ATOM 2771 N N . LYS B 1 89 ? 7.697 21.045 -5.454 1.00 66.69 68 LYS B N 1
ATOM 2772 C CA . LYS B 1 89 ? 8.285 20.359 -6.607 1.00 66.96 68 LYS B CA 1
ATOM 2773 C C . LYS B 1 89 ? 9.194 19.208 -6.201 1.00 65.09 68 LYS B C 1
ATOM 2774 O O . LYS B 1 89 ? 9.541 18.371 -7.044 1.00 65.19 68 LYS B O 1
ATOM 2780 N N . LEU B 1 90 ? 9.608 19.156 -4.941 1.00 67.00 69 LEU B N 1
ATOM 2781 C CA . LEU B 1 90 ? 10.536 18.128 -4.493 1.00 63.85 69 LEU B CA 1
ATOM 2782 C C . LEU B 1 90 ? 9.833 16.910 -3.931 1.00 63.10 69 LEU B C 1
ATOM 2783 O O . LEU B 1 90 ? 10.423 15.825 -3.909 1.00 67.45 69 LEU B O 1
ATOM 2788 N N . VAL B 1 91 ? 8.598 17.088 -3.452 1.00 62.83 70 VAL B N 1
ATOM 2789 C CA . VAL B 1 91 ? 7.795 15.988 -2.945 1.00 60.72 70 VAL B CA 1
ATOM 2790 C C . VAL B 1 91 ? 7.648 14.926 -4.015 1.00 61.32 70 VAL B C 1
ATOM 2791 O O . VAL B 1 91 ? 7.358 15.225 -5.177 1.00 60.66 70 VAL B O 1
ATOM 2795 N N . GLN B 1 92 ? 7.878 13.677 -3.635 1.00 58.03 71 GLN B N 1
ATOM 2796 C CA . GLN B 1 92 ? 7.617 12.566 -4.532 1.00 65.73 71 GLN B CA 1
ATOM 2797 C C . GLN B 1 92 ? 6.977 11.461 -3.722 1.00 66.49 71 GLN B C 1
ATOM 2798 O O . GLN B 1 92 ? 7.560 10.985 -2.739 1.00 66.81 71 GLN B O 1
ATOM 2804 N N . HIS B 1 93 ? 5.767 11.077 -4.125 1.00 60.31 72 HIS B N 1
ATOM 2805 C CA . HIS B 1 93 ? 5.118 10.028 -3.388 1.00 53.55 72 HIS B CA 1
ATOM 2806 C C . HIS B 1 93 ? 4.047 9.472 -4.292 1.00 49.15 72 HIS B C 1
ATOM 2807 O O . HIS B 1 93 ? 3.473 10.232 -5.076 1.00 49.85 72 HIS B O 1
ATOM 2814 N N . PRO B 1 94 ? 3.774 8.174 -4.258 1.00 55.27 73 PRO B N 1
ATOM 2815 C CA . PRO B 1 94 ? 2.716 7.643 -5.125 1.00 52.73 73 PRO B CA 1
ATOM 2816 C C . PRO B 1 94 ? 1.325 8.179 -4.784 1.00 52.36 73 PRO B C 1
ATOM 2817 O O . PRO B 1 94 ? 0.472 8.233 -5.676 1.00 53.47 73 PRO B O 1
ATOM 2821 N N . ASN B 1 95 ? 1.092 8.644 -3.552 1.00 52.83 74 ASN B N 1
ATOM 2822 C CA . ASN B 1 95 ? -0.201 9.145 -3.096 1.00 48.74 74 ASN B CA 1
ATOM 2823 C C . ASN B 1 95 ? -0.290 10.673 -3.042 1.00 47.90 74 ASN B C 1
ATOM 2824 O O . ASN B 1 95 ? -1.153 11.210 -2.329 1.00 48.49 74 ASN B O 1
ATOM 2829 N N . ILE B 1 96 ? 0.572 11.381 -3.781 1.00 49.13 75 ILE B N 1
ATOM 2830 C CA . ILE B 1 96 ? 0.565 12.840 -3.860 1.00 45.59 75 ILE B CA 1
ATOM 2831 C C . ILE B 1 96 ? 0.680 13.211 -5.326 1.00 43.14 75 ILE B C 1
ATOM 2832 O O . ILE B 1 96 ? 1.415 12.558 -6.070 1.00 49.54 75 ILE B O 1
ATOM 2837 N N . VAL B 1 97 ? -0.074 14.221 -5.760 1.00 41.42 76 VAL B N 1
ATOM 2838 C CA . VAL B 1 97 ? -0.005 14.630 -7.157 1.00 41.74 76 VAL B CA 1
ATOM 2839 C C . VAL B 1 97 ? 1.354 15.250 -7.396 1.00 43.73 76 VAL B C 1
ATOM 2840 O O . VAL B 1 97 ? 1.793 16.129 -6.650 1.00 45.59 76 VAL B O 1
ATOM 2844 N N . ARG B 1 98 ? 2.020 14.803 -8.439 1.00 49.92 77 ARG B N 1
ATOM 2845 C CA . ARG B 1 98 ? 3.350 15.304 -8.751 1.00 54.65 77 ARG B CA 1
ATOM 2846 C C . ARG B 1 98 ? 3.270 16.743 -9.276 1.00 55.08 77 ARG B C 1
ATOM 2847 O O . ARG B 1 98 ? 2.465 17.046 -10.160 1.00 58.74 77 ARG B O 1
ATOM 2855 N N . LEU B 1 99 ? 4.079 17.649 -8.727 1.00 60.56 78 LEU B N 1
ATOM 2856 C CA . LEU B 1 99 ? 4.195 19.018 -9.271 1.00 57.41 78 LEU B CA 1
ATOM 2857 C C . LEU B 1 99 ? 5.448 19.082 -10.148 1.00 56.91 78 LEU B C 1
ATOM 2858 O O . LEU B 1 99 ? 6.546 19.343 -9.671 1.00 59.17 78 LEU B O 1
ATOM 2863 N N . TYR B 1 100 ? 5.264 18.859 -11.454 1.00 58.79 79 TYR B N 1
ATOM 2864 C CA . TYR B 1 100 ? 6.384 18.788 -12.397 1.00 57.68 79 TYR B CA 1
ATOM 2865 C C . TYR B 1 100 ? 7.101 20.130 -12.558 1.00 66.50 79 TYR B C 1
ATOM 2866 O O . TYR B 1 100 ? 8.332 20.194 -12.501 1.00 71.65 79 TYR B O 1
ATOM 2875 N N . GLU B 1 101 ? 6.359 21.206 -12.820 1.00 67.22 80 GLU B N 1
ATOM 2876 C CA . GLU B 1 101 ? 6.976 22.494 -13.088 1.00 59.28 80 GLU B CA 1
ATOM 2877 C C . GLU B 1 101 ? 6.190 23.615 -12.440 1.00 58.94 80 GLU B C 1
ATOM 2878 O O . GLU B 1 101 ? 5.006 23.486 -12.139 1.00 64.11 80 GLU B O 1
ATOM 2884 N N . VAL B 1 102 ? 6.885 24.722 -12.227 1.00 65.23 81 VAL B N 1
ATOM 2885 C CA . VAL B 1 102 ? 6.281 26.002 -11.892 1.00 60.27 81 VAL B CA 1
ATOM 2886 C C . VAL B 1 102 ? 6.697 26.965 -12.983 1.00 58.82 81 VAL B C 1
ATOM 2887 O O . VAL B 1 102 ? 7.787 26.830 -13.538 1.00 64.99 81 VAL B O 1
ATOM 2891 N N . ILE B 1 103 ? 5.826 27.905 -13.324 1.00 57.98 82 ILE B N 1
ATOM 2892 C CA . ILE B 1 103 ? 6.163 28.913 -14.313 1.00 60.35 82 ILE B CA 1
ATOM 2893 C C . ILE B 1 103 ? 5.602 30.222 -13.791 1.00 60.77 82 ILE B C 1
ATOM 2894 O O . ILE B 1 103 ? 4.384 30.373 -13.689 1.00 64.14 82 ILE B O 1
ATOM 2899 N N . ASP B 1 104 ? 6.486 31.152 -13.411 1.00 70.40 83 ASP B N 1
ATOM 2900 C CA . ASP B 1 104 ? 6.067 32.421 -12.825 1.00 71.91 83 ASP B CA 1
ATOM 2901 C C . ASP B 1 104 ? 5.922 33.468 -13.919 1.00 73.00 83 ASP B C 1
ATOM 2902 O O . ASP B 1 104 ? 6.684 33.482 -14.892 1.00 76.90 83 ASP B O 1
ATOM 2907 N N . THR B 1 105 ? 4.904 34.309 -13.779 1.00 69.00 84 THR B N 1
ATOM 2908 C CA . THR B 1 105 ? 4.725 35.461 -14.639 1.00 70.21 84 THR B CA 1
ATOM 2909 C C . THR B 1 105 ? 4.287 36.628 -13.765 1.00 77.23 84 THR B C 1
ATOM 2910 O O . THR B 1 105 ? 4.231 36.520 -12.536 1.00 78.32 84 THR B O 1
ATOM 2914 N N . GLN B 1 106 ? 3.973 37.755 -14.405 1.00 81.75 85 GLN B N 1
ATOM 2915 C CA . GLN B 1 106 ? 3.635 38.958 -13.650 1.00 85.98 85 GLN B CA 1
ATOM 2916 C C . GLN B 1 106 ? 2.338 38.773 -12.877 1.00 86.77 85 GLN B C 1
ATOM 2917 O O . GLN B 1 106 ? 2.276 39.037 -11.668 1.00 84.68 85 GLN B O 1
ATOM 2919 N N . THR B 1 107 ? 1.294 38.313 -13.560 1.00 84.91 86 THR B N 1
ATOM 2920 C CA . THR B 1 107 ? -0.047 38.244 -13.005 1.00 80.92 86 THR B CA 1
ATOM 2921 C C . THR B 1 107 ? -0.367 36.873 -12.440 1.00 79.94 86 THR B C 1
ATOM 2922 O O . THR B 1 107 ? -0.900 36.752 -11.329 1.00 75.19 86 THR B O 1
ATOM 2926 N N . LYS B 1 108 ? -0.030 35.839 -13.189 1.00 80.31 87 LYS B N 1
ATOM 2927 C CA . LYS B 1 108 ? -0.538 34.505 -12.945 1.00 72.36 87 LYS B CA 1
ATOM 2928 C C . LYS B 1 108 ? 0.630 33.566 -12.674 1.00 68.11 87 LYS B C 1
ATOM 2929 O O . LYS B 1 108 ? 1.754 33.789 -13.138 1.00 70.06 87 LYS B O 1
ATOM 2931 N N . LEU B 1 109 ? 0.365 32.534 -11.882 1.00 66.26 88 LEU B N 1
ATOM 2932 C CA . LEU B 1 109 ? 1.329 31.472 -11.619 1.00 64.41 88 LEU B CA 1
ATOM 2933 C C . LEU B 1 109 ? 0.783 30.155 -12.156 1.00 59.50 88 LEU B C 1
ATOM 2934 O O . LEU B 1 109 ? -0.373 29.813 -11.889 1.00 58.81 88 LEU B O 1
ATOM 2939 N N . TYR B 1 110 ? 1.610 29.428 -12.904 1.00 52.65 89 TYR B N 1
ATOM 2940 C CA . TYR B 1 110 ? 1.197 28.234 -13.634 1.00 54.31 89 TYR B CA 1
ATOM 2941 C C . TYR B 1 110 ? 1.879 26.994 -13.052 1.00 56.80 89 TYR B C 1
ATOM 2942 O O . TYR B 1 110 ? 3.109 26.870 -13.126 1.00 56.77 89 TYR B O 1
ATOM 2951 N N . LEU B 1 111 ? 1.082 26.067 -12.497 1.00 51.40 90 LEU B N 1
ATOM 2952 C CA . LEU B 1 111 ? 1.601 24.829 -11.916 1.00 52.43 90 LEU B CA 1
ATOM 2953 C C . LEU B 1 111 ? 1.306 23.683 -12.871 1.00 53.81 90 LEU B C 1
ATOM 2954 O O . LEU B 1 111 ? 0.137 23.361 -13.108 1.00 56.49 90 LEU B O 1
ATOM 2959 N N . ILE B 1 112 ? 2.351 23.079 -13.429 1.00 51.90 91 ILE B N 1
ATOM 2960 C CA . ILE B 1 112 ? 2.182 21.920 -14.300 1.00 54.77 91 ILE B CA 1
ATOM 2961 C C . ILE B 1 112 ? 2.120 20.688 -13.400 1.00 56.53 91 ILE B C 1
ATOM 2962 O O . ILE B 1 112 ? 3.102 20.328 -12.747 1.00 58.66 91 ILE B O 1
ATOM 2967 N N . LEU B 1 113 ? 0.956 20.050 -13.357 1.00 54.42 92 LEU B N 1
ATOM 2968 C CA . LEU B 1 113 ? 0.638 19.022 -12.383 1.00 53.84 92 LEU B CA 1
ATOM 2969 C C . LEU B 1 113 ? 0.279 17.726 -13.084 1.00 54.30 92 LEU B C 1
ATOM 2970 O O . LEU B 1 113 ? 0.050 17.681 -14.298 1.00 52.02 92 LEU B O 1
ATOM 2975 N N . GLU B 1 114 ? 0.215 16.684 -12.256 1.00 53.88 93 GLU B N 1
ATOM 2976 C CA . GLU B 1 114 ? -0.095 15.327 -12.674 1.00 52.54 93 GLU B CA 1
ATOM 2977 C C . GLU B 1 114 ? -1.613 15.173 -12.767 1.00 54.14 93 GLU B C 1
ATOM 2978 O O . GLU B 1 114 ? -2.341 15.517 -11.832 1.00 51.90 93 GLU B O 1
ATOM 2984 N N . LEU B 1 115 ? -2.094 14.698 -13.911 1.00 59.86 94 LEU B N 1
ATOM 2985 C CA . LEU B 1 115 ? -3.520 14.675 -14.213 1.00 50.42 94 LEU B CA 1
ATOM 2986 C C . LEU B 1 115 ? -4.098 13.292 -13.977 1.00 53.59 94 LEU B C 1
ATOM 2987 O O . LEU B 1 115 ? -3.565 12.296 -14.484 1.00 58.19 94 LEU B O 1
ATOM 2992 N N . GLY B 1 116 ? -5.206 13.240 -13.245 1.00 54.26 95 GLY B N 1
ATOM 2993 C CA . GLY B 1 116 ? -5.919 11.996 -13.018 1.00 59.09 95 GLY B CA 1
ATOM 2994 C C . GLY B 1 116 ? -6.996 11.750 -14.059 1.00 57.18 95 GLY B C 1
ATOM 2995 O O . GLY B 1 116 ? -7.495 12.675 -14.695 1.00 71.27 95 GLY B O 1
ATOM 2996 N N . ASP B 1 117 ? -7.328 10.485 -14.234 1.00 58.28 96 ASP B N 1
ATOM 2997 C CA . ASP B 1 117 ? -8.606 10.082 -14.805 1.00 57.28 96 ASP B CA 1
ATOM 2998 C C . ASP B 1 117 ? -9.419 9.496 -13.659 1.00 53.13 96 ASP B C 1
ATOM 2999 O O . ASP B 1 117 ? -8.994 8.524 -13.022 1.00 62.30 96 ASP B O 1
ATOM 3004 N N . GLY B 1 118 ? -10.540 10.130 -13.337 1.00 55.08 97 GLY B N 1
ATOM 3005 C CA . GLY B 1 118 ? -11.400 9.545 -12.324 1.00 46.53 97 GLY B CA 1
ATOM 3006 C C . GLY B 1 118 ? -12.295 10.495 -11.539 1.00 52.01 97 GLY B C 1
ATOM 3007 O O . GLY B 1 118 ? -13.254 10.043 -10.907 1.00 56.52 97 GLY B O 1
ATOM 3008 N N . GLY B 1 119 ? -12.017 11.796 -11.557 1.00 45.78 98 GLY B N 1
ATOM 3009 C CA . GLY B 1 119 ? -12.684 12.718 -10.660 1.00 39.53 98 GLY B CA 1
ATOM 3010 C C . GLY B 1 119 ? -12.075 12.723 -9.266 1.00 44.73 98 GLY B C 1
ATOM 3011 O O . GLY B 1 119 ? -11.027 12.131 -9.009 1.00 54.18 98 GLY B O 1
ATOM 3012 N N . ASP B 1 120 ? -12.740 13.422 -8.347 1.00 38.71 99 ASP B N 1
ATOM 3013 C CA . ASP B 1 120 ? -12.333 13.486 -6.950 1.00 40.96 99 ASP B CA 1
ATOM 3014 C C . ASP B 1 120 ? -13.137 12.534 -6.054 1.00 47.44 99 ASP B C 1
ATOM 3015 O O . ASP B 1 120 ? -14.056 11.821 -6.485 1.00 44.68 99 ASP B O 1
ATOM 3020 N N . MET B 1 121 ? -12.790 12.576 -4.760 1.00 48.68 100 MET B N 1
ATOM 3021 C CA . MET B 1 121 ? -13.352 11.703 -3.735 1.00 45.57 100 MET B CA 1
ATOM 3022 C C . MET B 1 121 ? -14.708 12.172 -3.238 1.00 52.69 100 MET B C 1
ATOM 3023 O O . MET B 1 121 ? -15.538 11.345 -2.841 1.00 53.77 100 MET B O 1
ATOM 3028 N N . PHE B 1 122 ? -14.926 13.488 -3.185 1.00 51.97 101 PHE B N 1
ATOM 3029 C CA . PHE B 1 122 ? -16.199 13.990 -2.702 1.00 48.33 101 PHE B CA 1
ATOM 3030 C C . PHE B 1 122 ? -17.313 13.529 -3.609 1.00 51.42 101 PHE B C 1
ATOM 3031 O O . PHE B 1 122 ? -18.358 13.062 -3.142 1.00 51.49 101 PHE B O 1
ATOM 3039 N N . ASP B 1 123 ? -17.084 13.583 -4.910 1.00 48.37 102 ASP B N 1
ATOM 3040 C CA . ASP B 1 123 ? -18.100 13.061 -5.803 1.00 52.85 102 ASP B CA 1
ATOM 3041 C C . ASP B 1 123 ? -18.239 11.556 -5.685 1.00 50.37 102 ASP B C 1
ATOM 3042 O O . ASP B 1 123 ? -19.318 11.028 -5.935 1.00 54.16 102 ASP B O 1
ATOM 3047 N N . TYR B 1 124 ? -17.182 10.847 -5.304 1.00 50.89 103 TYR B N 1
ATOM 3048 C CA . TYR B 1 124 ? -17.344 9.421 -5.079 1.00 50.21 103 TYR B CA 1
ATOM 3049 C C . TYR B 1 124 ? -18.221 9.195 -3.858 1.00 49.89 103 TYR B C 1
ATOM 3050 O O . TYR B 1 124 ? -19.247 8.511 -3.929 1.00 48.91 103 TYR B O 1
ATOM 3059 N N . ILE B 1 125 ? -17.858 9.813 -2.737 1.00 46.46 104 ILE B N 1
ATOM 3060 C CA . ILE B 1 125 ? -18.627 9.627 -1.519 1.00 43.53 104 ILE B CA 1
ATOM 3061 C C . ILE B 1 125 ? -20.076 10.027 -1.731 1.00 52.17 104 ILE B C 1
ATOM 3062 O O . ILE B 1 125 ? -20.984 9.344 -1.262 1.00 55.33 104 ILE B O 1
ATOM 3067 N N . MET B 1 126 ? -20.325 11.133 -2.446 1.00 61.62 105 MET B N 1
ATOM 3068 C CA . MET B 1 126 ? -21.703 11.589 -2.653 1.00 52.65 105 MET B CA 1
ATOM 3069 C C . MET B 1 126 ? -22.536 10.562 -3.398 1.00 52.99 105 MET B C 1
ATOM 3070 O O . MET B 1 126 ? -23.727 10.419 -3.126 1.00 64.20 105 MET B O 1
ATOM 3075 N N . LYS B 1 127 ? -21.942 9.852 -4.349 1.00 52.68 106 LYS B N 1
ATOM 3076 C CA . LYS B 1 127 ? -22.648 8.752 -5.003 1.00 60.60 106 LYS B CA 1
ATOM 3077 C C . LYS B 1 127 ? -23.072 7.665 -4.017 1.00 57.02 106 LYS B C 1
ATOM 3078 O O . LYS B 1 127 ? -23.981 6.895 -4.314 1.00 59.42 106 LYS B O 1
ATOM 3084 N N . HIS B 1 128 ? -22.418 7.569 -2.865 1.00 57.52 107 HIS B N 1
ATOM 3085 C CA . HIS B 1 128 ? -22.735 6.562 -1.858 1.00 56.08 107 HIS B CA 1
ATOM 3086 C C . HIS B 1 128 ? -23.523 7.238 -0.744 1.00 57.75 107 HIS B C 1
ATOM 3087 O O . HIS B 1 128 ? -22.964 7.733 0.233 1.00 57.83 107 HIS B O 1
ATOM 3094 N N . GLU B 1 129 ? -24.847 7.236 -0.879 1.00 56.97 108 GLU B N 1
ATOM 3095 C CA . GLU B 1 129 ? -25.684 7.981 0.055 1.00 55.79 108 GLU B CA 1
ATOM 3096 C C . GLU B 1 129 ? -25.604 7.457 1.483 1.00 54.93 108 GLU B C 1
ATOM 3097 O O . GLU B 1 129 ? -25.951 8.187 2.414 1.00 57.32 108 GLU B O 1
ATOM 3103 N N . GLU B 1 130 ? -25.150 6.221 1.689 1.00 56.74 109 GLU B N 1
ATOM 3104 C CA . GLU B 1 130 ? -25.025 5.656 3.029 1.00 54.08 109 GLU B CA 1
ATOM 3105 C C . GLU B 1 130 ? -23.593 5.189 3.300 1.00 60.88 109 GLU B C 1
ATOM 3106 O O . GLU B 1 130 ? -23.368 4.260 4.085 1.00 59.25 109 GLU B O 1
ATOM 3112 N N . GLY B 1 131 ? -22.613 5.825 2.664 1.00 60.45 110 GLY B N 1
ATOM 3113 C CA . GLY B 1 131 ? -21.225 5.546 2.943 1.00 56.11 110 GLY B CA 1
ATOM 3114 C C . GLY B 1 131 ? -20.678 4.429 2.075 1.00 55.09 110 GLY B C 1
ATOM 3115 O O . GLY B 1 131 ? -21.403 3.670 1.442 1.00 52.12 110 GLY B O 1
ATOM 3116 N N . LEU B 1 132 ? -19.364 4.362 2.025 1.00 55.94 111 LEU B N 1
ATOM 3117 C CA . LEU B 1 132 ? -18.722 3.262 1.344 1.00 53.99 111 LEU B CA 1
ATOM 3118 C C . LEU B 1 132 ? -18.746 2.027 2.244 1.00 54.80 111 LEU B C 1
ATOM 3119 O O . LEU B 1 132 ? -18.832 2.120 3.477 1.00 53.14 111 LEU B O 1
ATOM 3124 N N . ASN B 1 133 ? -18.689 0.853 1.617 1.00 56.48 112 ASN B N 1
ATOM 3125 C CA . ASN B 1 133 ? -18.444 -0.354 2.392 1.00 60.78 112 ASN B CA 1
ATOM 3126 C C . ASN B 1 133 ? -17.131 -0.217 3.162 1.00 63.71 112 ASN B C 1
ATOM 3127 O O . ASN B 1 133 ? -16.141 0.311 2.644 1.00 62.84 112 ASN B O 1
ATOM 3132 N N . GLU B 1 134 ? -17.114 -0.731 4.395 1.00 57.42 113 GLU B N 1
ATOM 3133 C CA . GLU B 1 134 ? -16.039 -0.385 5.317 1.00 57.78 113 GLU B CA 1
ATOM 3134 C C . GLU B 1 134 ? -14.677 -0.882 4.839 1.00 65.89 113 GLU B C 1
ATOM 3135 O O . GLU B 1 134 ? -13.647 -0.282 5.171 1.00 67.06 113 GLU B O 1
ATOM 3141 N N . ASP B 1 135 ? -14.634 -1.947 4.047 1.00 62.65 114 ASP B N 1
ATOM 3142 C CA . ASP B 1 135 ? -13.328 -2.400 3.592 1.00 65.43 114 ASP B CA 1
ATOM 3143 C C . ASP B 1 135 ? -12.819 -1.608 2.397 1.00 67.90 114 ASP B C 1
ATOM 3144 O O . ASP B 1 135 ? -11.618 -1.657 2.103 1.00 67.91 114 ASP B O 1
ATOM 3149 N N . LEU B 1 136 ? -13.701 -0.880 1.708 1.00 69.76 115 LEU B N 1
ATOM 3150 C CA . LEU B 1 136 ? -13.293 0.058 0.670 1.00 63.62 115 LEU B CA 1
ATOM 3151 C C . LEU B 1 136 ? -12.859 1.387 1.271 1.00 60.99 115 LEU B C 1
ATOM 3152 O O . LEU B 1 136 ? -11.856 1.960 0.834 1.00 59.79 115 LEU B O 1
ATOM 3157 N N . ALA B 1 137 ? -13.591 1.877 2.277 1.00 57.79 116 ALA B N 1
ATOM 3158 C CA . ALA B 1 137 ? -13.112 3.011 3.058 1.00 56.73 116 ALA B CA 1
ATOM 3159 C C . ALA B 1 137 ? -11.683 2.773 3.530 1.00 59.18 116 ALA B C 1
ATOM 3160 O O . ALA B 1 137 ? -10.795 3.602 3.313 1.00 59.51 116 ALA B O 1
ATOM 3162 N N . LYS B 1 138 ? -11.443 1.616 4.147 1.00 63.43 117 LYS B N 1
ATOM 3163 C CA . LYS B 1 138 ? -10.107 1.243 4.592 1.00 55.91 117 LYS B CA 1
ATOM 3164 C C . LYS B 1 138 ? -9.084 1.392 3.489 1.00 54.47 117 LYS B C 1
ATOM 3165 O O . LYS B 1 138 ? -7.974 1.874 3.737 1.00 59.52 117 LYS B O 1
ATOM 3171 N N . LYS B 1 139 ? -9.410 0.953 2.270 1.00 50.49 118 LYS B N 1
ATOM 3172 C CA . LYS B 1 139 ? -8.396 1.019 1.220 1.00 58.03 118 LYS B CA 1
ATOM 3173 C C . LYS B 1 139 ? -8.078 2.465 0.862 1.00 55.29 118 LYS B C 1
ATOM 3174 O O . LYS B 1 139 ? -6.911 2.829 0.716 1.00 53.41 118 LYS B O 1
ATOM 3180 N N . TYR B 1 140 ? -9.095 3.307 0.757 1.00 50.79 119 TYR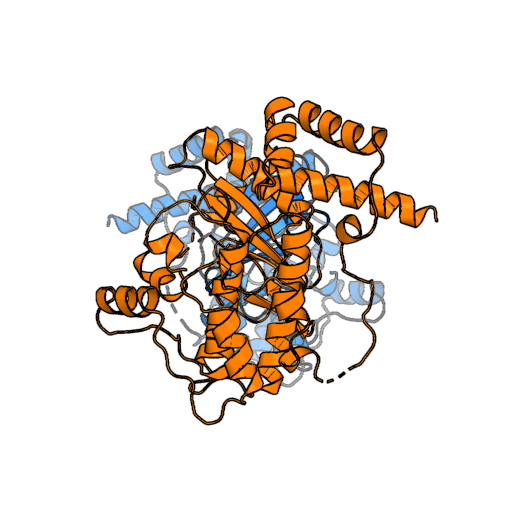 B N 1
ATOM 3181 C CA . TYR B 1 140 ? -8.854 4.704 0.467 1.00 51.25 119 TYR B CA 1
ATOM 3182 C C . TYR B 1 140 ? -8.185 5.410 1.641 1.00 56.02 119 TYR B C 1
ATOM 3183 O O . TYR B 1 140 ? -7.254 6.216 1.454 1.00 48.44 119 TYR B O 1
ATOM 3192 N N . PHE B 1 141 ? -8.632 5.115 2.860 1.00 52.06 120 PHE B N 1
ATOM 3193 C CA . PHE B 1 141 ? -8.128 5.874 3.986 1.00 51.59 120 PHE B CA 1
ATOM 3194 C C . PHE B 1 141 ? -6.669 5.559 4.229 1.00 54.92 120 PHE B C 1
ATOM 3195 O O . PHE B 1 141 ? -5.858 6.463 4.463 1.00 55.63 120 PHE B O 1
ATOM 3203 N N . ALA B 1 142 ? -6.312 4.281 4.155 1.00 57.49 121 ALA B N 1
ATOM 3204 C CA . ALA B 1 142 ? -4.914 3.905 4.320 1.00 55.32 121 ALA B CA 1
ATOM 3205 C C . ALA B 1 142 ? -4.026 4.659 3.334 1.00 54.38 121 ALA B C 1
ATOM 3206 O O . ALA B 1 142 ? -2.933 5.111 3.693 1.00 58.52 121 ALA B O 1
ATOM 3208 N N . GLN B 1 143 ? -4.495 4.840 2.100 1.00 49.63 122 GLN B N 1
ATOM 3209 C CA . GLN B 1 143 ? -3.713 5.577 1.120 1.00 49.46 122 GLN B CA 1
ATOM 3210 C C . GLN B 1 143 ? -3.552 7.035 1.520 1.00 53.69 122 GLN B C 1
ATOM 3211 O O . GLN B 1 143 ? -2.458 7.598 1.404 1.00 53.92 122 GLN B O 1
ATOM 3217 N N . ILE B 1 144 ? -4.636 7.666 1.971 1.00 51.22 123 ILE B N 1
ATOM 3218 C CA . ILE B 1 144 ? -4.570 9.061 2.377 1.00 46.86 123 ILE B CA 1
ATOM 3219 C C . ILE B 1 144 ? -3.581 9.232 3.519 1.00 49.38 123 ILE B C 1
ATOM 3220 O O . ILE B 1 144 ? -2.791 10.180 3.530 1.00 52.70 123 ILE B O 1
ATOM 3225 N N . VAL B 1 145 ? -3.585 8.318 4.488 1.00 50.55 124 VAL B N 1
ATOM 3226 C CA . VAL B 1 145 ? -2.687 8.535 5.619 1.00 54.82 124 VAL B CA 1
ATOM 3227 C C . VAL B 1 145 ? -1.227 8.249 5.257 1.00 53.01 124 VAL B C 1
ATOM 3228 O O . VAL B 1 145 ? -0.326 8.886 5.807 1.00 57.58 124 VAL B O 1
ATOM 3232 N N . HIS B 1 146 ? -0.939 7.338 4.327 1.00 53.67 125 HIS B N 1
ATOM 3233 C CA . HIS B 1 146 ? 0.457 7.230 3.905 1.00 57.72 125 HIS B CA 1
ATOM 3234 C C . HIS B 1 146 ? 0.912 8.518 3.240 1.00 55.74 125 HIS B C 1
ATOM 3235 O O . HIS B 1 146 ? 2.075 8.912 3.378 1.00 56.06 125 HIS B O 1
ATOM 3242 N N . ALA B 1 147 ? 0.002 9.200 2.543 1.00 53.71 126 ALA B N 1
ATOM 3243 C CA . ALA B 1 147 ? 0.316 10.510 1.990 1.00 50.98 126 ALA B CA 1
ATOM 3244 C C . ALA B 1 147 ? 0.615 11.512 3.100 1.00 51.34 126 ALA B C 1
ATOM 3245 O O . ALA B 1 147 ? 1.636 12.196 3.062 1.00 53.19 126 ALA B O 1
ATOM 3247 N N . ILE B 1 148 ? -0.256 11.606 4.105 1.00 49.96 127 ILE B N 1
ATOM 3248 C CA . ILE B 1 148 ? -0.033 12.567 5.174 1.00 47.94 127 ILE B CA 1
ATOM 3249 C C . ILE B 1 148 ? 1.128 12.131 6.061 1.00 55.58 127 ILE B C 1
ATOM 3250 O O . ILE B 1 148 ? 1.822 12.971 6.652 1.00 58.03 127 ILE B O 1
ATOM 3255 N N . SER B 1 149 ? 1.386 10.829 6.159 1.00 56.95 128 SER B N 1
ATOM 3256 C CA . SER B 1 149 ? 2.533 10.374 6.940 1.00 57.91 128 SER B CA 1
ATOM 3257 C C . SER B 1 149 ? 3.833 10.874 6.328 1.00 57.03 128 SER B C 1
ATOM 3258 O O . SER B 1 149 ? 4.660 11.482 7.011 1.00 58.36 128 SER B O 1
ATOM 3261 N N . TYR B 1 150 ? 4.017 10.632 5.029 1.00 55.68 129 TYR B N 1
ATOM 3262 C CA . TYR B 1 150 ? 5.187 11.127 4.311 1.00 54.27 129 TYR B CA 1
ATOM 3263 C C . TYR B 1 150 ? 5.323 12.631 4.462 1.00 60.06 129 TYR B C 1
ATOM 3264 O O . TYR B 1 150 ? 6.428 13.143 4.640 1.00 64.83 129 TYR B O 1
ATOM 3273 N N . CYS B 1 151 ? 4.206 13.356 4.412 1.00 58.18 130 CYS B N 1
ATOM 3274 C CA . CYS B 1 151 ? 4.247 14.807 4.504 1.00 56.87 130 CYS B CA 1
ATOM 3275 C C . CYS B 1 151 ? 4.731 15.258 5.871 1.00 57.35 130 CYS B C 1
ATOM 3276 O O . CYS B 1 151 ? 5.703 16.007 5.981 1.00 60.64 130 CYS B O 1
ATOM 3279 N N . HIS B 1 152 ? 4.055 14.825 6.929 1.00 53.50 131 HIS B N 1
ATOM 3280 C CA . HIS B 1 152 ? 4.405 15.332 8.248 1.00 57.66 131 HIS B CA 1
ATOM 3281 C C . HIS B 1 152 ? 5.849 15.000 8.651 1.00 66.27 131 HIS B C 1
ATOM 3282 O O . HIS B 1 152 ? 6.485 15.797 9.359 1.00 62.40 131 HIS B O 1
ATOM 3289 N N . LYS B 1 153 ? 6.396 13.851 8.219 1.00 65.03 132 LYS B N 1
ATOM 3290 C CA . LYS B 1 153 ? 7.796 13.565 8.543 1.00 64.50 132 LYS B CA 1
ATOM 3291 C C . LYS B 1 153 ? 8.726 14.574 7.866 1.00 67.29 132 LYS B C 1
ATOM 3292 O O . LYS B 1 153 ? 9.709 15.029 8.464 1.00 68.63 132 LYS B O 1
ATOM 3298 N N . LEU B 1 154 ? 8.443 14.928 6.618 1.00 63.04 133 LEU B N 1
ATOM 3299 C CA . LEU B 1 154 ? 9.213 15.945 5.912 1.00 58.78 133 LEU B CA 1
ATOM 3300 C C . LEU B 1 154 ? 8.764 17.364 6.256 1.00 59.19 133 LEU B C 1
ATOM 3301 O O . LEU B 1 154 ? 9.194 18.324 5.599 1.00 56.93 133 LEU B O 1
ATOM 3306 N N . HIS B 1 155 ? 7.931 17.512 7.283 1.00 59.57 134 HIS B N 1
ATOM 3307 C CA . HIS B 1 155 ? 7.520 18.818 7.782 1.00 55.36 134 HIS B CA 1
ATOM 3308 C C . HIS B 1 155 ? 6.706 19.580 6.732 1.00 56.88 134 HIS B C 1
ATOM 3309 O O . HIS B 1 155 ? 6.816 20.797 6.579 1.00 57.79 134 HIS B O 1
ATOM 3316 N N . VAL B 1 156 ? 5.866 18.842 6.008 1.00 57.59 135 VAL B N 1
ATOM 3317 C CA . VAL B 1 156 ? 4.878 19.394 5.086 1.00 57.22 135 VAL B CA 1
ATOM 3318 C C . VAL B 1 156 ? 3.498 19.082 5.645 1.00 54.34 135 VAL B C 1
ATOM 3319 O O . VAL B 1 156 ? 3.191 17.917 5.921 1.00 55.38 135 VAL B O 1
ATOM 3323 N N . VAL B 1 157 ? 2.682 20.124 5.831 1.00 51.29 136 VAL B N 1
ATOM 3324 C CA . VAL B 1 157 ? 1.291 19.990 6.242 1.00 51.39 136 VAL B CA 1
ATOM 3325 C C . VAL B 1 157 ? 0.412 20.404 5.073 1.00 53.29 136 VAL B C 1
ATOM 3326 O O . VAL B 1 157 ? 0.796 21.219 4.242 1.00 57.17 136 VAL B O 1
ATOM 3330 N N . HIS B 1 158 ? -0.794 19.847 5.016 1.00 51.71 137 HIS B N 1
ATOM 3331 C CA . HIS B 1 158 ? -1.679 20.189 3.903 1.00 55.47 137 HIS B CA 1
ATOM 3332 C C . HIS B 1 158 ? -2.391 21.529 4.120 1.00 54.75 137 HIS B C 1
ATOM 3333 O O . HIS B 1 158 ? -2.417 22.389 3.222 1.00 52.79 137 HIS B O 1
ATOM 3340 N N . ARG B 1 159 ? -2.998 21.706 5.293 1.00 55.88 138 ARG B N 1
ATOM 3341 C CA . ARG B 1 159 ? -3.768 22.864 5.731 1.00 58.69 138 ARG B CA 1
ATOM 3342 C C . ARG B 1 159 ? -5.131 22.967 5.047 1.00 61.77 138 ARG B C 1
ATOM 3343 O O . ARG B 1 159 ? -5.960 23.757 5.510 1.00 58.80 138 ARG B O 1
ATOM 3351 N N . ASP B 1 160 ? -5.410 22.194 3.994 1.00 54.00 139 ASP B N 1
ATOM 3352 C CA . ASP B 1 160 ? -6.682 22.268 3.294 1.00 53.65 139 ASP B CA 1
ATOM 3353 C C . ASP B 1 160 ? -7.140 20.857 2.937 1.00 57.42 139 ASP B C 1
ATOM 3354 O O . ASP B 1 160 ? -7.567 20.584 1.816 1.00 60.93 139 ASP B O 1
ATOM 3359 N N . LEU B 1 161 ? -7.065 19.934 3.895 1.00 54.27 140 LEU B N 1
ATOM 3360 C CA . LEU B 1 161 ? -7.390 18.535 3.615 1.00 50.48 140 LEU B CA 1
ATOM 3361 C C . LEU B 1 161 ? -8.905 18.317 3.581 1.00 59.97 140 LEU B C 1
ATOM 3362 O O . LEU B 1 161 ? -9.592 18.477 4.601 1.00 61.73 140 LEU B O 1
ATOM 3367 N N . LYS B 1 162 ? -9.425 17.930 2.419 1.00 55.98 141 LYS B N 1
ATOM 3368 C CA . LYS B 1 162 ? -10.848 17.668 2.252 1.00 50.85 141 LYS B CA 1
ATOM 3369 C C . LYS B 1 162 ? -11.022 16.782 1.019 1.00 51.42 141 LYS B C 1
ATOM 3370 O O . LYS B 1 162 ? -10.142 16.759 0.149 1.00 51.82 141 LYS B O 1
ATOM 3376 N N . PRO B 1 163 ? -12.130 16.020 0.924 1.00 53.87 142 PRO B N 1
ATOM 3377 C CA . PRO B 1 163 ? -12.216 14.984 -0.132 1.00 53.06 142 PRO B CA 1
ATOM 3378 C C . PRO B 1 163 ? -12.175 15.536 -1.542 1.00 51.79 142 PRO B C 1
ATOM 3379 O O . PRO B 1 163 ? -11.845 14.771 -2.464 1.00 49.52 142 PRO B O 1
ATOM 3383 N N . GLU B 1 164 ? -12.526 16.818 -1.742 1.00 48.87 143 GLU B N 1
ATOM 3384 C CA . GLU B 1 164 ? -12.274 17.473 -3.024 1.00 53.18 143 GLU B CA 1
ATOM 3385 C C . GLU B 1 164 ? -10.792 17.481 -3.389 1.00 54.80 143 GLU B C 1
ATOM 3386 O O . GLU B 1 164 ? -10.453 17.635 -4.567 1.00 58.75 143 GLU B O 1
ATOM 3392 N N . ASN B 1 165 ? -9.903 17.370 -2.409 1.00 48.16 144 ASN B N 1
ATOM 3393 C CA . ASN B 1 165 ? -8.478 17.411 -2.659 1.00 48.41 144 ASN B CA 1
ATOM 3394 C C . ASN B 1 165 ? -7.864 16.010 -2.676 1.00 50.43 144 ASN B C 1
ATOM 3395 O O . ASN B 1 165 ? -6.638 15.872 -2.600 1.00 51.42 144 ASN B O 1
ATOM 3400 N N . VAL B 1 166 ? -8.695 14.974 -2.780 1.00 47.77 145 VAL B N 1
ATOM 3401 C CA . VAL B 1 166 ? -8.266 13.606 -3.037 1.00 41.50 145 VAL B CA 1
ATOM 3402 C C . VAL B 1 166 ? -8.769 13.230 -4.422 1.00 42.77 145 VAL B C 1
ATOM 3403 O O . VAL B 1 166 ? -9.974 13.245 -4.675 1.00 43.43 145 VAL B O 1
ATOM 3407 N N . VAL B 1 167 ? -7.858 12.888 -5.312 1.00 39.04 146 VAL B N 1
ATOM 3408 C CA . VAL B 1 167 ? -8.154 12.713 -6.723 1.00 41.33 146 VAL B CA 1
ATOM 3409 C C . VAL B 1 167 ? -7.954 11.246 -7.072 1.00 50.59 146 VAL B C 1
ATOM 3410 O O . VAL B 1 167 ? -7.117 10.569 -6.472 1.00 49.87 146 VAL B O 1
ATOM 3414 N N . PHE B 1 168 ? -8.722 10.754 -8.050 1.00 51.26 147 PHE B N 1
ATOM 3415 C CA . PHE B 1 168 ? -8.638 9.363 -8.485 1.00 47.73 147 PHE B CA 1
ATOM 3416 C C . PHE B 1 168 ? -7.688 9.222 -9.662 1.00 53.38 147 PHE B C 1
ATOM 3417 O O . PHE B 1 168 ? -7.834 9.910 -10.681 1.00 58.24 147 PHE B O 1
ATOM 3425 N N . PHE B 1 169 ? -6.722 8.324 -9.513 1.00 55.14 148 PHE B N 1
ATOM 3426 C CA . PHE B 1 169 ? -5.953 7.781 -10.622 1.00 57.26 148 PHE B CA 1
ATOM 3427 C C . PHE B 1 169 ? -6.367 6.326 -10.801 1.00 65.21 148 PHE B C 1
ATOM 3428 O O . PHE B 1 169 ? -5.630 5.405 -10.465 1.00 65.91 148 PHE B O 1
ATOM 3436 N N . GLU B 1 170 ? -7.595 6.120 -11.299 1.00 74.12 149 GLU B N 1
ATOM 3437 C CA . GLU B 1 170 ? -8.161 4.774 -11.216 1.00 79.01 149 GLU B CA 1
ATOM 3438 C C . GLU B 1 170 ? -7.550 3.817 -12.231 1.00 78.97 149 GLU B C 1
ATOM 3439 O O . GLU B 1 170 ? -7.626 2.604 -12.034 1.00 68.73 149 GLU B O 1
ATOM 3445 N N . LYS B 1 171 ? -6.943 4.341 -13.304 1.00 84.61 150 LYS B N 1
ATOM 3446 C CA . LYS B 1 171 ? -6.100 3.535 -14.180 1.00 82.29 150 LYS B CA 1
ATOM 3447 C C . LYS B 1 171 ? -4.888 2.968 -13.441 1.00 87.76 150 LYS B C 1
ATOM 3448 O O . LYS B 1 171 ? -4.272 2.005 -13.930 1.00 89.76 150 LYS B O 1
ATOM 3450 N N . GLN B 1 172 ? -4.534 3.540 -12.276 1.00 77.02 151 GLN B N 1
ATOM 3451 C CA . GLN B 1 172 ? -3.389 3.094 -11.481 1.00 70.98 151 GLN B CA 1
ATOM 3452 C C . GLN B 1 172 ? -3.785 2.606 -10.094 1.00 72.79 151 GLN B C 1
ATOM 3453 O O . GLN B 1 172 ? -2.896 2.289 -9.286 1.00 72.34 151 GLN B O 1
ATOM 3459 N N . GLY B 1 173 ? -5.095 2.546 -9.795 1.00 82.08 152 GLY B N 1
ATOM 3460 C CA . GLY B 1 173 ? -5.630 1.959 -8.569 1.00 81.14 152 GLY B CA 1
ATOM 3461 C C . GLY B 1 173 ? -5.763 2.884 -7.365 1.00 73.61 152 GLY B C 1
ATOM 3462 O O . GLY B 1 173 ? -6.422 2.507 -6.383 1.00 65.56 152 GLY B O 1
ATOM 3463 N N . LEU B 1 174 ? -5.185 4.081 -7.409 1.00 64.85 153 LEU B N 1
ATOM 3464 C CA . LEU B 1 174 ? -4.981 4.862 -6.204 1.00 61.52 153 LEU B CA 1
ATOM 3465 C C . LEU B 1 174 ? -5.664 6.231 -6.253 1.00 53.23 153 LEU B C 1
ATOM 3466 O O . LEU B 1 174 ? -6.208 6.670 -7.272 1.00 49.27 153 LEU B O 1
ATOM 3471 N N . VAL B 1 175 ? -5.613 6.878 -5.090 1.00 48.66 154 VAL B N 1
ATOM 3472 C CA . VAL B 1 175 ? -5.999 8.262 -4.877 1.00 48.99 154 VAL B CA 1
ATOM 3473 C C . VAL B 1 175 ? -4.761 9.049 -4.452 1.00 49.82 154 VAL B C 1
ATOM 3474 O O . VAL B 1 175 ? -3.922 8.531 -3.707 1.00 49.35 154 VAL B O 1
ATOM 3478 N N . LYS B 1 176 ? -4.652 10.304 -4.906 1.00 48.49 155 LYS B N 1
ATOM 3479 C CA . LYS B 1 176 ? -3.521 11.170 -4.574 1.00 42.99 155 LYS B CA 1
ATOM 3480 C C . LYS B 1 176 ? -4.010 12.483 -3.993 1.00 43.77 155 LYS B C 1
ATOM 3481 O O . LYS B 1 176 ? -5.075 12.968 -4.358 1.00 47.57 155 LYS B O 1
ATOM 3487 N N . LEU B 1 177 ? -3.225 13.064 -3.089 1.00 52.03 156 LEU B N 1
ATOM 3488 C CA . LEU B 1 177 ? -3.552 14.372 -2.521 1.00 44.49 156 LEU B CA 1
ATOM 3489 C C . LEU B 1 177 ? -3.139 15.479 -3.475 1.00 45.99 156 LEU B C 1
ATOM 3490 O O . LEU B 1 177 ? -2.192 15.336 -4.244 1.00 50.76 156 LEU B O 1
ATOM 3495 N N . THR B 1 178 ? -3.854 16.592 -3.434 1.00 49.61 157 THR B N 1
ATOM 3496 C CA . THR B 1 178 ? -3.544 17.693 -4.347 1.00 46.83 157 THR B CA 1
ATOM 3497 C C . THR B 1 178 ? -3.940 18.996 -3.676 1.00 46.16 157 THR B C 1
ATOM 3498 O O . THR B 1 178 ? -4.313 19.004 -2.497 1.00 51.42 157 THR B O 1
ATOM 3502 N N . ASP B 1 179 ? -3.871 20.093 -4.443 1.00 48.82 158 ASP B N 1
ATOM 3503 C CA . ASP B 1 179 ? -4.141 21.464 -3.994 1.00 49.27 158 ASP B CA 1
ATOM 3504 C C . ASP B 1 179 ? -3.711 21.700 -2.557 1.00 49.11 158 ASP B C 1
ATOM 3505 O O . ASP B 1 179 ? -4.552 21.980 -1.697 1.00 45.71 158 ASP B O 1
ATOM 3510 N N . PHE B 1 180 ? -2.416 21.540 -2.283 1.00 56.95 159 PHE B N 1
ATOM 3511 C CA . PHE B 1 180 ? -1.895 21.893 -0.972 1.00 55.23 159 PHE B CA 1
ATOM 3512 C C . PHE B 1 180 ? -2.160 23.367 -0.714 1.00 59.61 159 PHE B C 1
ATOM 3513 O O . PHE B 1 180 ? -2.085 24.201 -1.627 1.00 55.07 159 PHE B O 1
ATOM 3521 N N . GLY B 1 181 ? -2.553 23.667 0.522 1.00 60.94 160 GLY B N 1
ATOM 3522 C CA . GLY B 1 181 ? -2.845 25.030 0.910 1.00 64.69 160 GLY B CA 1
ATOM 3523 C C . GLY B 1 181 ? -1.606 25.902 0.913 1.00 68.92 160 GLY B C 1
ATOM 3524 O O . GLY B 1 181 ? -0.888 25.964 1.918 1.00 68.34 160 GLY B O 1
ATOM 3525 N N . PHE B 1 182 ? -1.348 26.579 -0.208 1.00 76.64 161 PHE B N 1
ATOM 3526 C CA . PHE B 1 182 ? -0.190 27.446 -0.353 1.00 76.74 161 PHE B CA 1
ATOM 3527 C C . PHE B 1 182 ? -0.574 28.902 -0.032 1.00 85.25 161 PHE B C 1
ATOM 3528 O O . PHE B 1 182 ? -1.720 29.222 0.300 1.00 82.13 161 PHE B O 1
ATOM 3530 N N . SER B 1 183 ? 0.407 29.803 -0.126 1.00 89.71 162 SER B N 1
ATOM 3531 C CA . SER B 1 183 ? 0.295 31.149 0.444 1.00 94.20 162 SER B CA 1
ATOM 3532 C C . SER B 1 183 ? -0.732 32.035 -0.262 1.00 99.05 162 SER B C 1
ATOM 3533 O O . SER B 1 183 ? -1.039 33.121 0.251 1.00 91.62 162 SER B O 1
ATOM 3535 N N . ASN B 1 184 ? -1.266 31.602 -1.412 1.00 101.32 163 ASN B N 1
ATOM 3536 C CA . ASN B 1 184 ? -2.369 32.326 -2.039 1.00 95.61 163 ASN B CA 1
ATOM 3537 C C . ASN B 1 184 ? -3.584 32.359 -1.125 1.00 97.82 163 ASN B C 1
ATOM 3538 O O . ASN B 1 184 ? -4.241 33.400 -0.990 1.00 94.32 163 ASN B O 1
ATOM 3540 N N . LYS B 1 185 ? -3.887 31.225 -0.477 1.00 101.73 164 LYS B N 1
ATOM 3541 C CA . LYS B 1 185 ? -5.091 31.101 0.337 1.00 99.11 164 LYS B CA 1
ATOM 3542 C C . LYS B 1 185 ? -4.890 31.626 1.759 1.00 98.12 164 LYS B C 1
ATOM 3543 O O . LYS B 1 185 ? -5.867 31.991 2.422 1.00 99.44 164 LYS B O 1
ATOM 3545 N N . PHE B 1 186 ? -3.649 31.682 2.238 1.00 101.86 165 PHE B N 1
ATOM 3546 C CA . PHE B 1 186 ? -3.359 32.136 3.604 1.00 99.81 165 PHE B CA 1
ATOM 3547 C C . PHE B 1 186 ? -2.470 33.379 3.589 1.00 106.59 165 PHE B C 1
ATOM 3548 O O . PHE B 1 186 ? -1.351 33.349 3.073 1.00 101.57 165 PHE B O 1
ATOM 3556 N N . THR B 1 193 ? -13.755 26.333 -1.071 1.00 93.55 172 THR B N 1
ATOM 3557 C CA . THR B 1 193 ? -12.589 26.444 -0.193 1.00 97.76 172 THR B CA 1
ATOM 3558 C C . THR B 1 193 ? -12.829 27.634 0.740 1.00 100.35 172 THR B C 1
ATOM 3559 O O . THR B 1 193 ? -12.419 27.599 1.909 1.00 95.01 172 THR B O 1
ATOM 3563 N N . THR B 1 194 ? -13.531 28.658 0.224 1.00 103.89 173 THR B N 1
ATOM 3564 C CA . THR B 1 194 ? -13.915 29.842 0.993 1.00 101.47 173 THR B CA 1
ATOM 3565 C C . THR B 1 194 ? -14.751 29.462 2.214 1.00 103.72 173 THR B C 1
ATOM 3566 O O . THR B 1 194 ? -15.137 28.298 2.367 1.00 102.01 173 THR B O 1
ATOM 3568 N N . SER B 1 195 ? -15.058 30.440 3.078 1.00 106.47 174 SER B N 1
ATOM 3569 C CA . SER B 1 195 ? -15.499 30.112 4.436 1.00 105.37 174 SER B CA 1
ATOM 3570 C C . SER B 1 195 ? -16.903 29.500 4.485 1.00 99.00 174 SER B C 1
ATOM 3571 O O . SER B 1 195 ? -17.152 28.614 5.313 1.00 97.61 174 SER B O 1
ATOM 3574 N N . CYS B 1 196 ? -17.831 29.930 3.623 1.00 100.84 175 CYS B N 1
ATOM 3575 C CA . CYS B 1 196 ? -19.151 29.296 3.619 1.00 98.16 175 CYS B CA 1
ATOM 3576 C C . CYS B 1 196 ? -19.047 27.811 3.271 1.00 93.09 175 CYS B C 1
ATOM 3577 O O . CYS B 1 196 ? -19.694 26.968 3.905 1.00 89.40 175 CYS B O 1
ATOM 3579 N N . GLY B 1 197 ? -18.222 27.471 2.283 1.00 91.93 176 GLY B N 1
ATOM 3580 C CA . GLY B 1 197 ? -18.073 26.093 1.857 1.00 91.48 176 GLY B CA 1
ATOM 3581 C C . GLY B 1 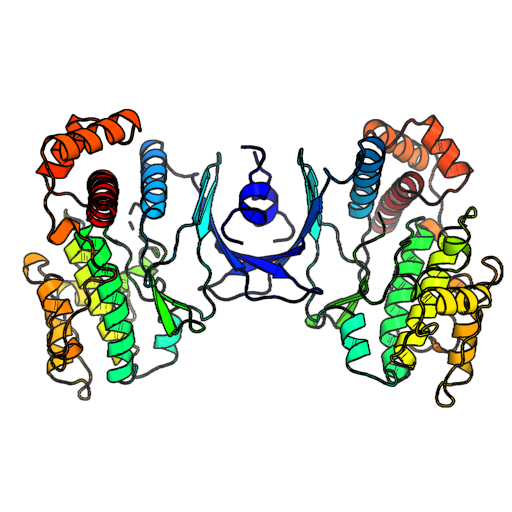197 ? -17.227 25.238 2.778 1.00 88.37 176 GLY B C 1
ATOM 3582 O O . GLY B 1 197 ? -17.662 24.167 3.213 1.00 89.90 176 GLY B O 1
ATOM 3583 N N . SER B 1 198 ? -16.019 25.700 3.091 1.00 88.22 177 SER B N 1
ATOM 3584 C CA . SER B 1 198 ? -15.096 24.913 3.901 1.00 82.61 177 SER B CA 1
ATOM 3585 C C . SER B 1 198 ? -15.490 24.822 5.375 1.00 76.89 177 SER B C 1
ATOM 3586 O O . SER B 1 198 ? -14.788 24.139 6.125 1.00 68.99 177 SER B O 1
ATOM 3589 N N . LEU B 1 199 ? -16.577 25.465 5.814 1.00 82.39 178 LEU B N 1
ATOM 3590 C CA . LEU B 1 199 ? -16.921 25.437 7.235 1.00 79.00 178 LEU B CA 1
ATOM 3591 C C . LEU B 1 199 ? -17.042 24.003 7.747 1.00 77.26 178 LEU B C 1
ATOM 3592 O O . LEU B 1 199 ? -16.560 23.688 8.842 1.00 75.55 178 LEU B O 1
ATOM 3597 N N . ALA B 1 200 ? -17.669 23.119 6.956 1.00 78.24 179 ALA B N 1
ATOM 3598 C CA . ALA B 1 200 ? -17.835 21.715 7.339 1.00 70.80 179 ALA B CA 1
ATOM 3599 C C . ALA B 1 200 ? -16.506 21.057 7.689 1.00 70.63 179 ALA B C 1
ATOM 3600 O O . ALA B 1 200 ? -16.396 20.341 8.687 1.00 70.36 179 ALA B O 1
ATOM 3602 N N . TYR B 1 201 ? -15.483 21.298 6.884 1.00 69.14 180 TYR B N 1
ATOM 3603 C CA . TYR B 1 201 ? -14.234 20.569 6.988 1.00 62.57 180 TYR B CA 1
ATOM 3604 C C . TYR B 1 201 ? -13.239 21.191 7.958 1.00 64.19 180 TYR B C 1
ATOM 3605 O O . TYR B 1 201 ? -12.143 20.640 8.131 1.00 61.29 180 TYR B O 1
ATOM 3614 N N . SER B 1 202 ? -13.589 22.293 8.611 1.00 65.74 181 SER B N 1
ATOM 3615 C CA . SER B 1 202 ? -12.611 23.087 9.347 1.00 67.20 181 SER B CA 1
ATOM 3616 C C . SER B 1 202 ? -12.524 22.672 10.806 1.00 66.81 181 SER B C 1
ATOM 3617 O O . SER B 1 202 ? -13.531 22.346 11.442 1.00 71.21 181 SER B O 1
ATOM 3620 N N . ALA B 1 203 ? -11.305 22.704 11.328 1.00 66.08 182 ALA B N 1
ATOM 3621 C CA . ALA B 1 203 ? -11.064 22.304 12.696 1.00 68.58 182 ALA B CA 1
ATOM 3622 C C . ALA B 1 203 ? -11.620 23.355 13.639 1.0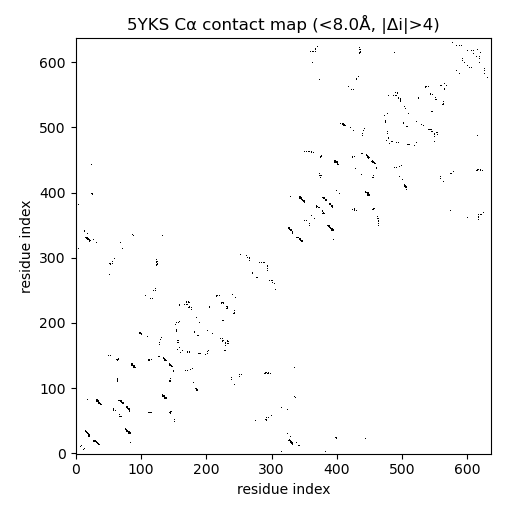0 71.95 182 ALA B C 1
ATOM 3623 O O . ALA B 1 203 ? -11.684 24.535 13.288 1.00 75.10 182 ALA B O 1
ATOM 3625 N N . PRO B 1 204 ? -12.009 22.961 14.849 1.00 66.89 183 PRO B N 1
ATOM 3626 C CA . PRO B 1 204 ? -12.487 23.967 15.806 1.00 74.41 183 PRO B CA 1
ATOM 3627 C C . PRO B 1 204 ? -11.467 25.068 16.076 1.00 78.85 183 PRO B C 1
ATOM 3628 O O . PRO B 1 204 ? -11.844 26.245 16.168 1.00 76.06 183 PRO B O 1
ATOM 3632 N N . GLU B 1 205 ? -10.176 24.731 16.159 1.00 73.74 184 GLU B N 1
ATOM 3633 C CA . GLU B 1 205 ? -9.194 25.754 16.500 1.00 79.01 184 GLU B CA 1
ATOM 3634 C C . GLU B 1 205 ? -8.918 26.723 15.352 1.00 83.57 184 GLU B C 1
ATOM 3635 O O . GLU B 1 205 ? -8.462 27.843 15.608 1.00 88.72 184 GLU B O 1
ATOM 3641 N N . ILE B 1 206 ? -9.177 26.340 14.096 1.00 81.96 185 ILE B N 1
ATOM 3642 C CA . ILE B 1 206 ? -9.074 27.314 13.006 1.00 83.73 185 ILE B CA 1
ATOM 3643 C C . ILE B 1 206 ? -10.383 28.063 12.771 1.00 86.04 185 ILE B C 1
ATOM 3644 O O . ILE B 1 206 ? -10.407 29.013 11.973 1.00 86.31 185 ILE B O 1
ATOM 3649 N N . LEU B 1 207 ? -11.474 27.670 13.427 1.00 83.83 186 LEU B N 1
ATOM 3650 C CA . LEU B 1 207 ? -12.661 28.514 13.464 1.00 85.76 186 LEU B CA 1
ATOM 3651 C C . LEU B 1 207 ? -12.593 29.521 14.599 1.00 87.42 186 LEU B C 1
ATOM 3652 O O . LEU B 1 207 ? -13.140 30.622 14.477 1.00 87.68 186 LEU B O 1
ATOM 3657 N N . LEU B 1 208 ? -11.936 29.148 15.700 1.00 88.25 187 LEU B N 1
ATOM 3658 C CA . LEU B 1 208 ? -11.731 30.049 16.826 1.00 91.36 187 LEU B CA 1
ATOM 3659 C C . LEU B 1 208 ? -10.626 31.057 16.540 1.00 92.20 187 LEU B C 1
ATOM 3660 O O . LEU B 1 208 ? -10.617 32.145 17.126 1.00 90.66 187 LEU B O 1
ATOM 3665 N N . GLY B 1 209 ? -9.688 30.709 15.665 1.00 92.58 188 GLY B N 1
ATOM 3666 C CA . GLY B 1 209 ? -8.774 31.670 15.088 1.00 98.76 188 GLY B CA 1
ATOM 3667 C C . GLY B 1 209 ? -7.429 31.845 15.761 1.00 104.24 188 GLY B C 1
ATOM 3668 O O . GLY B 1 209 ? -6.668 32.723 15.340 1.00 104.12 188 GLY B O 1
ATOM 3669 N N . ASP B 1 210 ? -7.106 31.048 16.776 1.00 103.73 189 ASP B N 1
ATOM 3670 C CA . ASP B 1 210 ? -5.863 31.212 17.522 1.00 108.34 189 ASP B CA 1
ATOM 3671 C C . ASP B 1 210 ? -4.769 30.294 16.982 1.00 110.69 189 ASP B C 1
ATOM 3672 O O . ASP B 1 210 ? -5.034 29.337 16.251 1.00 108.42 189 ASP B O 1
ATOM 3677 N N . GLU B 1 211 ? -3.526 30.600 17.368 1.00 112.70 190 GLU B N 1
ATOM 3678 C CA . GLU B 1 211 ? -2.373 29.807 16.954 1.00 107.37 190 GLU B CA 1
ATOM 3679 C C . GLU B 1 211 ? -2.628 28.321 17.203 1.00 111.09 190 GLU B C 1
ATOM 3680 O O . GLU B 1 211 ? -3.390 27.939 18.099 1.00 111.37 190 GLU B O 1
ATOM 3682 N N . TYR B 1 212 ? -1.996 27.475 16.389 1.00 106.11 191 TYR B N 1
ATOM 3683 C CA . TYR B 1 212 ? -2.268 26.049 16.441 1.00 95.46 191 TYR B CA 1
ATOM 3684 C C . TYR B 1 212 ? -1.068 25.271 15.915 1.00 92.93 191 TYR B C 1
ATOM 3685 O O . TYR B 1 212 ? -0.202 25.819 15.229 1.00 92.49 191 TYR B O 1
ATOM 3694 N N . ASP B 1 213 ? -1.026 23.978 16.254 1.00 96.95 192 ASP B N 1
ATOM 3695 C CA . ASP B 1 213 ? -0.117 23.033 15.611 1.00 85.01 192 ASP B CA 1
ATOM 3696 C C . ASP B 1 213 ? -0.723 22.645 14.268 1.00 81.56 192 ASP B C 1
ATOM 3697 O O . ASP B 1 213 ? -1.773 21.993 14.219 1.00 84.32 192 ASP B O 1
ATOM 3702 N N . ALA B 1 214 ? -0.085 23.063 13.180 1.00 74.31 193 ALA B N 1
ATOM 3703 C CA . ALA B 1 214 ? -0.594 22.735 11.854 1.00 70.74 193 ALA B CA 1
ATOM 3704 C C . ALA B 1 214 ? -0.773 21.233 11.618 1.00 69.05 193 ALA B C 1
ATOM 3705 O O . ALA B 1 214 ? -1.791 20.851 11.011 1.00 62.87 193 ALA B O 1
ATOM 3707 N N . PRO B 1 215 ? 0.125 20.344 12.056 1.00 63.43 194 PRO B N 1
ATOM 3708 C CA . PRO B 1 215 ? -0.155 18.910 11.867 1.00 63.29 194 PRO B CA 1
ATOM 3709 C C . PRO B 1 215 ? -1.480 18.478 12.471 1.00 63.04 194 PRO B C 1
ATOM 3710 O O . PRO B 1 215 ? -2.255 17.790 11.812 1.00 62.72 194 PRO B O 1
ATOM 3714 N N . ALA B 1 216 ? -1.774 18.887 13.706 1.00 63.51 195 ALA B N 1
ATOM 3715 C CA . ALA B 1 216 ? -3.000 18.450 14.359 1.00 59.61 195 ALA B CA 1
ATOM 3716 C C . ALA B 1 216 ? -4.231 18.853 13.562 1.00 63.11 195 ALA B C 1
ATOM 3717 O O . ALA B 1 216 ? -5.290 18.226 13.683 1.00 58.77 195 ALA B O 1
ATOM 3719 N N . VAL B 1 217 ? -4.118 19.911 12.761 1.00 64.40 196 VAL B N 1
ATOM 3720 C CA . VAL B 1 217 ? -5.243 20.334 11.941 1.00 59.50 196 VAL B CA 1
ATOM 3721 C C . VAL B 1 217 ? -5.471 19.332 10.819 1.00 56.67 196 VAL B C 1
ATOM 3722 O O . VAL B 1 217 ? -6.609 18.946 10.530 1.00 59.24 196 VAL B O 1
ATOM 3726 N N . ASP B 1 218 ? -4.396 18.864 10.192 1.00 52.43 197 ASP B N 1
ATOM 3727 C CA . ASP B 1 218 ? -4.549 17.812 9.201 1.00 54.63 197 ASP B CA 1
ATOM 3728 C C . ASP B 1 218 ? -5.171 16.552 9.812 1.00 57.93 197 ASP B C 1
ATOM 3729 O O . ASP B 1 218 ? -5.949 15.858 9.142 1.00 55.87 197 ASP B O 1
ATOM 3734 N N . ILE B 1 219 ? -4.862 16.261 11.084 1.00 56.79 198 ILE B N 1
ATOM 3735 C CA . ILE B 1 219 ? -5.425 15.095 11.758 1.00 56.75 198 ILE B CA 1
ATOM 3736 C C . ILE B 1 219 ? -6.940 15.237 11.873 1.00 60.95 198 ILE B C 1
ATOM 3737 O O . ILE B 1 219 ? -7.702 14.315 11.537 1.00 60.03 198 ILE B O 1
ATOM 3742 N N . TRP B 1 220 ? -7.397 16.381 12.384 1.00 57.69 199 TRP B N 1
ATOM 3743 C CA . TRP B 1 220 ? -8.831 16.640 12.432 1.00 59.92 199 TRP B CA 1
ATOM 3744 C C . TRP B 1 220 ? -9.449 16.389 11.072 1.00 60.46 199 TRP B C 1
ATOM 3745 O O . TRP B 1 220 ? -10.442 15.666 10.943 1.00 59.73 199 TRP B O 1
ATOM 3756 N N . SER B 1 221 ? -8.826 16.942 10.034 1.00 57.21 200 SER B N 1
ATOM 3757 C CA . SER B 1 221 ? -9.303 16.724 8.681 1.00 53.59 200 SER B CA 1
ATOM 3758 C C . SER B 1 221 ? -9.284 15.253 8.279 1.00 54.80 200 SER B C 1
ATOM 3759 O O . SER B 1 221 ? -10.117 14.834 7.474 1.00 58.72 200 SER B O 1
ATOM 3762 N N . LEU B 1 222 ? -8.356 14.446 8.796 1.00 52.45 201 LEU B N 1
ATOM 3763 C CA . LEU B 1 222 ? -8.443 13.025 8.495 1.00 54.22 201 LEU B CA 1
ATOM 3764 C C . LEU B 1 222 ? -9.719 12.426 9.079 1.00 59.57 201 LEU B C 1
ATOM 3765 O O . LEU B 1 222 ? -10.388 11.607 8.435 1.00 55.47 201 LEU B O 1
ATOM 3770 N N . GLY B 1 223 ? -10.079 12.836 10.294 1.00 60.33 202 GLY B N 1
ATOM 3771 C CA . GLY B 1 223 ? -11.239 12.259 10.941 1.00 58.75 202 GLY B CA 1
ATOM 3772 C C . GLY B 1 223 ? -12.530 12.586 10.233 1.00 57.70 202 GLY B C 1
ATOM 3773 O O . GLY B 1 223 ? -13.477 11.792 10.262 1.00 61.44 202 GLY B O 1
ATOM 3774 N N . VAL B 1 224 ? -12.599 13.754 9.610 1.00 52.31 203 VAL B N 1
ATOM 3775 C CA . VAL B 1 224 ? -13.799 14.119 8.883 1.00 51.76 203 VAL B CA 1
ATOM 3776 C C . VAL B 1 224 ? -13.909 13.302 7.603 1.00 54.84 203 VAL B C 1
ATOM 3777 O O . VAL B 1 224 ? -14.999 12.884 7.201 1.00 57.05 203 VAL B O 1
ATOM 3781 N N . ILE B 1 225 ? -12.783 13.051 6.950 1.00 49.88 204 ILE B N 1
ATOM 3782 C CA . ILE B 1 225 ? -12.808 12.267 5.730 1.00 49.83 204 ILE B CA 1
ATOM 3783 C C . ILE B 1 225 ? -13.256 10.837 6.025 1.00 54.87 204 ILE B C 1
ATOM 3784 O O . ILE B 1 225 ? -14.169 10.306 5.379 1.00 52.99 204 ILE B O 1
ATOM 3789 N N . LEU B 1 226 ? -12.619 10.196 7.008 1.00 54.14 205 LEU B N 1
ATOM 3790 C CA . LEU B 1 226 ? -13.012 8.848 7.386 1.00 53.30 205 LEU B CA 1
ATOM 3791 C C . LEU B 1 226 ? -14.507 8.772 7.656 1.00 59.03 205 LEU B C 1
ATOM 3792 O O . LEU B 1 226 ? -15.186 7.837 7.203 1.00 56.36 205 LEU B O 1
ATOM 3797 N N . PHE B 1 227 ? -15.040 9.763 8.376 1.00 57.62 206 PHE B N 1
ATOM 3798 C CA . PHE B 1 227 ? -16.473 9.786 8.652 1.00 56.96 206 PHE B CA 1
ATOM 3799 C C . PHE B 1 227 ? -17.279 9.839 7.359 1.00 55.47 206 PHE B C 1
ATOM 3800 O O . PHE B 1 227 ? -18.277 9.135 7.209 1.00 57.24 206 PHE B O 1
ATOM 3808 N N . MET B 1 228 ? -16.863 10.666 6.408 1.00 56.02 207 MET B N 1
ATOM 3809 C CA . MET B 1 228 ? -17.596 10.724 5.152 1.00 55.44 207 MET B CA 1
ATOM 3810 C C . MET B 1 228 ? -17.470 9.416 4.382 1.00 56.11 207 MET B C 1
ATOM 3811 O O . MET B 1 228 ? -18.440 8.951 3.775 1.00 54.68 207 MET B O 1
ATOM 3816 N N . LEU B 1 229 ? -16.290 8.800 4.413 1.00 51.81 208 LEU B N 1
ATOM 3817 C CA . LEU B 1 229 ? -16.087 7.559 3.684 1.00 50.04 208 LEU B CA 1
ATOM 3818 C C . LEU B 1 229 ? -17.084 6.491 4.102 1.00 57.70 208 LEU B C 1
ATOM 3819 O O . LEU B 1 229 ? -17.500 5.673 3.274 1.00 58.42 208 LEU B O 1
ATOM 3824 N N . VAL B 1 230 ? -17.490 6.489 5.369 1.00 57.60 209 VAL B N 1
ATOM 3825 C CA . VAL B 1 230 ? -18.282 5.405 5.928 1.00 56.59 209 VAL B CA 1
ATOM 3826 C C . VAL B 1 230 ? -19.714 5.827 6.256 1.00 58.00 209 VAL B C 1
ATOM 3827 O O . VAL B 1 230 ? -20.476 5.026 6.810 1.00 63.23 209 VAL B O 1
ATOM 3831 N N . CYS B 1 231 ? -20.103 7.047 5.934 1.00 50.15 210 CYS B N 1
ATOM 3832 C CA . CYS B 1 231 ? -21.480 7.476 6.118 1.00 51.70 210 CYS B CA 1
ATOM 3833 C C . CYS B 1 231 ? -22.016 8.302 4.963 1.00 59.05 210 CYS B C 1
ATOM 3834 O O . CYS B 1 231 ? -23.201 8.652 4.993 1.00 61.62 210 CYS B O 1
ATOM 3837 N N . GLY B 1 232 ? -21.194 8.661 3.973 1.00 58.84 211 GLY B N 1
ATOM 3838 C CA . GLY B 1 232 ? -21.647 9.462 2.853 1.00 54.37 211 GLY B CA 1
ATOM 3839 C C . GLY B 1 232 ? -22.266 10.778 3.227 1.00 52.77 211 GLY B C 1
ATOM 3840 O O . GLY B 1 232 ? -22.882 11.422 2.384 1.00 55.02 211 GLY B O 1
ATOM 3841 N N . GLN B 1 233 ? -22.124 11.190 4.477 1.00 51.10 212 GLN B N 1
ATOM 3842 C CA . GLN B 1 233 ? -22.639 12.437 5.002 1.00 53.23 212 GLN B CA 1
ATOM 3843 C C . GLN B 1 233 ? -21.534 13.085 5.827 1.00 53.66 212 GLN B C 1
ATOM 3844 O O . GLN B 1 233 ? -20.702 12.380 6.395 1.00 57.36 212 GLN B O 1
ATOM 3850 N N . PRO B 1 234 ? -21.498 14.407 5.887 1.00 54.88 213 PRO B N 1
ATOM 3851 C CA . PRO B 1 234 ? -20.523 15.069 6.755 1.00 57.62 213 PRO B CA 1
ATOM 3852 C C . PRO B 1 234 ? -20.981 15.021 8.198 1.00 57.15 213 PRO B C 1
ATOM 3853 O O . PRO B 1 234 ? -22.181 15.114 8.482 1.00 59.43 213 PRO B O 1
ATOM 3857 N N . PRO B 1 235 ? -20.053 14.927 9.148 1.00 59.38 214 PRO B N 1
ATOM 3858 C CA . PRO B 1 235 ? -20.451 14.754 10.551 1.00 60.06 214 PRO B CA 1
ATOM 3859 C C . PRO B 1 235 ? -21.058 15.998 11.181 1.00 62.69 214 PRO B C 1
ATOM 3860 O O . PRO B 1 235 ? -21.680 15.882 12.246 1.00 70.47 214 PRO B O 1
ATOM 3864 N N . PHE B 1 236 ? -20.892 17.178 10.579 1.00 64.31 215 PHE B N 1
ATOM 3865 C CA . PHE B 1 236 ? -21.457 18.427 11.094 1.00 62.32 215 PHE B CA 1
ATOM 3866 C C . PHE B 1 236 ? -22.131 19.165 9.938 1.00 69.15 215 PHE B C 1
ATOM 3867 O O . PHE B 1 236 ? -21.446 19.763 9.101 1.00 69.68 215 PHE B O 1
ATOM 3875 N N . GLN B 1 237 ? -23.468 19.132 9.887 1.00 74.47 216 GLN B N 1
ATOM 3876 C CA . GLN B 1 237 ? -24.193 19.828 8.823 1.00 83.79 216 GLN B CA 1
ATOM 3877 C C . GLN B 1 237 ? -25.596 20.183 9.295 1.00 89.26 216 GLN B C 1
ATOM 3878 O O . GLN B 1 237 ? -26.307 19.311 9.799 1.00 93.19 216 GLN B O 1
ATOM 3884 N N . GLU B 1 238 ? -25.991 21.452 9.118 1.00 91.93 217 GLU B N 1
ATOM 3885 C CA . GLU B 1 238 ? -27.319 21.945 9.486 1.00 92.92 217 GLU B CA 1
ATOM 3886 C C . GLU B 1 238 ? -27.846 22.908 8.427 1.00 102.14 217 GLU B C 1
ATOM 3887 O O . GLU B 1 238 ? -27.109 23.375 7.549 1.00 103.37 217 GLU B O 1
ATOM 3893 N N . ALA B 1 239 ? -29.138 23.235 8.548 1.00 104.69 218 ALA B N 1
ATOM 3894 C CA . ALA B 1 239 ? -29.754 24.210 7.649 1.00 108.71 218 ALA B CA 1
ATOM 3895 C C . ALA B 1 239 ? -29.016 25.542 7.705 1.00 106.83 218 ALA B C 1
ATOM 3896 O O . ALA B 1 239 ? -28.564 26.066 6.679 1.00 105.15 218 ALA B O 1
ATOM 3898 N N . ASN B 1 240 ? -28.894 26.107 8.903 1.00 105.83 219 ASN B N 1
ATOM 3899 C CA . ASN B 1 240 ? -28.080 27.295 9.095 1.00 106.28 219 ASN B CA 1
ATOM 3900 C C . ASN B 1 240 ? -26.627 26.893 9.257 1.00 104.27 219 ASN B C 1
ATOM 3901 O O . ASN B 1 240 ? -26.307 25.940 9.977 1.00 99.15 219 ASN B O 1
ATOM 3906 N N . ASP B 1 241 ? -25.747 27.624 8.576 1.00 99.98 220 ASP B N 1
ATOM 3907 C CA . ASP B 1 241 ? -24.315 27.430 8.745 1.00 96.35 220 ASP B CA 1
ATOM 3908 C C . ASP B 1 241 ? -23.790 28.043 10.039 1.00 93.92 220 ASP B C 1
ATOM 3909 O O . ASP B 1 241 ? -22.579 28.037 10.264 1.00 98.13 220 ASP B O 1
ATOM 3914 N N . SER B 1 242 ? -24.666 28.561 10.897 1.00 98.45 221 SER B N 1
ATOM 3915 C CA . SER B 1 242 ? -24.263 29.054 12.208 1.00 97.33 221 SER B CA 1
ATOM 3916 C C . SER B 1 242 ? -24.353 27.978 13.274 1.00 94.95 221 SER B C 1
ATOM 3917 O O . SER B 1 242 ? -23.562 27.976 14.224 1.00 91.01 221 SER B O 1
ATOM 3920 N N . GLU B 1 243 ? -25.312 27.068 13.131 1.00 97.28 222 GLU B N 1
ATOM 3921 C CA . GLU B 1 243 ? -25.440 25.945 14.045 1.00 95.39 222 GLU B CA 1
ATOM 3922 C C . GLU B 1 243 ? -24.464 24.815 13.709 1.00 93.72 222 GLU B C 1
ATOM 3923 O O . GLU B 1 243 ? -24.066 24.054 14.605 1.00 88.34 222 GLU B O 1
ATOM 3925 N N . THR B 1 244 ? -24.079 24.670 12.435 1.00 94.41 223 THR B N 1
ATOM 3926 C CA . THR B 1 244 ? -22.982 23.762 12.122 1.00 89.72 223 THR B CA 1
ATOM 3927 C C . THR B 1 244 ? -21.745 24.157 12.915 1.00 89.51 223 THR B C 1
ATOM 3928 O O . THR B 1 244 ? -21.076 23.303 13.511 1.00 83.98 223 THR B O 1
ATOM 3932 N N . LEU B 1 245 ? -21.466 25.467 12.974 1.00 88.07 224 LEU B N 1
ATOM 3933 C CA . LEU B 1 245 ? -20.339 25.987 13.742 1.00 83.91 224 LEU B CA 1
ATOM 3934 C C . LEU B 1 245 ? -20.380 25.539 15.198 1.00 80.48 224 LEU B C 1
ATOM 3935 O O . LEU B 1 245 ? -19.346 25.194 15.781 1.00 79.56 224 LEU B O 1
ATOM 3940 N N . THR B 1 246 ? -21.564 25.544 15.806 1.00 85.64 225 THR B N 1
ATOM 3941 C CA . THR B 1 246 ? -21.663 25.111 17.194 1.00 85.37 225 THR B CA 1
ATOM 3942 C C . THR B 1 246 ? -21.383 23.623 17.328 1.00 83.93 225 THR B C 1
ATOM 3943 O O . THR B 1 246 ? -20.670 23.202 18.246 1.00 82.28 225 THR B O 1
ATOM 3947 N N . MET B 1 247 ? -21.941 22.814 16.423 1.00 86.16 226 MET B N 1
ATOM 3948 C CA . MET B 1 247 ? -21.738 21.369 16.499 1.00 84.19 226 MET B CA 1
ATOM 3949 C C . MET B 1 247 ? -20.261 21.016 16.415 1.00 82.75 226 MET B C 1
ATOM 3950 O O . MET B 1 247 ? -19.809 20.059 17.058 1.00 76.69 226 MET B O 1
ATOM 3955 N N . ILE B 1 248 ? -19.494 21.796 15.646 1.00 80.78 227 ILE B N 1
ATOM 3956 C CA . ILE B 1 248 ? -18.056 21.570 15.531 1.00 77.67 227 ILE B CA 1
ATOM 3957 C C . ILE B 1 248 ? -17.351 21.895 16.846 1.00 81.64 227 ILE B C 1
ATOM 3958 O O . ILE B 1 248 ? -16.545 21.097 17.344 1.00 78.48 227 ILE B O 1
ATOM 3963 N N . MET B 1 249 ? -17.657 23.066 17.429 1.00 84.24 228 MET B N 1
ATOM 3964 C CA . MET B 1 249 ? -17.055 23.489 18.697 1.00 83.34 228 MET B CA 1
ATOM 3965 C C . MET B 1 249 ? -17.313 22.482 19.814 1.00 83.33 228 MET B C 1
ATOM 3966 O O . MET B 1 249 ? -16.389 22.101 20.544 1.00 85.04 228 MET B O 1
ATOM 3971 N N . ASP B 1 250 ? -18.574 22.071 19.991 1.00 81.87 229 ASP B N 1
ATOM 3972 C CA . ASP B 1 250 ? -18.881 21.065 20.999 1.00 84.57 229 ASP B CA 1
ATOM 3973 C C . ASP B 1 250 ? -18.444 19.680 20.563 1.00 82.09 229 ASP B C 1
ATOM 3974 O O . ASP B 1 250 ? -18.281 18.806 21.419 1.00 78.86 229 ASP B O 1
ATOM 3979 N N . CYS B 1 251 ? -18.275 19.469 19.255 1.00 81.84 230 CYS B N 1
ATOM 3980 C CA . CYS B 1 251 ? -17.760 18.217 18.697 1.00 78.29 230 CYS B CA 1
ATOM 3981 C C . CYS B 1 251 ? -18.731 17.050 18.922 1.00 73.18 230 CYS B C 1
ATOM 3982 O O . CYS B 1 251 ? -18.327 15.935 19.262 1.00 74.03 230 CYS B O 1
ATOM 3985 N N . LYS B 1 252 ? -20.024 17.303 18.716 1.00 71.02 231 LYS B N 1
ATOM 3986 C CA . LYS B 1 252 ? -21.070 16.296 18.882 1.00 73.35 231 LYS B CA 1
ATOM 3987 C C . LYS B 1 252 ? -21.497 15.746 17.519 1.00 70.59 231 LYS B C 1
ATOM 3988 O O . LYS B 1 252 ? -21.926 16.501 16.642 1.00 73.33 231 LYS B O 1
ATOM 3990 N N . TYR B 1 253 ? -21.388 14.432 17.349 1.00 69.74 232 TYR B N 1
ATOM 3991 C CA . TYR B 1 253 ? -21.813 13.764 16.125 1.00 71.46 232 TYR B CA 1
ATOM 3992 C C . TYR B 1 253 ? -22.220 12.330 16.477 1.00 70.86 232 TYR B C 1
ATOM 3993 O O . TYR B 1 253 ? -21.926 11.831 17.570 1.00 69.17 232 TYR B O 1
ATOM 4002 N N . THR B 1 254 ? -22.909 11.661 15.546 1.00 70.30 233 THR B N 1
ATOM 4003 C CA . THR B 1 254 ? -23.386 10.300 15.789 1.00 69.46 233 THR B CA 1
ATOM 4004 C C . THR B 1 254 ? -23.088 9.404 14.591 1.00 66.32 233 THR B C 1
ATOM 4005 O O . THR B 1 254 ? -23.376 9.767 13.450 1.00 66.44 233 THR B O 1
ATOM 4009 N N . VAL B 1 255 ? -22.535 8.231 14.865 1.00 62.24 234 VAL B N 1
ATOM 4010 C CA . VAL B 1 255 ? -22.058 7.295 13.846 1.00 56.20 234 VAL B CA 1
ATOM 4011 C C . VAL B 1 255 ? -23.120 6.210 13.642 1.00 59.19 234 VAL B C 1
ATOM 4012 O O . VAL B 1 255 ? -23.564 5.610 14.636 1.00 60.68 234 VAL B O 1
ATOM 4016 N N . PRO B 1 256 ? -23.488 5.882 12.398 1.00 62.47 235 PRO B N 1
ATOM 4017 C CA . PRO B 1 256 ? -24.523 4.856 12.197 1.00 60.80 235 PRO B CA 1
ATOM 4018 C C . PRO B 1 256 ? -24.148 3.558 12.890 1.00 58.40 235 PRO B C 1
ATOM 4019 O O . PRO B 1 256 ? -22.962 3.262 13.081 1.00 58.10 235 PRO B O 1
ATOM 4023 N N . SER B 1 257 ? -25.188 2.782 13.252 1.00 57.59 236 SER B N 1
ATOM 4024 C CA . SER B 1 257 ? -25.004 1.563 14.050 1.00 56.82 236 SER B CA 1
ATOM 4025 C C . SER B 1 257 ? -24.073 0.560 13.375 1.00 53.22 236 SER B C 1
ATOM 4026 O O . SER B 1 257 ? -23.287 -0.113 14.048 1.00 59.21 236 SER B O 1
ATOM 4029 N N . HIS B 1 258 ? -24.143 0.446 12.049 1.00 55.45 237 HIS B N 1
ATOM 4030 C CA . HIS B 1 258 ? -23.420 -0.596 11.337 1.00 55.80 237 HIS B CA 1
ATOM 4031 C C . HIS B 1 258 ? -21.922 -0.381 11.292 1.00 59.83 237 HIS B C 1
ATOM 4032 O O . HIS B 1 258 ? -21.204 -1.280 10.855 1.00 69.06 237 HIS B O 1
ATOM 4039 N N . VAL B 1 259 ? -21.429 0.775 11.675 1.00 59.05 238 VAL B N 1
ATOM 4040 C CA . VAL B 1 259 ? -19.994 0.999 11.675 1.00 60.78 238 VAL B CA 1
ATOM 4041 C C . VAL B 1 259 ? -19.394 0.273 12.868 1.00 59.42 238 VAL B C 1
ATOM 4042 O O . VAL B 1 259 ? -19.898 0.393 13.992 1.00 58.88 238 VAL B O 1
ATOM 4046 N N . SER B 1 260 ? -18.300 -0.456 12.623 1.00 59.62 239 SER B N 1
ATOM 4047 C CA . SER B 1 260 ? -17.619 -1.279 13.619 1.00 61.55 239 SER B CA 1
ATOM 4048 C C . SER B 1 260 ? -17.149 -0.455 14.829 1.00 68.62 239 SER B C 1
ATOM 4049 O O . SER B 1 260 ? -17.138 0.776 14.818 1.00 68.65 239 SER B O 1
ATOM 4052 N N . LYS B 1 261 ? -16.761 -1.163 15.901 1.00 75.30 240 LYS B N 1
ATOM 4053 C CA . LYS B 1 261 ? -16.346 -0.464 17.116 1.00 70.23 240 LYS B CA 1
ATOM 4054 C C . LYS B 1 261 ? -14.946 0.117 16.973 1.00 73.05 240 LYS B C 1
ATOM 4055 O O . LYS B 1 261 ? -14.636 1.142 17.602 1.00 67.29 240 LYS B O 1
ATOM 4057 N N . GLU B 1 262 ? -14.088 -0.515 16.155 1.00 72.01 241 GLU B N 1
ATOM 4058 C CA . GLU B 1 262 ? -12.741 0.022 15.976 1.00 75.53 241 GLU B CA 1
ATOM 4059 C C . GLU B 1 262 ? -12.758 1.275 15.108 1.00 76.24 241 GLU B C 1
ATOM 4060 O O . GLU B 1 262 ? -12.182 2.304 15.488 1.00 77.99 241 GLU B O 1
ATOM 4066 N N . CYS B 1 263 ? -13.399 1.209 13.936 1.00 71.62 242 CYS B N 1
ATOM 4067 C CA . CYS B 1 263 ? -13.535 2.404 13.108 1.00 67.95 242 CYS B CA 1
ATOM 4068 C C . CYS B 1 263 ? -14.126 3.552 13.911 1.00 62.45 242 CYS B C 1
ATOM 4069 O O . CYS B 1 263 ? -13.548 4.640 13.974 1.00 72.44 242 CYS B O 1
ATOM 4072 N N . LYS B 1 264 ? -15.263 3.314 14.561 1.00 65.41 243 LYS B N 1
ATOM 4073 C CA . LYS B 1 264 ? -15.822 4.281 15.503 1.00 66.10 243 LYS B CA 1
ATOM 4074 C C . LYS B 1 264 ? -14.742 4.836 16.427 1.00 70.97 243 LYS B C 1
ATOM 4075 O O . LYS B 1 264 ? -14.712 6.037 16.721 1.00 66.90 243 LYS B O 1
ATOM 4081 N N . ASP B 1 265 ? -13.817 3.984 16.863 1.00 72.01 244 ASP B N 1
ATOM 4082 C CA . ASP B 1 265 ? -12.803 4.440 17.803 1.00 73.12 244 ASP B CA 1
ATOM 4083 C C . ASP B 1 265 ? -11.754 5.295 17.100 1.00 76.70 244 ASP B C 1
ATOM 4084 O O . ASP B 1 265 ? -11.364 6.351 17.611 1.00 79.35 244 ASP B O 1
ATOM 4089 N N . LEU B 1 266 ? -11.290 4.860 15.920 1.00 72.89 245 LEU B N 1
ATOM 4090 C CA . LEU B 1 266 ? -10.383 5.687 15.125 1.00 69.87 245 LEU B CA 1
ATOM 4091 C C . LEU B 1 266 ? -10.950 7.096 14.910 1.00 71.63 245 LEU B C 1
ATOM 4092 O O . LEU B 1 266 ? -10.230 8.095 15.023 1.00 70.73 245 LEU B O 1
ATOM 4097 N N . ILE B 1 267 ? -12.249 7.195 14.633 1.00 64.12 246 ILE B N 1
ATOM 4098 C CA . ILE B 1 267 ? -12.840 8.487 14.329 1.00 63.58 246 ILE B CA 1
ATOM 4099 C C . ILE B 1 267 ? -12.789 9.408 15.538 1.00 69.79 246 ILE B C 1
ATOM 4100 O O . ILE B 1 267 ? -12.557 10.616 15.407 1.00 72.02 246 ILE B O 1
ATOM 4105 N N . THR B 1 268 ? -13.024 8.869 16.729 1.00 74.58 247 THR B N 1
ATOM 4106 C CA . THR B 1 268 ? -13.058 9.721 17.912 1.00 76.45 247 THR B CA 1
ATOM 4107 C C . THR B 1 268 ? -11.662 10.107 18.383 1.00 76.58 247 THR B C 1
ATOM 4108 O O . THR B 1 268 ? -11.532 11.057 19.166 1.00 77.67 247 THR B O 1
ATOM 4112 N N . ARG B 1 269 ? -10.622 9.408 17.909 1.00 72.55 248 ARG B N 1
ATOM 4113 C CA . ARG B 1 269 ? -9.242 9.790 18.197 1.00 75.87 248 ARG B CA 1
ATOM 4114 C C . ARG B 1 269 ? -8.731 10.893 17.273 1.00 76.83 248 ARG B C 1
ATOM 4115 O O . ARG B 1 269 ? -7.725 11.534 17.595 1.00 74.51 248 ARG B O 1
ATOM 4123 N N . MET B 1 270 ? -9.387 11.120 16.133 1.00 74.34 249 MET B N 1
ATOM 4124 C CA . MET B 1 270 ? -9.050 12.235 15.261 1.00 67.51 249 MET B CA 1
ATOM 4125 C C . MET B 1 270 ? -10.001 13.417 15.416 1.00 69.71 249 MET B C 1
ATOM 4126 O O . MET B 1 270 ? -9.635 14.539 15.048 1.00 68.85 249 MET B O 1
ATOM 4131 N N . LEU B 1 271 ? -11.200 13.200 15.950 1.00 66.58 250 LEU B N 1
ATOM 4132 C CA . LEU B 1 271 ? -12.187 14.259 16.130 1.00 67.68 250 LEU B CA 1
ATOM 4133 C C . LEU B 1 271 ? -12.365 14.550 17.616 1.00 71.66 250 LEU B C 1
ATOM 4134 O O . LEU B 1 271 ? -13.388 14.228 18.223 1.00 73.56 250 LEU B O 1
ATOM 4139 N N . GLN B 1 272 ? -11.342 15.154 18.206 1.00 75.09 251 GLN B N 1
ATOM 4140 C CA . GLN B 1 272 ? -11.430 15.753 19.530 1.00 75.80 251 GLN B CA 1
ATOM 4141 C C . GLN B 1 272 ? -11.413 17.258 19.352 1.00 69.88 251 GLN B C 1
ATOM 4142 O O . GLN B 1 272 ? -10.966 17.762 18.326 1.00 72.57 251 GLN B O 1
ATOM 4148 N N . ARG B 1 273 ? -11.928 17.983 20.339 1.00 76.52 252 ARG B N 1
ATOM 4149 C CA . ARG B 1 273 ? -11.870 19.436 20.219 1.00 74.52 252 ARG B CA 1
ATOM 4150 C C . ARG B 1 273 ? -10.481 19.953 20.582 1.00 74.86 252 ARG B C 1
ATOM 4151 O O . ARG B 1 273 ? -10.004 20.907 19.961 1.00 75.44 252 ARG B O 1
ATOM 4159 N N . ASP B 1 274 ? -9.792 19.300 21.525 1.00 73.40 253 ASP B N 1
ATOM 4160 C CA . ASP B 1 274 ? -8.427 19.674 21.888 1.00 70.57 253 ASP B CA 1
ATOM 4161 C C . ASP B 1 274 ? -7.432 19.033 20.931 1.00 69.20 253 ASP B C 1
ATOM 4162 O O . ASP B 1 274 ? -7.335 17.799 20.893 1.00 71.69 253 ASP B O 1
ATOM 4167 N N . PRO B 1 275 ? -6.645 19.821 20.191 1.00 70.55 254 PRO B N 1
ATOM 4168 C CA . PRO B 1 275 ? -5.598 19.234 19.333 1.00 68.72 254 PRO B CA 1
ATOM 4169 C C . PRO B 1 275 ? -4.548 18.440 20.094 1.00 74.06 254 PRO B C 1
ATOM 4170 O O . PRO B 1 275 ? -3.936 17.513 19.529 1.00 65.64 254 PRO B O 1
ATOM 4174 N N . LYS B 1 276 ? -4.303 18.790 21.360 1.00 76.11 255 LYS B N 1
ATOM 4175 C CA . LYS B 1 276 ? -3.381 17.993 22.160 1.00 80.00 255 LYS B CA 1
ATOM 4176 C C . LYS B 1 276 ? -3.956 16.612 22.435 1.00 82.37 255 LYS B C 1
ATOM 4177 O O . LYS B 1 276 ? -3.200 15.666 22.689 1.00 84.46 255 LYS B O 1
ATOM 4179 N N . ARG B 1 277 ? -5.291 16.474 22.360 1.00 81.64 256 ARG B N 1
ATOM 4180 C CA . ARG B 1 277 ? -5.951 15.195 22.591 1.00 74.97 256 ARG B CA 1
ATOM 4181 C C . ARG B 1 277 ? -5.953 14.299 21.357 1.00 75.82 256 ARG B C 1
ATOM 4182 O O . ARG B 1 277 ? -6.068 13.074 21.504 1.00 77.74 256 ARG B O 1
ATOM 4184 N N . ARG B 1 278 ? -5.808 14.864 20.156 1.00 69.78 257 ARG B N 1
ATOM 4185 C CA . ARG B 1 278 ? -5.836 14.042 18.954 1.00 68.73 257 ARG B CA 1
ATOM 4186 C C . ARG B 1 278 ? -4.608 13.145 18.895 1.00 70.51 257 ARG B C 1
ATOM 4187 O O . ARG B 1 278 ? -3.720 13.193 19.751 1.00 79.80 257 ARG B O 1
ATOM 4195 N N . ALA B 1 279 ? -4.559 12.318 17.862 1.00 70.43 258 ALA B N 1
ATOM 4196 C CA . ALA B 1 279 ? -3.626 11.203 17.804 1.00 75.21 258 ALA B CA 1
ATOM 4197 C C . ALA B 1 279 ? -2.586 11.462 16.730 1.00 71.73 258 ALA B C 1
ATOM 4198 O O . ALA B 1 279 ? -2.927 11.850 15.614 1.00 76.58 258 ALA B O 1
ATOM 4200 N N . SER B 1 280 ? -1.327 11.250 17.060 1.00 66.30 259 SER B N 1
ATOM 4201 C CA . SER B 1 280 ? -0.323 11.489 16.043 1.00 75.32 259 SER B CA 1
ATOM 4202 C C . SER B 1 280 ? -0.295 10.308 15.078 1.00 72.22 259 SER B C 1
ATOM 4203 O O . SER B 1 280 ? -0.843 9.248 15.349 1.00 74.46 259 SER B O 1
ATOM 4206 N N . LEU B 1 281 ? 0.376 10.495 13.942 1.00 74.51 260 LEU B N 1
ATOM 4207 C CA . LEU B 1 281 ? 0.234 9.557 12.832 1.00 68.80 260 LEU B CA 1
ATOM 4208 C C . LEU B 1 281 ? 0.725 8.163 13.165 1.00 74.66 260 LEU B C 1
ATOM 4209 O O . LEU B 1 281 ? 0.255 7.200 12.556 1.00 81.37 260 LEU B O 1
ATOM 4214 N N . GLU B 1 282 ? 1.671 8.012 14.093 1.00 79.26 261 GLU B N 1
ATOM 4215 C CA . GLU B 1 282 ? 2.060 6.655 14.484 1.00 81.48 261 GLU B CA 1
ATOM 4216 C C . GLU B 1 282 ? 0.834 5.879 14.961 1.00 77.33 261 GLU B C 1
ATOM 4217 O O . GLU B 1 282 ? 0.533 4.797 14.448 1.00 80.04 261 GLU B O 1
ATOM 4219 N N . GLU B 1 283 ? 0.072 6.461 15.891 1.00 71.13 262 GLU B N 1
ATOM 4220 C CA . GLU B 1 283 ? -1.134 5.815 16.402 1.00 73.58 262 GLU B CA 1
ATOM 4221 C C . GLU B 1 283 ? -2.134 5.536 15.282 1.00 79.31 262 GLU B C 1
ATOM 4222 O O . GLU B 1 283 ? -2.538 4.385 15.074 1.00 81.19 262 GLU B O 1
ATOM 4228 N N . ILE B 1 284 ? -2.540 6.577 14.546 1.00 74.07 263 ILE B N 1
ATOM 4229 C CA . ILE B 1 284 ? -3.478 6.399 13.435 1.00 69.84 263 ILE B CA 1
ATOM 4230 C C . ILE B 1 284 ? -2.968 5.337 12.473 1.00 78.20 263 ILE B C 1
ATOM 4231 O O . ILE B 1 284 ? -3.646 4.339 12.201 1.00 74.67 263 ILE B O 1
ATOM 4236 N N . GLU B 1 285 ? -1.750 5.532 11.949 1.00 78.12 264 GLU B N 1
ATOM 4237 C CA . GLU B 1 285 ? -1.226 4.605 10.949 1.00 77.55 264 GLU B CA 1
ATOM 4238 C C . GLU B 1 285 ? -1.118 3.185 11.488 1.00 80.05 264 GLU B C 1
ATOM 4239 O O . GLU B 1 285 ? -1.068 2.233 10.697 1.00 77.45 264 GLU B O 1
ATOM 4241 N N . ASN B 1 286 ? -1.111 3.019 12.811 1.00 79.67 265 ASN B N 1
ATOM 4242 C CA . ASN B 1 286 ? -1.034 1.704 13.429 1.00 83.08 265 ASN B CA 1
ATOM 4243 C C . ASN B 1 286 ? -2.294 1.349 14.206 1.00 87.01 265 ASN B C 1
ATOM 4244 O O . ASN B 1 286 ? -2.241 0.507 15.106 1.00 91.01 265 ASN B O 1
ATOM 4249 N N . HIS B 1 287 ? -3.418 1.995 13.912 1.00 85.83 266 HIS B N 1
ATOM 4250 C CA . HIS B 1 287 ? -4.670 1.574 14.507 1.00 74.78 266 HIS B CA 1
ATOM 4251 C C . HIS B 1 287 ? -5.028 0.193 13.973 1.00 78.86 266 HIS B C 1
ATOM 4252 O O . HIS B 1 287 ? -4.710 -0.132 12.822 1.00 74.30 266 HIS B O 1
ATOM 4259 N N . PRO B 1 288 ? -5.655 -0.653 14.804 1.00 84.12 267 PRO B N 1
ATOM 4260 C CA . PRO B 1 288 ? -6.071 -1.980 14.318 1.00 77.24 267 PRO B CA 1
ATOM 4261 C C . PRO B 1 288 ? -6.983 -1.927 13.108 1.00 82.72 267 PRO B C 1
ATOM 4262 O O . PRO B 1 288 ? -6.968 -2.870 12.300 1.00 82.84 267 PRO B O 1
ATOM 4266 N N . TRP B 1 289 ? -7.771 -0.853 12.947 1.00 78.63 268 TRP B N 1
ATOM 4267 C CA . TRP B 1 289 ? -8.683 -0.788 11.808 1.00 75.99 268 TRP B CA 1
ATOM 4268 C C . TRP B 1 289 ? -7.926 -0.884 10.485 1.00 73.40 268 TRP B C 1
ATOM 4269 O O . TRP B 1 289 ? -8.412 -1.488 9.526 1.00 70.58 268 TRP B O 1
ATOM 4280 N N . LEU B 1 290 ? -6.722 -0.329 10.420 1.00 72.11 269 LEU B N 1
ATOM 4281 C CA . LEU B 1 290 ? -5.926 -0.393 9.202 1.00 71.02 269 LEU B CA 1
ATOM 4282 C C . LEU B 1 290 ? -4.906 -1.519 9.217 1.00 77.49 269 LEU B C 1
ATOM 4283 O O . LEU B 1 290 ? -4.617 -2.104 8.165 1.00 78.16 269 LEU B O 1
ATOM 4288 N N . GLN B 1 291 ? -4.338 -1.825 10.382 1.00 78.94 270 GLN B N 1
ATOM 4289 C CA . GLN B 1 291 ? -3.474 -2.992 10.486 1.00 82.55 270 GLN B CA 1
ATOM 4290 C C . GLN B 1 291 ? -4.257 -4.265 10.164 1.00 88.06 270 GLN B C 1
ATOM 4291 O O . GLN B 1 291 ? -4.077 -4.876 9.104 1.00 87.98 270 GLN B O 1
ATOM 4293 N N . GLY B 1 292 ? -5.164 -4.655 11.056 1.00 88.83 271 GLY B N 1
ATOM 4294 C CA . GLY B 1 292 ? -5.953 -5.862 10.885 1.00 90.49 271 GLY B CA 1
ATOM 4295 C C . GLY B 1 292 ? -5.554 -6.971 11.845 1.00 98.18 271 GLY B C 1
ATOM 4296 O O . GLY B 1 292 ? -5.278 -8.109 11.438 1.00 106.36 271 GLY B O 1
ATOM 4297 N N . PRO B 1 295 ? -1.118 -8.753 10.685 1.00 112.79 274 PRO B N 1
ATOM 4298 C CA . PRO B 1 295 ? 0.130 -8.246 11.267 1.00 115.42 274 PRO B CA 1
ATOM 4299 C C . PRO B 1 295 ? 1.287 -8.225 10.273 1.00 116.39 274 PRO B C 1
ATOM 4300 O O . PRO B 1 295 ? 2.438 -8.330 10.701 1.00 117.39 274 PRO B O 1
ATOM 4302 N N . SER B 1 296 ? 0.982 -8.070 8.983 1.00 114.62 275 SER B N 1
ATOM 4303 C CA . SER B 1 296 ? 1.986 -8.233 7.937 1.00 118.23 275 SER B CA 1
ATOM 4304 C C . SER B 1 296 ? 3.150 -7.256 8.123 1.00 121.91 275 SER B C 1
ATOM 4305 O O . SER B 1 296 ? 2.995 -6.208 8.752 1.00 123.47 275 SER B O 1
ATOM 4307 N N . PRO B 1 297 ? 4.324 -7.575 7.580 1.00 121.29 276 PRO B N 1
ATOM 4308 C CA . PRO B 1 297 ? 5.490 -6.702 7.762 1.00 122.26 276 PRO B CA 1
ATOM 4309 C C . PRO B 1 297 ? 5.438 -5.470 6.869 1.00 122.65 276 PRO B C 1
ATOM 4310 O O . PRO B 1 297 ? 4.869 -5.487 5.775 1.00 120.51 276 PRO B O 1
ATOM 4312 N N . ALA B 1 298 ? 6.087 -4.401 7.344 1.00 123.46 277 ALA B N 1
ATOM 4313 C CA . ALA B 1 298 ? 6.026 -3.074 6.727 1.00 120.22 277 ALA B CA 1
ATOM 4314 C C . ALA B 1 298 ? 7.196 -2.817 5.779 1.00 112.18 277 ALA B C 1
ATOM 4315 O O . ALA B 1 298 ? 8.356 -3.055 6.127 1.00 109.69 277 ALA B O 1
ATOM 4317 N N . THR B 1 299 ? 6.883 -2.290 4.590 1.00 110.22 278 THR B N 1
ATOM 4318 C CA . THR B 1 299 ? 7.887 -2.005 3.569 1.00 109.12 278 THR B CA 1
ATOM 4319 C C . THR B 1 299 ? 8.589 -0.688 3.871 1.00 106.87 278 THR B C 1
ATOM 4320 O O . THR B 1 299 ? 7.931 0.326 4.119 1.00 101.62 278 THR B O 1
ATOM 4322 N N . LYS B 1 300 ? 9.927 -0.696 3.834 1.00 104.14 279 LYS B N 1
ATOM 4323 C CA . LYS B 1 300 ? 10.667 0.552 4.006 1.00 98.04 279 LYS B CA 1
ATOM 4324 C C . LYS B 1 300 ? 10.488 1.483 2.812 1.00 99.37 279 LYS B C 1
ATOM 4325 O O . LYS B 1 300 ? 10.802 2.679 2.912 1.00 96.33 279 LYS B O 1
ATOM 4327 N N . TYR B 1 301 ? 9.974 0.962 1.697 1.00 98.05 280 TYR B N 1
ATOM 4328 C CA . TYR B 1 301 ? 9.776 1.763 0.496 1.00 92.78 280 TYR B CA 1
ATOM 4329 C C . TYR B 1 301 ? 8.763 2.877 0.735 1.00 87.26 280 TYR B C 1
ATOM 4330 O O . TYR B 1 301 ? 7.795 2.712 1.479 1.00 84.98 280 TYR B O 1
ATOM 4339 N N . ASN B 1 302 ? 9.022 4.032 0.116 1.00 88.21 281 ASN B N 1
ATOM 4340 C CA . ASN B 1 302 ? 8.185 5.226 0.188 1.00 83.31 281 ASN B CA 1
ATOM 4341 C C . ASN B 1 302 ? 8.075 5.805 1.597 1.00 85.35 281 ASN B C 1
ATOM 4342 O O . ASN B 1 302 ? 7.115 6.532 1.890 1.00 86.13 281 ASN B O 1
ATOM 4347 N N . ILE B 1 303 ? 9.028 5.499 2.477 1.00 86.57 282 ILE B N 1
ATOM 4348 C CA . ILE B 1 303 ? 9.086 6.121 3.797 1.00 82.49 282 ILE B CA 1
ATOM 4349 C C . ILE B 1 303 ? 10.332 6.982 3.873 1.00 81.78 282 ILE B C 1
ATOM 4350 O O . ILE B 1 303 ? 11.405 6.554 3.429 1.00 87.13 282 ILE B O 1
ATOM 4355 N N . PRO B 1 304 ? 10.230 8.183 4.439 1.00 86.70 283 PRO B N 1
ATOM 4356 C CA . PRO B 1 304 ? 11.373 9.109 4.454 1.00 85.50 283 PRO B CA 1
ATOM 4357 C C . PRO B 1 304 ? 12.448 8.710 5.461 1.00 80.91 283 PRO B C 1
ATOM 4358 O O . PRO B 1 304 ? 12.171 8.484 6.644 1.00 78.53 283 PRO B O 1
ATOM 4362 N N . LEU B 1 305 ? 13.693 8.662 4.972 1.00 79.66 284 LEU B N 1
ATOM 4363 C CA . LEU B 1 305 ? 14.829 8.251 5.788 1.00 83.22 284 LEU B CA 1
ATOM 4364 C C . LEU B 1 305 ? 15.070 9.218 6.944 1.00 83.85 284 LEU B C 1
ATOM 4365 O O . LEU B 1 305 ? 15.602 8.820 7.988 1.00 83.55 284 LEU B O 1
ATOM 4370 N N . VAL B 1 306 ? 14.656 10.476 6.789 1.00 81.27 285 VAL B N 1
ATOM 4371 C CA . VAL B 1 306 ? 14.857 11.537 7.772 1.00 76.33 285 VAL B CA 1
ATOM 4372 C C . VAL B 1 306 ? 14.241 11.157 9.113 1.00 79.80 285 VAL B C 1
ATOM 4373 O O . VAL B 1 306 ? 14.600 11.711 10.160 1.00 76.90 285 VAL B O 1
ATOM 4377 N N . SER B 1 307 ? 13.328 10.188 9.100 1.00 82.25 286 SER B N 1
ATOM 4378 C CA . SER B 1 307 ? 12.698 9.750 10.337 1.00 83.19 286 SER B CA 1
ATOM 4379 C C . SER B 1 307 ? 13.503 8.690 11.081 1.00 86.55 286 SER B C 1
ATOM 4380 O O . SER B 1 307 ? 13.273 8.503 12.280 1.00 87.03 286 SER B O 1
ATOM 4383 N N . TYR B 1 308 ? 14.440 8.000 10.422 1.00 86.62 287 TYR B N 1
ATOM 4384 C CA . TYR B 1 308 ? 15.296 7.070 11.159 1.00 89.15 287 TYR B CA 1
ATOM 4385 C C . TYR B 1 308 ? 16.784 7.272 10.915 1.00 91.32 287 TYR B C 1
ATOM 4386 O O . TYR B 1 308 ? 17.581 6.988 11.812 1.00 98.04 287 TYR B O 1
ATOM 4395 N N . LYS B 1 309 ? 17.195 7.747 9.739 1.00 87.59 288 LYS B N 1
ATOM 4396 C CA . LYS B 1 309 ? 18.602 8.086 9.528 1.00 86.98 288 LYS B CA 1
ATOM 4397 C C . LYS B 1 309 ? 18.890 9.482 10.075 1.00 81.10 288 LYS B C 1
ATOM 4398 O O . LYS B 1 309 ? 18.085 10.402 9.925 1.00 81.25 288 LYS B O 1
ATOM 4400 N N . ASN B 1 310 ? 20.026 9.635 10.741 1.00 83.65 289 ASN B N 1
ATOM 4401 C CA . ASN B 1 310 ? 20.419 10.921 11.302 1.00 79.87 289 ASN B CA 1
ATOM 4402 C C . ASN B 1 310 ? 21.462 11.586 10.419 1.00 70.16 289 ASN B C 1
ATOM 4403 O O . ASN B 1 310 ? 22.086 10.965 9.563 1.00 66.03 289 ASN B O 1
ATOM 4408 N N . LEU B 1 311 ? 21.641 12.874 10.645 1.00 69.63 290 LEU B N 1
ATOM 4409 C CA . LEU B 1 311 ? 22.453 13.722 9.791 1.00 67.45 290 LEU B CA 1
ATOM 4410 C C . LEU B 1 311 ? 23.703 14.170 10.542 1.00 67.78 290 LEU B C 1
ATOM 4411 O O . LEU B 1 311 ? 23.705 14.277 11.774 1.00 65.07 290 LEU B O 1
ATOM 4416 N N . SER B 1 312 ? 24.774 14.421 9.798 1.00 68.17 291 SER B N 1
ATOM 4417 C CA . SER B 1 312 ? 26.011 14.890 10.412 1.00 67.39 291 SER B CA 1
ATOM 4418 C C . SER B 1 312 ? 26.053 16.425 10.465 1.00 66.89 291 SER B C 1
ATOM 4419 O O . SER B 1 312 ? 25.326 17.122 9.747 1.00 68.99 291 SER B O 1
ATOM 4422 N N . GLU B 1 313 ? 26.913 16.948 11.342 1.00 59.23 292 GLU B N 1
ATOM 4423 C CA . GLU B 1 313 ? 26.993 18.398 11.503 1.00 64.18 292 GLU B CA 1
ATOM 4424 C C . GLU B 1 313 ? 27.374 19.082 10.192 1.00 68.34 292 GLU B C 1
ATOM 4425 O O . GLU B 1 313 ? 26.814 20.132 9.847 1.00 66.35 292 GLU B O 1
ATOM 4427 N N . GLU B 1 314 ? 28.308 18.499 9.432 1.00 69.87 293 GLU B N 1
ATOM 4428 C CA . GLU B 1 314 ? 28.720 19.165 8.197 1.00 69.85 293 GLU B CA 1
ATOM 4429 C C . GLU B 1 314 ? 27.600 19.139 7.161 1.00 66.49 293 GLU B C 1
ATOM 4430 O O . GLU B 1 314 ? 27.492 20.060 6.343 1.00 65.82 293 GLU B O 1
ATOM 4432 N N . GLU B 1 315 ? 26.745 18.110 7.186 1.00 64.83 294 GLU B N 1
ATOM 4433 C CA . GLU B 1 315 ? 25.655 18.041 6.214 1.00 65.25 294 GLU B CA 1
ATOM 4434 C C . GLU B 1 315 ? 24.555 19.028 6.571 1.00 60.09 294 GLU B C 1
ATOM 4435 O O . GLU B 1 315 ? 24.112 19.828 5.732 1.00 54.77 294 GLU B O 1
ATOM 4441 N N . HIS B 1 316 ? 24.095 18.963 7.820 1.00 58.61 295 HIS B N 1
ATOM 4442 C CA . HIS B 1 316 ? 23.197 19.965 8.375 1.00 57.79 295 HIS B CA 1
ATOM 4443 C C . HIS B 1 316 ? 23.618 21.369 7.972 1.00 59.34 295 HIS B C 1
ATOM 4444 O O . HIS B 1 316 ? 22.828 22.115 7.392 1.00 60.03 295 HIS B O 1
ATOM 4451 N N . ASN B 1 317 ? 24.883 21.731 8.230 1.00 63.05 296 ASN B N 1
ATOM 4452 C CA . ASN B 1 317 ? 25.376 23.051 7.839 1.00 56.42 296 ASN B CA 1
ATOM 4453 C C . ASN B 1 317 ? 25.402 23.212 6.325 1.00 54.84 296 ASN B C 1
ATOM 4454 O O . ASN B 1 317 ? 25.141 24.300 5.804 1.00 51.13 296 ASN B O 1
ATOM 4459 N N . SER B 1 318 ? 25.698 22.138 5.595 1.00 57.91 297 SER B N 1
ATOM 4460 C CA . SER B 1 318 ? 25.733 22.264 4.140 1.00 62.24 297 SER B CA 1
ATOM 4461 C C . SER B 1 318 ? 24.352 22.610 3.584 1.00 60.33 297 SER B C 1
ATOM 4462 O O . SER B 1 318 ? 24.247 23.439 2.673 1.00 61.49 297 SER B O 1
ATOM 4465 N N . ILE B 1 319 ? 23.283 22.000 4.128 1.00 54.81 298 ILE B N 1
ATOM 4466 C CA . ILE B 1 319 ? 21.918 22.375 3.734 1.00 58.09 298 ILE B CA 1
ATOM 4467 C C . ILE B 1 319 ? 21.677 23.861 3.978 1.00 53.87 298 ILE B C 1
ATOM 4468 O O . ILE B 1 319 ? 21.364 24.620 3.054 1.00 54.49 298 ILE B O 1
ATOM 4473 N N . ILE B 1 320 ? 21.790 24.287 5.238 1.00 48.24 299 ILE B N 1
ATOM 4474 C CA . ILE B 1 320 ? 21.500 25.671 5.593 1.00 53.22 299 ILE B CA 1
ATOM 4475 C C . ILE B 1 320 ? 22.303 26.651 4.745 1.00 54.52 299 ILE B C 1
ATOM 4476 O O . ILE B 1 320 ? 21.831 27.742 4.417 1.00 52.98 299 ILE B O 1
ATOM 4481 N N . GLN B 1 321 ? 23.517 26.281 4.364 1.00 58.53 300 GLN B N 1
ATOM 4482 C CA . GLN B 1 321 ? 24.303 27.172 3.521 1.00 56.86 300 GLN B CA 1
ATOM 4483 C C . GLN B 1 321 ? 23.744 27.200 2.105 1.00 57.44 300 GLN B C 1
ATOM 4484 O O . GLN B 1 321 ? 23.673 28.269 1.487 1.00 59.88 300 GLN B O 1
ATOM 4490 N N . ARG B 1 322 ? 23.320 26.048 1.582 1.00 54.80 301 ARG B N 1
ATOM 4491 C CA . ARG B 1 322 ? 22.670 26.055 0.279 1.00 59.12 301 ARG B CA 1
ATOM 4492 C C . ARG B 1 322 ? 21.357 26.823 0.333 1.00 57.69 301 ARG B C 1
ATOM 4493 O O . ARG B 1 322 ? 20.986 27.497 -0.636 1.00 58.07 301 ARG B O 1
ATOM 4501 N N . MET B 1 323 ? 20.655 26.752 1.470 1.00 56.17 302 MET B N 1
ATOM 4502 C CA . MET B 1 323 ? 19.389 27.463 1.628 1.00 53.57 302 MET B CA 1
ATOM 4503 C C . MET B 1 323 ? 19.609 28.966 1.727 1.00 58.26 302 MET B C 1
ATOM 4504 O O . MET B 1 323 ? 18.851 29.753 1.142 1.00 57.04 302 MET B O 1
ATOM 4509 N N . VAL B 1 324 ? 20.637 29.384 2.469 1.00 54.30 303 VAL B N 1
ATOM 4510 C CA . VAL B 1 324 ? 20.960 30.802 2.535 1.00 51.41 303 VAL B CA 1
ATOM 4511 C C . VAL B 1 324 ? 21.367 31.307 1.157 1.00 57.32 303 VAL B C 1
ATOM 4512 O O . VAL B 1 324 ? 20.876 32.335 0.676 1.00 64.76 303 VAL B O 1
ATOM 4516 N N . LEU B 1 325 ? 22.220 30.551 0.475 1.00 55.45 304 LEU B N 1
ATOM 4517 C CA . LEU B 1 325 ? 22.653 30.933 -0.862 1.00 58.05 304 LEU B CA 1
ATOM 4518 C C . LEU B 1 325 ? 21.486 30.977 -1.841 1.00 61.82 304 LEU B C 1
ATOM 4519 O O . LEU B 1 325 ? 21.360 31.928 -2.621 1.00 67.80 304 LEU B O 1
ATOM 4524 N N . GLY B 1 326 ? 20.635 29.954 -1.830 1.00 63.70 305 GLY B N 1
ATOM 4525 C CA . GLY B 1 326 ? 19.417 29.945 -2.611 1.00 63.20 305 GLY B CA 1
ATOM 4526 C C . GLY B 1 326 ? 18.393 30.970 -2.197 1.00 66.44 305 GLY B C 1
ATOM 4527 O O . GLY B 1 326 ? 17.271 30.956 -2.709 1.00 67.84 305 GLY B O 1
ATOM 4528 N N . ASP B 1 327 ? 18.751 31.841 -1.258 1.00 60.23 306 ASP B N 1
ATOM 4529 C CA . ASP B 1 327 ? 17.897 32.937 -0.801 1.00 69.43 306 ASP B CA 1
ATOM 4530 C C . ASP B 1 327 ? 16.500 32.458 -0.428 1.00 65.69 306 ASP B C 1
ATOM 4531 O O . ASP B 1 327 ? 15.500 33.103 -0.741 1.00 68.21 306 ASP B O 1
ATOM 4536 N N . ILE B 1 328 ? 16.426 31.326 0.257 1.00 60.43 307 ILE B N 1
ATOM 4537 C CA . ILE B 1 328 ? 15.140 30.906 0.779 1.00 61.34 307 ILE B CA 1
ATOM 4538 C C . ILE B 1 328 ? 14.814 31.583 2.115 1.00 65.53 307 ILE B C 1
ATOM 4539 O O . ILE B 1 328 ? 13.639 31.856 2.397 1.00 66.58 307 ILE B O 1
ATOM 4544 N N . ALA B 1 329 ? 15.824 31.893 2.931 1.00 61.16 308 ALA B N 1
ATOM 4545 C CA . ALA B 1 329 ? 15.613 32.591 4.195 1.00 59.29 308 ALA B CA 1
ATOM 4546 C C . ALA B 1 329 ? 16.957 32.986 4.794 1.00 60.11 308 ALA B C 1
ATOM 4547 O O . ALA B 1 329 ? 18.004 32.432 4.440 1.00 57.19 308 ALA B O 1
ATOM 4549 N N . ASP B 1 330 ? 16.903 33.945 5.725 1.00 59.80 309 ASP B N 1
ATOM 4550 C CA . ASP B 1 330 ? 18.050 34.237 6.577 1.00 53.32 309 ASP B CA 1
ATOM 4551 C C . ASP B 1 330 ? 18.565 32.985 7.259 1.00 54.35 309 ASP B C 1
ATOM 4552 O O . ASP B 1 330 ? 17.822 32.048 7.536 1.00 56.02 309 ASP B O 1
ATOM 4557 N N . ARG B 1 331 ? 19.850 32.996 7.576 1.00 55.10 310 ARG B N 1
ATOM 4558 C CA . ARG B 1 331 ? 20.375 31.915 8.384 1.00 57.62 310 ARG B CA 1
ATOM 4559 C C . ARG B 1 331 ? 19.739 31.923 9.769 1.00 58.65 310 ARG B C 1
ATOM 4560 O O . ARG B 1 331 ? 19.457 30.856 10.328 1.00 58.67 310 ARG B O 1
ATOM 4568 N N . ASP B 1 332 ? 19.437 33.104 10.309 1.00 60.24 311 ASP B N 1
ATOM 4569 C CA . ASP B 1 332 ? 18.704 33.153 11.571 1.00 62.31 311 ASP B CA 1
ATOM 4570 C C . ASP B 1 332 ? 17.323 32.536 11.408 1.00 64.23 311 ASP B C 1
ATOM 4571 O O . ASP B 1 332 ? 16.954 31.600 12.132 1.00 61.24 311 ASP B O 1
ATOM 4576 N N . ALA B 1 333 ? 16.542 33.076 10.466 1.00 58.80 312 ALA B N 1
ATOM 4577 C CA . ALA B 1 333 ? 15.306 32.471 10.005 1.00 49.16 312 ALA B CA 1
ATOM 4578 C C . ALA B 1 333 ? 15.373 30.943 10.046 1.00 59.12 312 ALA B C 1
ATOM 4579 O O . ALA B 1 333 ? 14.590 30.283 10.745 1.00 60.56 312 ALA B O 1
ATOM 4581 N N . ILE B 1 334 ? 16.339 30.362 9.338 1.00 53.60 313 ILE B N 1
ATOM 4582 C CA . ILE B 1 334 ? 16.354 28.916 9.203 1.00 53.99 313 ILE B CA 1
ATOM 4583 C C . ILE B 1 334 ? 16.623 28.256 10.545 1.00 55.11 313 ILE B C 1
ATOM 4584 O O . ILE B 1 334 ? 15.932 27.311 10.937 1.00 56.86 313 ILE B O 1
ATOM 4589 N N . VAL B 1 335 ? 17.628 28.743 11.272 1.00 58.57 314 VAL B N 1
ATOM 4590 C CA . VAL B 1 335 ? 17.970 28.132 12.553 1.00 59.94 314 VAL B CA 1
ATOM 4591 C C . VAL B 1 335 ? 16.835 28.336 13.538 1.00 61.53 314 VAL B C 1
ATOM 4592 O O . VAL B 1 335 ? 16.554 27.464 14.369 1.00 56.93 314 VAL B O 1
ATOM 4596 N N . GLU B 1 336 ? 16.147 29.476 13.446 1.00 64.78 315 GLU B N 1
ATOM 4597 C CA . GLU B 1 336 ? 14.993 29.703 14.309 1.00 64.38 315 GLU B CA 1
ATOM 4598 C C . GLU B 1 336 ? 13.863 28.741 13.971 1.00 64.55 315 GLU B C 1
ATOM 4599 O O . GLU B 1 336 ? 13.304 28.096 14.866 1.00 65.01 315 GLU B O 1
ATOM 4605 N N . ALA B 1 337 ? 13.502 28.643 12.684 1.00 64.91 316 ALA B N 1
ATOM 4606 C CA . ALA B 1 337 ? 12.411 27.754 12.284 1.00 60.07 316 ALA B CA 1
ATOM 4607 C C . ALA B 1 337 ? 12.689 26.324 12.706 1.00 61.82 316 ALA B C 1
ATOM 4608 O O . ALA B 1 337 ? 11.803 25.641 13.226 1.00 62.81 316 ALA B O 1
ATOM 4610 N N . LEU B 1 338 ? 13.918 25.846 12.487 1.00 58.31 317 LEU B N 1
ATOM 4611 C CA . LEU B 1 338 ? 14.243 24.491 12.918 1.00 56.26 317 LEU B CA 1
ATOM 4612 C C . LEU B 1 338 ? 14.224 24.381 14.433 1.00 58.78 317 LEU B C 1
ATOM 4613 O O . LEU B 1 338 ? 13.854 23.341 14.977 1.00 59.41 317 LEU B O 1
ATOM 4618 N N . GLU B 1 339 ? 14.621 25.439 15.138 1.00 61.79 318 GLU B N 1
ATOM 4619 C CA . GLU B 1 339 ? 14.619 25.354 16.592 1.00 63.76 318 GLU B CA 1
ATOM 4620 C C . GLU B 1 339 ? 13.193 25.331 17.129 1.00 64.34 318 GLU B C 1
ATOM 4621 O O . GLU B 1 339 ? 12.858 24.492 17.968 1.00 64.81 318 GLU B O 1
ATOM 4623 N N . THR B 1 340 ? 12.332 26.224 16.630 1.00 63.10 319 THR B N 1
ATOM 4624 C CA . THR B 1 340 ? 10.912 26.256 16.976 1.00 62.05 319 THR B CA 1
ATOM 4625 C C . THR B 1 340 ? 10.145 25.031 16.470 1.00 61.84 319 THR B C 1
ATOM 4626 O O . THR B 1 340 ? 9.009 24.817 16.894 1.00 61.23 319 THR B O 1
ATOM 4630 N N . ASN B 1 341 ? 10.733 24.221 15.590 1.00 64.73 320 ASN B N 1
ATOM 4631 C CA . ASN B 1 341 ? 10.066 23.075 14.951 1.00 67.61 320 ASN B CA 1
ATOM 4632 C C . ASN B 1 341 ? 8.767 23.484 14.246 1.00 65.23 320 ASN B C 1
ATOM 4633 O O . ASN B 1 341 ? 7.681 22.981 14.533 1.00 66.08 320 ASN B O 1
ATOM 4638 N N . ARG B 1 342 ? 8.908 24.382 13.284 1.00 58.21 321 ARG B N 1
ATOM 4639 C CA . ARG B 1 342 ? 7.775 24.862 12.525 1.00 58.50 321 ARG B CA 1
ATOM 4640 C C . ARG B 1 342 ? 7.507 23.962 11.326 1.00 62.32 321 ARG B C 1
ATOM 4641 O O . ARG B 1 342 ? 8.330 23.133 10.933 1.00 56.87 321 ARG B O 1
ATOM 4649 N N . TYR B 1 343 ? 6.313 24.123 10.762 1.00 65.04 322 TYR B N 1
ATOM 4650 C CA . TYR B 1 343 ? 5.900 23.442 9.541 1.00 60.04 322 TYR B CA 1
ATOM 4651 C C . TYR B 1 343 ? 5.616 24.549 8.539 1.00 54.98 322 TYR B C 1
ATOM 4652 O O . TYR B 1 343 ? 4.605 25.237 8.643 1.00 63.21 322 TYR B O 1
ATOM 4661 N N . ASN B 1 344 ? 6.540 24.762 7.613 1.00 58.34 323 ASN B N 1
ATOM 4662 C CA . ASN B 1 344 ? 6.412 25.766 6.556 1.00 54.73 323 ASN B CA 1
ATOM 4663 C C . ASN B 1 344 ? 7.500 25.494 5.521 1.00 51.65 323 ASN B C 1
ATOM 4664 O O . ASN B 1 344 ? 8.209 24.486 5.597 1.00 52.75 323 ASN B O 1
ATOM 4669 N N . HIS B 1 345 ? 7.658 26.411 4.566 1.00 50.20 324 HIS B N 1
ATOM 4670 C CA . HIS B 1 345 ? 8.588 26.175 3.471 1.00 53.55 324 HIS B CA 1
ATOM 4671 C C . HIS B 1 345 ? 10.048 26.239 3.897 1.00 59.04 324 HIS B C 1
ATOM 4672 O O . HIS B 1 345 ? 10.926 25.941 3.085 1.00 62.92 324 HIS B O 1
ATOM 4679 N N . ILE B 1 346 ? 10.344 26.649 5.124 1.00 58.47 325 ILE B N 1
ATOM 4680 C CA . ILE B 1 346 ? 11.727 26.684 5.557 1.00 50.41 325 ILE B CA 1
ATOM 4681 C C . ILE B 1 346 ? 12.042 25.297 6.086 1.00 50.47 325 ILE B C 1
ATOM 4682 O O . ILE B 1 346 ? 12.841 24.571 5.490 1.00 51.67 325 ILE B O 1
ATOM 4687 N N . THR B 1 347 ? 11.401 24.899 7.186 1.00 49.29 326 THR B N 1
ATOM 4688 C CA . THR B 1 347 ? 11.674 23.570 7.723 1.00 50.95 326 THR B CA 1
ATOM 4689 C C . THR B 1 347 ? 11.454 22.500 6.669 1.00 54.09 326 THR B C 1
ATOM 4690 O O . THR B 1 347 ? 12.228 21.535 6.585 1.00 57.74 326 THR B O 1
ATOM 4694 N N . ALA B 1 348 ? 10.414 22.649 5.847 1.00 51.53 327 ALA B N 1
ATOM 4695 C CA . ALA B 1 348 ? 10.163 21.635 4.830 1.00 54.21 327 ALA B CA 1
ATOM 4696 C C . ALA B 1 348 ? 11.296 21.595 3.815 1.00 56.09 327 ALA B C 1
ATOM 4697 O O . ALA B 1 348 ? 11.856 20.526 3.533 1.00 57.52 327 ALA B O 1
ATOM 4699 N N . THR B 1 349 ? 11.665 22.750 3.268 1.00 51.22 328 THR B N 1
ATOM 4700 C CA . THR B 1 349 ? 12.808 22.759 2.369 1.00 53.00 328 THR B CA 1
ATOM 4701 C C . THR B 1 349 ? 14.039 22.172 3.044 1.00 57.72 328 THR B C 1
ATOM 4702 O O . THR B 1 349 ? 14.904 21.602 2.365 1.00 58.94 328 THR B O 1
ATOM 4706 N N . TYR B 1 350 ? 14.127 22.265 4.375 1.00 53.86 329 TYR B N 1
ATOM 4707 C CA . TYR B 1 350 ? 15.285 21.711 5.057 1.00 49.75 329 TYR B CA 1
ATOM 4708 C C . TYR B 1 350 ? 15.224 20.189 5.085 1.00 56.55 329 TYR B C 1
ATOM 4709 O O . TYR B 1 350 ? 16.210 19.505 4.772 1.00 56.22 329 TYR B O 1
ATOM 4718 N N . PHE B 1 351 ? 14.071 19.631 5.437 1.00 56.56 330 PHE B N 1
ATOM 4719 C CA . PHE B 1 351 ? 13.995 18.179 5.482 1.00 52.65 330 PHE B CA 1
ATOM 4720 C C . PHE B 1 351 ? 13.905 17.540 4.111 1.00 56.02 330 PHE B C 1
ATOM 4721 O O . PHE B 1 351 ? 14.145 16.332 3.993 1.00 59.67 330 PHE B O 1
ATOM 4729 N N . LEU B 1 352 ? 13.577 18.303 3.073 1.00 53.10 331 LEU B N 1
ATOM 4730 C CA . LEU B 1 352 ? 13.614 17.710 1.747 1.00 51.60 331 LEU B CA 1
ATOM 4731 C C . LEU B 1 352 ? 15.042 17.632 1.245 1.00 57.71 331 LEU B C 1
ATOM 4732 O O . LEU B 1 352 ? 15.496 16.566 0.812 1.00 65.45 331 LEU B O 1
ATOM 4737 N N . LEU B 1 353 ? 15.772 18.746 1.323 1.00 55.60 332 LEU B N 1
ATOM 4738 C CA . LEU B 1 353 ? 17.184 18.731 0.972 1.00 51.43 332 LEU B CA 1
ATOM 4739 C C . LEU B 1 353 ? 17.931 17.713 1.814 1.00 56.72 332 LEU B C 1
ATOM 4740 O O . LEU B 1 353 ? 18.839 17.026 1.320 1.00 56.55 332 LEU B O 1
ATOM 4745 N N . ALA B 1 354 ? 17.546 17.583 3.084 1.00 51.68 333 ALA B N 1
ATOM 4746 C CA . ALA B 1 354 ? 18.155 16.562 3.924 1.00 54.46 333 ALA B CA 1
ATOM 4747 C C . ALA B 1 354 ? 17.915 15.174 3.351 1.00 61.16 333 ALA B C 1
ATOM 4748 O O . ALA B 1 354 ? 18.854 14.380 3.195 1.00 61.41 333 ALA B O 1
ATOM 4750 N N . GLU B 1 355 ? 16.656 14.867 3.024 1.00 64.94 334 GLU B N 1
ATOM 4751 C CA . GLU B 1 355 ? 16.322 13.532 2.541 1.00 64.60 334 GLU B CA 1
ATOM 4752 C C . GLU B 1 355 ? 17.110 13.188 1.291 1.00 61.77 334 GLU B C 1
ATOM 4753 O O . GLU B 1 355 ? 17.535 12.043 1.124 1.00 69.69 334 GLU B O 1
ATOM 4759 N N . ARG B 1 356 ? 17.337 14.160 0.406 1.00 54.49 335 ARG B N 1
ATOM 4760 C CA . ARG B 1 356 ? 18.188 13.882 -0.747 1.00 61.82 335 ARG B CA 1
ATOM 4761 C C . ARG B 1 356 ? 19.573 13.416 -0.292 1.00 72.14 335 ARG B C 1
ATOM 4762 O O . ARG B 1 356 ? 20.044 12.347 -0.704 1.00 77.45 335 ARG B O 1
ATOM 4764 N N . ILE B 1 357 ? 20.212 14.175 0.609 1.00 66.35 336 ILE B N 1
ATOM 4765 C CA . ILE B 1 357 ? 21.517 13.776 1.146 1.00 65.92 336 ILE B CA 1
ATOM 4766 C C . ILE B 1 357 ? 21.459 12.361 1.721 1.00 69.69 336 ILE B C 1
ATOM 4767 O O . ILE B 1 357 ? 22.371 11.553 1.504 1.00 75.93 336 ILE B O 1
ATOM 4772 N N . LEU B 1 358 ? 20.372 12.018 2.418 1.00 67.49 337 LEU B N 1
ATOM 4773 C CA . LEU B 1 358 ? 20.262 10.670 2.974 1.00 68.40 337 LEU B CA 1
ATOM 4774 C C . LEU B 1 358 ? 20.051 9.626 1.886 1.00 77.01 337 LEU B C 1
ATOM 4775 O O . LEU B 1 358 ? 20.569 8.508 1.984 1.00 78.37 337 LEU B O 1
ATOM 4780 N N . ARG B 1 359 ? 19.292 9.965 0.842 1.00 77.66 338 ARG B N 1
ATOM 4781 C CA . ARG B 1 359 ? 19.019 8.987 -0.205 1.00 79.94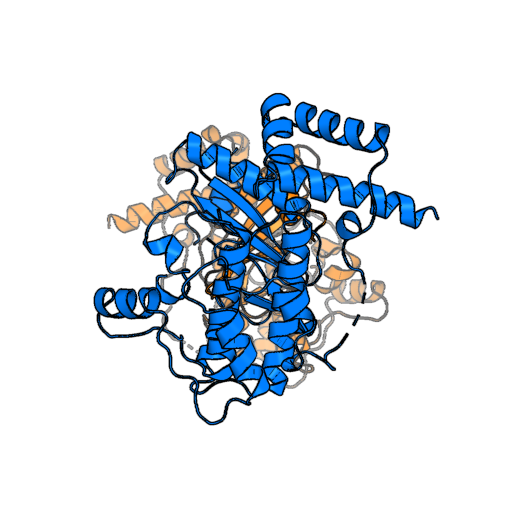 338 ARG B CA 1
ATOM 4782 C C . ARG B 1 359 ? 20.268 8.702 -1.036 1.00 81.98 338 ARG B C 1
ATOM 4783 O O . ARG B 1 359 ? 20.520 7.551 -1.404 1.00 85.69 338 ARG B O 1
ATOM 4785 N N . GLU B 1 360 ? 21.067 9.727 -1.343 1.00 81.78 339 GLU B N 1
ATOM 4786 C CA . GLU B 1 360 ? 22.282 9.493 -2.121 1.00 85.09 339 GLU B CA 1
ATOM 4787 C C . GLU B 1 360 ? 23.316 8.709 -1.313 1.00 90.92 339 GLU B C 1
ATOM 4788 O O . GLU B 1 360 ? 23.954 7.786 -1.838 1.00 88.69 339 GLU B O 1
ATOM 4790 N N . LYS B 1 361 ? 23.487 9.063 -0.032 1.00 89.50 340 LYS B N 1
ATOM 4791 C CA . LYS B 1 361 ? 24.376 8.305 0.846 1.00 87.57 340 LYS B CA 1
ATOM 4792 C C . LYS B 1 361 ? 23.949 6.845 0.939 1.00 91.32 340 LYS B C 1
ATOM 4793 O O . LYS B 1 361 ? 24.799 5.948 0.925 1.00 100.15 340 LYS B O 1
ATOM 4795 N N . GLN B 1 362 ? 22.637 6.585 1.024 1.00 91.98 341 GLN B N 1
ATOM 4796 C CA . GLN B 1 362 ? 22.148 5.205 1.019 1.00 93.40 341 GLN B CA 1
ATOM 4797 C C . GLN B 1 362 ? 22.423 4.524 -0.318 1.00 97.55 341 GLN B C 1
ATOM 4798 O O . GLN B 1 362 ? 22.670 3.314 -0.358 1.00 104.26 341 GLN B O 1
ATOM 4804 N N . GLU B 1 363 ? 22.382 5.280 -1.424 1.00 100.38 342 GLU B N 1
ATOM 4805 C CA . GLU B 1 363 ? 22.691 4.701 -2.734 1.00 101.15 342 GLU B CA 1
ATOM 4806 C C . GLU B 1 363 ? 24.127 4.202 -2.785 1.00 103.63 342 GLU B C 1
ATOM 4807 O O . GLU B 1 363 ? 24.399 3.120 -3.319 1.00 106.88 342 GLU B O 1
ATOM 4809 N N . LYS B 1 364 ? 25.059 4.978 -2.220 1.00 105.45 343 LYS B N 1
ATOM 4810 C CA . LYS B 1 364 ? 26.455 4.555 -2.154 1.00 106.15 343 LYS B CA 1
ATOM 4811 C C . LYS B 1 364 ? 26.629 3.274 -1.336 1.00 108.98 343 LYS B C 1
ATOM 4812 O O . LYS B 1 364 ? 27.595 2.527 -1.550 1.00 107.25 343 LYS B O 1
ATOM 4814 N N . GLU B 1 365 ? 25.704 2.993 -0.415 1.00 105.48 344 GLU B N 1
ATOM 4815 C CA . GLU B 1 365 ? 25.804 1.824 0.465 1.00 114.46 344 GLU B CA 1
ATOM 4816 C C . GLU B 1 365 ? 25.388 0.505 -0.207 1.00 100.77 344 GLU B C 1
ATOM 4817 O O . GLU B 1 365 ? 25.078 0.463 -1.401 1.00 97.66 344 GLU B O 1
#

CATH classification: 1.10.510.10

Foldseek 3Di:
DQCPVVCVCPNPVDPKAKDADDDPRDGDPPIWMKGKAFLVPDDPVLSVQLVLFVVLQCLDDDPQAKHFPDWDDGPGIIMTIIHDADDAFQLVVLLVVQFADDLVVLLQQLLSVLVVVLQCVLLLHFQQQQARNQWGHRPVVPHIHGYDRPSDLLLFQLVVVVVDDDDRSLRVLLSSLQHLQCRGGSDGFFDDDDPVVSSVCNLVLDGDRDPVDDPQSVVLSCLNRDNDSVSHDDSVCVSPRPSNPPDDDRQPSNPDDDDPVRLVVQLVVCVVVVSDDSVVLVCCVVVVHRGSSSSSSRSSSRVVVVVVVVVD/DCPVVCVCVNPVHPKDKDFDDDPRHGDPPIKMKDKAFCPVDDDVLVLALVLQLVLQCLDDFPQAKHFPDWDDDDTIIITTIHDADDAWQLVVLLVVQFAADLVVLLVQLLSVLLQLQQQVLLLAFQLQQDRNQWGDNVVVPYTHGDDRDGSSNCPDCLPCVLQFALVVVVPDDDARSLRVLLNSLQSSQSNRGSDGQQDDPDSVVSSVCRQVQDGDHDPPDDPQSVVLSVLSRDNDSVSHDDSVCSSPRCSNCCDDDDDPPRHQCSVPDDDDPVQLVVQLVVCVVVVVDDSCVLVVCVVVVHRGSRSSSSSSSVSVVVVVVVVVD

Nearest PDB structures (foldseek):
  5yks-assembly1_A  TM=1.003E+00  e=1.617E-58  Homo sapiens
  5eak-assembly2_B  TM=7.203E-01  e=1.544E-23  Homo sapiens
  5es1-assembly1_A  TM=7.237E-01  e=1.721E-23  Homo sapiens
  1zmw-assembly1_B  TM=7.108E-01  e=3.484E-23  Rattus norvegicus
  5twl-assembly1_A  TM=7.057E-01  e=4.467E-22  Homo sapiens

InterPro domains:
  IPR000719 Protein kinase domain [PF00069] (16-269)
  IPR000719 Protein kinase domain [PS50011] (16-269)
  IPR000719 Protein kinase domain [SM00220] (16-269)
  IPR008271 Serine/threonine-protein kinase, active site [PS00108] (135-147)
  IPR011009 Protein kinase-like domain superfamily [SSF56112] (12-292)
  IPR015940 Ubiquitin-associated domain [PS50030] (291-334)
  IPR017441 Protein kinase, ATP binding site [PS00107] (22-45)

Secondary structure (DSSP, 8-state):
---HHHHHHHSTT--EEEEEEEETTEEEEEEEEEEEEESSSS-HHHHHHHHHHHHHHTT---TTB--EEEEEE-SSEEEEEE---SS-BHHHHHHT-TT---HHHHHHHHHHHHHHHHHHHHTT---S---GGGEEEEGGGTEEEE-------TTS-HHHHHT----HHHHHHHHHHHHHHHHHHSS-SS--SSHHHHHHHHHHT-----TTS-HHHHHHHHHH--SSTTTSPPHHHHHH-GGGTT-----GGGT----HHHHHHHHHHHHHTTSS-HHHHHHHHHHT--SHHHHHHHHHHHHHHHHHHHH-/--HHHHHHHSTT--EEEEEEEETTEEEEEEEEEEEEE-SS--HHHHHHHHHHHHHHTT---TTB--EEEEEE-SSEEEEEEEPPSS-BHHHHHHH-TT---HHHHHHHHHHHHHHHHHHHHTT---S---GGGEEEETTTTEEEE-----TTT---HHHHTTT--HHHHHT----HHHHHHHHHHHHHHHHHHSS-SS--SSHHHHHHHHHHT-----TTS-HHHHHHHHHH--SSTTTS--HHHHHT-HHHH--PPPP-TTS-GGGTS---HHHHHHHHHHHHHTTSS-HHHHHHHHHHT--SHHHHHHHHHHHHHHHHHHHH-

Organism: Homo sapiens (NCBI:txid9606)

B-factor: mean 72.13, std 17.33, range [34.7, 138.14]

Radius of gyration: 32.04 Å; Cα contacts (8 Å, |Δi|>4): 985; chains: 2; bounding box: 61×62×91 Å

GO terms:
  GO:0000287 magnesium ion binding (F, IDA)
  GO:0004674 protein serine/threonine kinase activity (F, IDA)
  GO:0005524 ATP binding (F, IDA)
  GO:0006468 protein phosphorylation (P, IDA)
  GO:0106310 protein serine kinase activity (F, EXP)
  GO:0030099 myeloid cell differentiation (P, TAS)